Protein AF-0000000084601135 (afdb_homodimer)

Nearest PDB structures (foldseek):
  2px0-assembly3_C  TM=8.847E-01  e=3.512E-20  Bacillus subtilis
  2px3-assembly1_A-2  TM=8.615E-01  e=5.140E-19  Bacillus subtilis
  8r9r-assembly1_A-2  TM=8.151E-01  e=1.734E-17  Shewanella putrefaciens CN-32
  6y32-assembly4_G  TM=7.908E-01  e=5.313E-15  Homo sapiens
  2xxa-assembly1_A  TM=8.046E-01  e=1.048E-13  Escherichia coli K-12

Sequence (656 aa):
MIIKKIKAPTYEQAYELMRQSIGSKAVILHSRYVTEGGWLGFFKKEVCQLTVGIEEQKQRTPSYESTFVKEAQNVNTYIDRLEVTPTVKKGLALTAKMIEDRGVVGGVTVYNQMLQAVIKPQTTVIGEKRICCLLGPTGVGKTTTVAKLAAHARYEQGKSIAFITLDTFRIAAVEQLKKYSEILDCPCHVAYDASELTALCTKVNADMIFIDTPGDNYLHSQLADPLVQFLTKRSDVECHVVLSLTMKSSDLEELLKPFSPITIDSFILTKKDETRTMSLLTELLYKRKEPVSCVTTGQHVPNDLCYPTAKQLMGWLRLEEEHNGSSVMIIKKIKAPTYEQAYELMRQSIGSKAVILHSRYVTEGGWLGFFKKEVCQLTVGIEEQKQRTPSYESTFVKEAQNVNTYIDRLEVTPTVKKGLALTAKMIEDRGVVGGVTVYNQMLQAVIKPQTTVIGEKRICCLLGPTGVGKTTTVAKLAAHARYEQGKSIAFITLDTFRIAAVEQLKKYSEILDCPCHVAYDASELTALCTKVNADMIFIDTPGDNYLHSQLADPLVQFLTKRSDVECHVVLSLTMKSSDLEELLKPFSPITIDSFILTKKDETRTMSLLTELLYKRKEPVSCVTTGQHVPNDLCYPTAKQLMGWLRLEEEHNGSSV

Radius of gyration: 26.84 Å; Cα contacts (8 Å, |Δi|>4): 1179; chains: 2; bounding box: 74×76×81 Å

Organism: NCBI:txid1246626

Foldseek 3Di:
DDKDKFKALDPVVSVVVCCVPVNPQKDFDDKDWDFDDDDPPPPTRTIIITIIDHDDDDDPPPPPVVCPVVPLPALLVLLVQLQADPVVSVVLVVLLVVVVVVPDDGSQVSNLVSCVVQFQAFEDAPQPFQEEEEAFAPPLCQLLQLLLVQLCCCPVVVWFEEEEECPPPDPCSQVSNVVSCVVSVHYYYYDPDLVSVVVCVVVDDISHYYYHYDHDPLLPDADDPSVLCSQAVDPRYAYEYEDEQVDRNVCVVSRCVNVVSHDHQAYEYEQPQPDDHRNNLSSDRNPDHHHHAWYAHDRDHNPRIDGDDSVVSSVSSHDDDPPPPPPD/DDKDKFKALDPVVSVVVCCVPVNPQKDFDDKDWDFDDDDPPPPTRTIIMTIIDHDDDDDPPVPPVVCPVVPLPALLVLLVQLQADPVVSVVLVVLLVVVVVVPDDGSQVSNLVSCVVQFQAFEDAPQPFAEEEEAFAPPLCQLLQLLLVQLCCCPVVVWAEEEEECPPPDPCSQVSNVVSCVVSVHYYYYDPDLVSVVVCVVVDDISHYYYHYDHDPLLPDADDPSVLCSQAVDPRYAYEYEDEQVDRNVCVVSRCVNVVSHDHQAYEYEQPQPDDHRNNLSSDRNPDHHHHAWYAHDRDHNPRIDGDDSVVSSVSSHDDDPPPPPPD

Structure (mmCIF, N/CA/C/O backbone):
data_AF-0000000084601135-model_v1
#
loop_
_entity.id
_entity.type
_entity.pdbx_description
1 polymer 'Flagellar biosynthesis protein FlhF'
#
loop_
_atom_site.group_PDB
_atom_site.id
_atom_site.type_symbol
_atom_site.label_atom_id
_atom_site.label_alt_id
_atom_site.label_comp_id
_atom_site.label_asym_id
_atom_site.label_entity_id
_atom_site.label_seq_id
_atom_site.pdbx_PDB_ins_code
_atom_site.Cartn_x
_atom_site.Cartn_y
_atom_site.Cartn_z
_atom_site.occupancy
_atom_site.B_iso_or_equiv
_atom_site.auth_seq_id
_atom_site.auth_comp_id
_atom_site.auth_asym_id
_atom_site.auth_atom_id
_atom_site.pdbx_PDB_model_num
ATOM 1 N N . MET A 1 1 ? -2.576 28.578 -24 1 52.53 1 MET A N 1
ATOM 2 C CA . MET A 1 1 ? -2.289 27.141 -23.938 1 52.53 1 MET A CA 1
ATOM 3 C C . MET A 1 1 ? -3.047 26.391 -25.031 1 52.53 1 MET A C 1
ATOM 5 O O . MET A 1 1 ? -4.25 26.594 -25.203 1 52.53 1 MET A O 1
ATOM 9 N N . ILE A 1 2 ? -2.209 25.906 -25.969 1 64.94 2 ILE A N 1
ATOM 10 C CA . ILE A 1 2 ? -2.801 25.141 -27.047 1 64.94 2 ILE A CA 1
ATOM 11 C C . ILE A 1 2 ? -2.941 23.672 -26.625 1 64.94 2 ILE A C 1
ATOM 13 O O . ILE A 1 2 ? -1.977 23.062 -26.172 1 64.94 2 ILE A O 1
ATOM 17 N N . ILE A 1 3 ? -4.18 23.125 -26.672 1 71.06 3 ILE A N 1
ATOM 18 C CA . ILE A 1 3 ? -4.469 21.75 -26.266 1 71.06 3 ILE A CA 1
ATOM 19 C C . ILE A 1 3 ? -4.457 20.828 -27.484 1 71.06 3 ILE A C 1
ATOM 21 O O . ILE A 1 3 ? -5.094 21.141 -28.5 1 71.06 3 ILE A O 1
ATOM 25 N N . LYS A 1 4 ? -3.592 19.797 -27.5 1 76.94 4 LYS A N 1
ATOM 26 C CA . LYS A 1 4 ? -3.541 18.797 -28.562 1 76.94 4 LYS A CA 1
ATOM 27 C C . LYS A 1 4 ? -3.867 17.406 -28.031 1 76.94 4 LYS A C 1
ATOM 29 O O . LYS A 1 4 ? -3.529 17.078 -26.891 1 76.94 4 LYS A O 1
ATOM 34 N N . LYS A 1 5 ? -4.582 16.578 -28.844 1 77.12 5 LYS A N 1
ATOM 35 C CA . LYS A 1 5 ? -4.887 15.18 -28.531 1 77.12 5 LYS A CA 1
ATOM 36 C C . LYS A 1 5 ? -3.994 14.227 -29.312 1 77.12 5 LYS A C 1
ATOM 38 O O . LYS A 1 5 ? -3.838 14.383 -30.531 1 77.12 5 LYS A O 1
ATOM 43 N N . ILE A 1 6 ? -3.285 13.367 -28.516 1 80 6 ILE A N 1
ATOM 44 C CA . ILE A 1 6 ? -2.436 12.352 -29.125 1 80 6 ILE A CA 1
ATOM 45 C C . ILE A 1 6 ? -3.01 10.961 -28.844 1 80 6 ILE A C 1
ATOM 47 O O . ILE A 1 6 ? -3.326 10.633 -27.703 1 80 6 ILE A O 1
ATOM 51 N N . LYS A 1 7 ? -3.152 10.125 -29.906 1 79.19 7 LYS A N 1
ATOM 52 C CA . LYS A 1 7 ? -3.725 8.789 -29.797 1 79.19 7 LYS A CA 1
ATOM 53 C C . LYS A 1 7 ? -2.723 7.719 -30.234 1 79.19 7 LYS A C 1
ATOM 55 O O . LYS A 1 7 ? -2.02 7.895 -31.219 1 79.19 7 LYS A O 1
ATOM 60 N N . ALA A 1 8 ? -2.564 6.742 -29.375 1 78.75 8 ALA A N 1
ATOM 61 C CA . ALA A 1 8 ? -1.749 5.574 -29.703 1 78.75 8 ALA A CA 1
ATOM 62 C C . ALA A 1 8 ? -2.301 4.316 -29.031 1 78.75 8 ALA A C 1
ATOM 64 O O . ALA A 1 8 ? -3.08 4.402 -28.078 1 78.75 8 ALA A O 1
ATOM 65 N N . PRO A 1 9 ? -1.978 3.201 -29.516 1 73.38 9 PRO A N 1
ATOM 66 C CA . PRO A 1 9 ? -2.525 1.949 -28.984 1 73.38 9 PRO A CA 1
ATOM 67 C C . PRO A 1 9 ? -2.193 1.737 -27.516 1 73.38 9 PRO A C 1
ATOM 69 O O . PRO A 1 9 ? -2.979 1.13 -26.781 1 73.38 9 PRO A O 1
ATOM 72 N N . THR A 1 10 ? -1.07 2.242 -27.156 1 73.62 10 THR A N 1
ATOM 73 C CA . THR A 1 10 ? -0.663 2.117 -25.766 1 73.62 10 THR A CA 1
ATOM 74 C C . THR A 1 10 ? -0.228 3.469 -25.203 1 73.62 10 THR A C 1
ATOM 76 O O . THR A 1 10 ? 0.06 4.398 -25.969 1 73.62 10 THR A O 1
ATOM 79 N N . TYR A 1 11 ? -0.303 3.613 -23.922 1 70.94 11 TYR A N 1
ATOM 80 C CA . TYR A 1 11 ? 0.145 4.84 -23.281 1 70.94 11 TYR A CA 1
ATOM 81 C C . TYR A 1 11 ? 1.593 5.148 -23.641 1 70.94 11 TYR A C 1
ATOM 83 O O . TYR A 1 11 ? 1.933 6.297 -23.938 1 70.94 11 TYR A O 1
ATOM 91 N N . GLU A 1 12 ? 2.455 4.188 -23.594 1 70.75 12 GLU A N 1
ATOM 92 C CA . GLU A 1 12 ? 3.865 4.379 -23.922 1 70.75 12 GLU A CA 1
ATOM 93 C C . GLU A 1 12 ? 4.031 4.934 -25.328 1 70.75 12 GLU A C 1
ATOM 95 O O . GLU A 1 12 ? 4.84 5.84 -25.562 1 70.75 12 GLU A O 1
ATOM 100 N N . GLN A 1 13 ? 3.293 4.438 -26.109 1 75.38 13 GLN A N 1
ATOM 101 C CA . GLN A 1 13 ? 3.346 4.898 -27.484 1 75.38 13 GLN A CA 1
ATOM 102 C C . GLN A 1 13 ? 2.775 6.309 -27.625 1 75.38 13 GLN A C 1
ATOM 104 O O . GLN A 1 13 ? 3.32 7.137 -28.359 1 75.38 13 GLN A O 1
ATOM 109 N N . ALA A 1 14 ? 1.716 6.543 -26.922 1 76 14 ALA A N 1
ATOM 110 C CA . ALA A 1 14 ? 1.13 7.883 -26.938 1 76 14 ALA A CA 1
ATOM 111 C C . ALA A 1 14 ? 2.092 8.906 -26.328 1 76 14 ALA A C 1
ATOM 113 O O . ALA A 1 14 ? 2.242 10.008 -26.859 1 76 14 ALA A O 1
ATOM 114 N N . TYR A 1 15 ? 2.656 8.477 -25.359 1 74.44 15 TYR A N 1
ATOM 115 C CA . TYR A 1 15 ? 3.641 9.328 -24.703 1 74.44 15 TYR A CA 1
ATOM 116 C C . TYR A 1 15 ? 4.836 9.586 -25.625 1 74.44 15 TYR A C 1
ATOM 118 O O . TYR A 1 15 ? 5.312 10.719 -25.734 1 74.44 15 TYR A O 1
ATOM 126 N N . GLU A 1 16 ? 5.363 8.609 -26.25 1 74.31 16 GLU A N 1
ATOM 127 C CA . GLU A 1 16 ? 6.449 8.766 -27.203 1 74.31 16 GLU A CA 1
ATOM 128 C C . GLU A 1 16 ? 6.043 9.68 -28.359 1 74.31 16 GLU A C 1
ATOM 130 O O . GLU A 1 16 ? 6.836 10.508 -28.812 1 74.31 16 GLU A O 1
ATOM 135 N N . LEU A 1 17 ? 4.898 9.531 -28.734 1 77.81 17 LEU A N 1
ATOM 136 C CA . LEU A 1 17 ? 4.367 10.375 -29.812 1 77.81 17 LEU A CA 1
ATOM 137 C C . LEU A 1 17 ? 4.234 11.82 -29.344 1 77.81 17 LEU A C 1
ATOM 139 O O . LEU A 1 17 ? 4.516 12.75 -30.094 1 77.81 17 LEU A O 1
ATOM 143 N N . MET A 1 18 ? 3.805 11.938 -28.219 1 75.25 18 MET A N 1
ATOM 144 C CA . MET A 1 18 ? 3.752 13.273 -27.641 1 75.25 18 MET A CA 1
ATOM 145 C C . MET A 1 18 ? 5.141 13.898 -27.594 1 75.25 18 MET A C 1
ATOM 147 O O . MET A 1 18 ? 5.312 15.055 -28 1 75.25 18 MET A O 1
ATOM 151 N N . ARG A 1 19 ? 6.066 13.234 -27.141 1 73.75 19 ARG A N 1
ATOM 152 C CA . ARG A 1 19 ? 7.434 13.727 -27.031 1 73.75 19 ARG A CA 1
ATOM 153 C C . ARG A 1 19 ? 8.008 14.07 -28.406 1 73.75 19 ARG A C 1
ATOM 155 O O . ARG A 1 19 ? 8.711 15.07 -28.547 1 73.75 19 ARG A O 1
ATOM 162 N N . GLN A 1 20 ? 7.676 13.32 -29.281 1 73.94 20 GLN A N 1
ATOM 163 C CA . GLN A 1 20 ? 8.164 13.516 -30.641 1 73.94 20 GLN A CA 1
ATOM 164 C C . GLN A 1 20 ? 7.457 14.688 -31.312 1 73.94 20 GLN A C 1
ATOM 166 O O . GLN A 1 20 ? 8.086 15.461 -32.031 1 73.94 20 GLN A O 1
ATOM 171 N N . SER A 1 21 ? 6.227 14.875 -31.078 1 74.06 21 SER A N 1
ATOM 172 C CA . SER A 1 21 ? 5.418 15.836 -31.828 1 74.06 21 SER A CA 1
ATOM 173 C C . SER A 1 21 ? 5.398 17.188 -31.125 1 74.06 21 SER A C 1
ATOM 175 O O . SER A 1 21 ? 5.344 18.234 -31.766 1 74.06 21 SER A O 1
ATOM 177 N N . ILE A 1 22 ? 5.414 17.141 -29.797 1 71.19 22 ILE A N 1
ATOM 178 C CA . ILE A 1 22 ? 5.207 18.391 -29.078 1 71.19 22 ILE A CA 1
ATOM 179 C C . ILE A 1 22 ? 6.465 18.734 -28.281 1 71.19 22 ILE A C 1
ATOM 181 O O . ILE A 1 22 ? 6.797 19.906 -28.109 1 71.19 22 ILE A O 1
ATOM 185 N N . GLY A 1 23 ? 7.316 17.781 -28.047 1 63.03 23 GLY A N 1
ATOM 186 C CA . GLY A 1 23 ? 8.555 18 -27.328 1 63.03 23 GLY A CA 1
ATOM 187 C C . GLY A 1 23 ? 8.359 18.109 -25.828 1 63.03 23 GLY A C 1
ATOM 188 O O . GLY A 1 23 ? 7.293 17.781 -25.312 1 63.03 23 GLY A O 1
ATOM 189 N N . SER A 1 24 ? 9.43 18.625 -25.125 1 61.91 24 SER A N 1
ATOM 190 C CA . SER A 1 24 ? 9.516 18.656 -23.672 1 61.91 24 SER A CA 1
ATOM 191 C C . SER A 1 24 ? 8.594 19.734 -23.078 1 61.91 24 SER A C 1
ATOM 193 O O . SER A 1 24 ? 8.375 19.766 -21.875 1 61.91 24 SER A O 1
ATOM 195 N N . LYS A 1 25 ? 7.953 20.375 -23.844 1 61.62 25 LYS A N 1
ATOM 196 C CA . LYS A 1 25 ? 7.113 21.484 -23.391 1 61.62 25 LYS A CA 1
ATOM 197 C C . LYS A 1 25 ? 5.676 21.031 -23.156 1 61.62 25 LYS A C 1
ATOM 199 O O . LYS A 1 25 ? 4.836 21.812 -22.719 1 61.62 25 LYS A O 1
ATOM 204 N N . ALA A 1 26 ? 5.43 19.891 -23.516 1 65.31 26 ALA A N 1
ATOM 205 C CA . ALA A 1 26 ? 4.066 19.375 -23.391 1 65.31 26 ALA A CA 1
ATOM 206 C C . ALA A 1 26 ? 3.785 18.922 -21.953 1 65.31 26 ALA A C 1
ATOM 208 O O . ALA A 1 26 ? 4.625 18.266 -21.328 1 65.31 26 ALA A O 1
ATOM 209 N N . VAL A 1 27 ? 2.73 19.469 -21.469 1 65.94 27 VAL A N 1
ATOM 210 C CA . VAL A 1 27 ? 2.219 19 -20.172 1 65.94 27 VAL A CA 1
ATOM 211 C C . VAL A 1 27 ? 1.014 18.094 -20.406 1 65.94 27 VAL A C 1
ATOM 213 O O . VAL A 1 27 ? 0.075 18.453 -21.109 1 65.94 27 VAL A O 1
ATOM 216 N N . ILE A 1 28 ? 1.108 16.859 -19.969 1 63.62 28 ILE A N 1
ATOM 217 C CA . ILE A 1 28 ? -0.033 15.969 -20.094 1 63.62 28 ILE A CA 1
ATOM 218 C C . ILE A 1 28 ? -1.136 16.391 -19.125 1 63.62 28 ILE A C 1
ATOM 220 O O . ILE A 1 28 ? -0.926 16.422 -17.922 1 63.62 28 ILE A O 1
ATOM 224 N N . LEU A 1 29 ? -2.207 16.672 -19.75 1 60.91 29 LEU A N 1
ATOM 225 C CA . LEU A 1 29 ? -3.357 17.125 -18.984 1 60.91 29 LEU A CA 1
ATOM 226 C C . LEU A 1 29 ? -4.227 15.953 -18.562 1 60.91 29 LEU A C 1
ATOM 228 O O . LEU A 1 29 ? -4.691 15.898 -17.422 1 60.91 29 LEU A O 1
ATOM 232 N N . HIS A 1 30 ? -4.508 15.078 -19.703 1 63.28 30 HIS A N 1
ATOM 233 C CA . HIS A 1 30 ? -5.41 13.953 -19.469 1 63.28 30 HIS A CA 1
ATOM 234 C C . HIS A 1 30 ? -5.062 12.773 -20.359 1 63.28 30 HIS A C 1
ATOM 236 O O . HIS A 1 30 ? -4.641 12.961 -21.5 1 63.28 30 HIS A O 1
ATOM 242 N N . SER A 1 31 ? -5 11.484 -19.75 1 65.94 31 SER A N 1
ATOM 243 C CA . SER A 1 31 ? -4.922 10.289 -20.578 1 65.94 31 SER A CA 1
ATOM 244 C C . SER A 1 31 ? -6.148 9.398 -20.375 1 65.94 31 SER A C 1
ATOM 246 O O . SER A 1 31 ? -6.629 9.242 -19.25 1 65.94 31 SER A O 1
ATOM 248 N N . ARG A 1 32 ? -6.73 9 -21.578 1 63.53 32 ARG A N 1
ATOM 249 C CA . ARG A 1 32 ? -7.863 8.078 -21.531 1 63.53 32 ARG A CA 1
ATOM 250 C C . ARG A 1 32 ? -7.801 7.066 -22.656 1 63.53 32 ARG A C 1
ATOM 252 O O . ARG A 1 32 ? -7.23 7.344 -23.719 1 63.53 32 ARG A O 1
ATOM 259 N N . TYR A 1 33 ? -8.266 5.887 -22.391 1 63.69 33 TYR A N 1
ATOM 260 C CA . TYR A 1 33 ? -8.453 4.949 -23.484 1 63.69 33 TYR A CA 1
ATOM 261 C C . TYR A 1 33 ? -9.805 5.164 -24.156 1 63.69 33 TYR A C 1
ATOM 263 O O . TYR A 1 33 ? -10.836 5.246 -23.484 1 63.69 33 TYR A O 1
ATOM 271 N N . VAL A 1 34 ? -9.719 5.332 -25.422 1 68.31 34 VAL A N 1
ATOM 272 C CA . VAL A 1 34 ? -10.93 5.512 -26.234 1 68.31 34 VAL A CA 1
ATOM 273 C C . VAL A 1 34 ? -11.016 4.402 -27.281 1 68.31 34 VAL A C 1
ATOM 275 O O . VAL A 1 34 ? -9.992 3.924 -27.766 1 68.31 34 VAL A O 1
ATOM 278 N N . THR A 1 35 ? -12.148 3.869 -27.438 1 64 35 THR A N 1
ATOM 279 C CA . THR A 1 35 ? -12.398 2.877 -28.469 1 64 35 THR A CA 1
ATOM 280 C C . THR A 1 35 ? -12.578 3.549 -29.828 1 64 35 THR A C 1
ATOM 282 O O . THR A 1 35 ? -13.336 4.512 -29.969 1 64 35 THR A O 1
ATOM 285 N N . GLU A 1 36 ? -11.539 3.285 -30.703 1 64.75 36 GLU A N 1
ATOM 286 C CA . GLU A 1 36 ? -11.68 3.789 -32.062 1 64.75 36 GLU A CA 1
ATOM 287 C C . GLU A 1 36 ? -11.883 2.646 -33.062 1 64.75 36 GLU A C 1
ATOM 289 O O . GLU A 1 36 ? -11.305 1.568 -32.906 1 64.75 36 GLU A O 1
ATOM 294 N N . GLY A 1 37 ? -12.664 2.943 -34.125 1 56.94 37 GLY A N 1
ATOM 295 C CA . GLY A 1 37 ? -12.938 1.995 -35.188 1 56.94 37 GLY A CA 1
ATOM 296 C C . GLY A 1 37 ? -14.078 1.045 -34.875 1 56.94 37 GLY A C 1
ATOM 297 O O . GLY A 1 37 ? -14.711 1.162 -33.812 1 56.94 37 GLY A O 1
ATOM 298 N N . GLY A 1 38 ? -14.859 0.596 -35.719 1 51.09 38 GLY A N 1
ATOM 299 C CA . GLY A 1 38 ? -15.836 -0.461 -35.906 1 51.09 38 GLY A CA 1
ATOM 300 C C . GLY A 1 38 ? -17.062 -0.012 -36.688 1 51.09 38 GLY A C 1
ATOM 301 O O . GLY A 1 38 ? -17.531 1.111 -36.531 1 51.09 38 GLY A O 1
ATOM 302 N N . TRP A 1 39 ? -16.828 -0.36 -37.812 1 46.25 39 TRP A N 1
ATOM 303 C CA . TRP A 1 39 ? -18.109 -0.408 -38.5 1 46.25 39 TRP A CA 1
ATOM 304 C C . TRP A 1 39 ? -19.016 -1.455 -37.875 1 46.25 39 TRP A C 1
ATOM 306 O O . TRP A 1 39 ? -18.609 -2.6 -37.656 1 46.25 39 TRP A O 1
ATOM 316 N N . LEU A 1 40 ? -20.297 -1.282 -37.625 1 48.19 40 LEU A N 1
ATOM 317 C CA . LEU A 1 40 ? -21.406 -2.082 -37.125 1 48.19 40 LEU A CA 1
ATOM 318 C C . LEU A 1 40 ? -20.938 -3.002 -36 1 48.19 40 LEU A C 1
ATOM 320 O O . LEU A 1 40 ? -21.266 -4.188 -35.969 1 48.19 40 LEU A O 1
ATOM 324 N N . GLY A 1 41 ? -20.297 -2.467 -34.75 1 50.91 41 GLY A N 1
ATOM 325 C CA . GLY A 1 41 ? -20.016 -3.051 -33.438 1 50.91 41 GLY A CA 1
ATOM 326 C C . GLY A 1 41 ? -18.797 -3.945 -33.438 1 50.91 41 GLY A C 1
ATOM 327 O O . GLY A 1 41 ? -18.375 -4.426 -32.375 1 50.91 41 GLY A O 1
ATOM 328 N N . PHE A 1 42 ? -18.234 -4.617 -34.531 1 52.91 42 PHE A N 1
ATOM 329 C CA . PHE A 1 42 ? -17.125 -5.551 -34.688 1 52.91 42 PHE A CA 1
ATOM 330 C C . PHE A 1 42 ? -15.828 -4.805 -34.969 1 52.91 42 PHE A C 1
ATOM 332 O O . PHE A 1 42 ? -15.828 -3.775 -35.656 1 52.91 42 PHE A O 1
ATOM 339 N N . PHE A 1 43 ? -14.648 -4.965 -34.188 1 54.16 43 PHE A N 1
ATOM 340 C CA . PHE A 1 43 ? -13.242 -4.586 -34.281 1 54.16 43 PHE A CA 1
ATOM 341 C C . PHE A 1 43 ? -12.984 -3.277 -33.531 1 54.16 43 PHE A C 1
ATOM 343 O O . PHE A 1 43 ? -12.242 -2.42 -34 1 54.16 43 PHE A O 1
ATOM 350 N N . LYS A 1 44 ? -13.609 -3.068 -32.469 1 55.62 44 LYS A N 1
ATOM 351 C CA . LYS A 1 44 ? -13.281 -1.905 -31.656 1 55.62 44 LYS A CA 1
ATOM 352 C C . LYS A 1 44 ? -11.906 -2.055 -31 1 55.62 44 LYS A C 1
ATOM 354 O O . LYS A 1 44 ? -11.594 -3.1 -30.438 1 55.62 44 LYS A O 1
ATOM 359 N N . LYS A 1 45 ? -11 -1.199 -31.469 1 61.38 45 LYS A N 1
ATOM 360 C CA . LYS A 1 45 ? -9.688 -1.186 -30.844 1 61.38 45 LYS A CA 1
ATOM 361 C C . LYS A 1 45 ? -9.602 -0.107 -29.766 1 61.38 45 LYS A C 1
ATOM 363 O O . LYS A 1 45 ? -10.062 1.019 -29.969 1 61.38 45 LYS A O 1
ATOM 368 N N . GLU A 1 46 ? -9.234 -0.399 -28.672 1 68 46 GLU A N 1
ATOM 369 C CA . GLU A 1 46 ? -8.992 0.555 -27.594 1 68 46 GLU A CA 1
ATOM 370 C C . GLU A 1 46 ? -7.664 1.277 -27.781 1 68 46 GLU A C 1
ATOM 372 O O . GLU A 1 46 ? -6.641 0.643 -28.047 1 68 46 GLU A O 1
ATOM 377 N N . VAL A 1 47 ? -7.773 2.646 -27.906 1 73.25 47 VAL A N 1
ATOM 378 C CA . VAL A 1 47 ? -6.566 3.451 -28.062 1 73.25 47 VAL A CA 1
ATOM 379 C C . VAL A 1 47 ? -6.43 4.422 -26.891 1 73.25 47 VAL A C 1
ATOM 381 O O . VAL A 1 47 ? -7.434 4.891 -26.344 1 73.25 47 VAL A O 1
ATOM 384 N N . CYS A 1 48 ? -5.23 4.641 -26.531 1 75.81 48 CYS A N 1
ATOM 385 C CA . CYS A 1 48 ? -4.926 5.633 -25.5 1 75.81 48 CYS A CA 1
ATOM 386 C C . CYS A 1 48 ? -4.914 7.039 -26.094 1 75.81 48 CYS A C 1
ATOM 388 O O . CYS A 1 48 ? -4.246 7.289 -27.094 1 75.81 48 CYS A O 1
ATOM 390 N N . GLN A 1 49 ? -5.688 7.91 -25.5 1 77.38 49 GLN A N 1
ATOM 391 C CA . GLN A 1 49 ? -5.723 9.32 -25.875 1 77.38 49 GLN A CA 1
ATOM 392 C C . GLN A 1 49 ? -5.094 10.188 -24.797 1 77.38 49 GLN A C 1
ATOM 394 O O . GLN A 1 49 ? -5.555 10.195 -23.641 1 77.38 49 GLN A O 1
ATOM 399 N N . LEU A 1 50 ? -4.047 10.875 -25.203 1 77.06 50 LEU A N 1
ATOM 400 C CA . LEU A 1 50 ? -3.41 11.883 -24.344 1 77.06 50 LEU A CA 1
ATOM 401 C C . LEU A 1 50 ? -3.881 13.281 -24.719 1 77.06 50 LEU A C 1
ATOM 403 O O . LEU A 1 50 ? -3.838 13.672 -25.891 1 77.06 50 LEU A O 1
ATOM 407 N N . THR A 1 51 ? -4.379 14.047 -23.766 1 73.38 51 THR A N 1
ATOM 408 C CA . THR A 1 51 ? -4.633 15.477 -23.922 1 73.38 51 THR A CA 1
ATOM 409 C C . THR A 1 51 ? -3.484 16.297 -23.344 1 73.38 51 THR A C 1
ATOM 411 O O . THR A 1 51 ? -3.189 16.203 -22.141 1 73.38 51 THR A O 1
ATOM 414 N N . VAL A 1 52 ? -2.855 17.125 -24.203 1 73.25 52 VAL A N 1
ATOM 415 C CA . VAL A 1 52 ? -1.64 17.828 -23.812 1 73.25 52 VAL A CA 1
ATOM 416 C C . VAL A 1 52 ? -1.837 19.328 -24 1 73.25 52 VAL A C 1
ATOM 418 O O . VAL A 1 52 ? -2.498 19.766 -24.953 1 73.25 52 VAL A O 1
ATOM 421 N N . GLY A 1 53 ? -1.396 20.188 -23.047 1 67.81 53 GLY A N 1
ATOM 422 C CA . GLY A 1 53 ? -1.377 21.625 -23.156 1 67.81 53 GLY A CA 1
ATOM 423 C C . GLY A 1 53 ? -0.014 22.188 -23.531 1 67.81 53 GLY A C 1
ATOM 424 O O . GLY A 1 53 ? 1.012 21.703 -23.047 1 67.81 53 GLY A O 1
ATOM 425 N N . ILE A 1 54 ? -0.078 23.203 -24.578 1 58 54 ILE A N 1
ATOM 426 C CA . ILE A 1 54 ? 1.133 23.922 -24.969 1 58 54 ILE A CA 1
ATOM 427 C C . ILE A 1 54 ? 1.076 25.359 -24.484 1 58 54 ILE A C 1
ATOM 429 O O . ILE A 1 54 ? 0.133 26.094 -24.781 1 58 54 ILE A O 1
ATOM 433 N N . GLU A 1 55 ? 1.865 25.812 -23.578 1 48.47 55 GLU A N 1
ATOM 434 C CA . GLU A 1 55 ? 1.926 27.188 -23.094 1 48.47 55 GLU A CA 1
ATOM 435 C C . GLU A 1 55 ? 2.486 28.109 -24.172 1 48.47 55 GLU A C 1
ATOM 437 O O . GLU A 1 55 ? 3.539 27.844 -24.75 1 48.47 55 GLU A O 1
ATOM 442 N N . GLU A 1 56 ? 1.698 29 -24.734 1 43.81 56 GLU A N 1
ATOM 443 C CA . GLU A 1 56 ? 2.17 30.047 -25.641 1 43.81 56 GLU A CA 1
ATOM 444 C C . GLU A 1 56 ? 3.113 31.016 -24.938 1 43.81 56 GLU A C 1
ATOM 446 O O . GLU A 1 56 ? 2.885 31.375 -23.781 1 43.81 56 GLU A O 1
ATOM 451 N N . GLN A 1 57 ? 4.258 31.328 -25.469 1 37.78 57 GLN A N 1
ATOM 452 C CA . GLN A 1 57 ? 5.227 32.312 -24.953 1 37.78 57 GLN A CA 1
ATOM 453 C C . GLN A 1 57 ? 4.668 33.719 -25.016 1 37.78 57 GLN A C 1
ATOM 455 O O . GLN A 1 57 ? 4.449 34.25 -26.094 1 37.78 57 GLN A O 1
ATOM 460 N N . LYS A 1 58 ? 3.869 34.344 -24.344 1 36.78 58 LYS A N 1
ATOM 461 C CA . LYS A 1 58 ? 3.877 35.781 -24.359 1 36.78 58 LYS A CA 1
ATOM 462 C C . LYS A 1 58 ? 5.301 36.344 -24.328 1 36.78 58 LYS A C 1
ATOM 464 O O . LYS A 1 58 ? 6.211 35.688 -23.812 1 36.78 58 LYS A O 1
ATOM 469 N N . GLN A 1 59 ? 5.48 37.562 -24.984 1 32.03 59 GLN A N 1
ATOM 470 C CA . GLN A 1 59 ? 6.703 38.344 -25 1 32.03 59 GLN A CA 1
ATOM 471 C C . GLN A 1 59 ? 7.254 38.531 -23.594 1 32.03 59 GLN A C 1
ATOM 473 O O . GLN A 1 59 ? 6.594 39.156 -22.734 1 32.03 59 GLN A O 1
ATOM 478 N N . ARG A 1 60 ? 8.016 37.844 -23.156 1 30.95 60 ARG A N 1
ATOM 479 C CA . ARG A 1 60 ? 8.68 38.094 -21.891 1 30.95 60 ARG A CA 1
ATOM 480 C C . ARG A 1 60 ? 9.273 39.5 -21.859 1 30.95 60 ARG A C 1
ATOM 482 O O . ARG A 1 60 ? 9.984 39.906 -22.781 1 30.95 60 ARG A O 1
ATOM 489 N N . THR A 1 61 ? 8.594 40.562 -21.5 1 31.2 61 THR A N 1
ATOM 490 C CA . THR A 1 61 ? 9.453 41.656 -21.031 1 31.2 61 THR A CA 1
ATOM 491 C C . THR A 1 61 ? 10.75 41.094 -20.453 1 31.2 61 THR A C 1
ATOM 493 O O . THR A 1 61 ? 10.773 40 -19.891 1 31.2 61 THR A O 1
ATOM 496 N N . PRO A 1 62 ? 11.977 41.875 -20.672 1 29.62 62 PRO A N 1
ATOM 497 C CA . PRO A 1 62 ? 13.25 41.344 -20.203 1 29.62 62 PRO A CA 1
ATOM 498 C C . PRO A 1 62 ? 13.164 40.812 -18.766 1 29.62 62 PRO A C 1
ATOM 500 O O . PRO A 1 62 ? 12.961 41.562 -17.828 1 29.62 62 PRO A O 1
ATOM 503 N N . SER A 1 63 ? 12.297 40.125 -18.453 1 28.5 63 SER A N 1
ATOM 504 C CA . SER A 1 63 ? 12.305 39.656 -17.062 1 28.5 63 SER A CA 1
ATOM 505 C C . SER A 1 63 ? 13.734 39.406 -16.578 1 28.5 63 SER A C 1
ATOM 507 O O . SER A 1 63 ? 14.586 38.969 -17.328 1 28.5 63 SER A O 1
ATOM 509 N N . TYR A 1 64 ? 14.234 40.375 -15.68 1 26.88 64 TYR A N 1
ATOM 510 C CA . TYR A 1 64 ? 15.492 40.094 -15 1 26.88 64 TYR A CA 1
ATOM 511 C C . TYR A 1 64 ? 15.734 38.594 -14.898 1 26.88 64 TYR A C 1
ATOM 513 O O . TYR A 1 64 ? 14.938 37.875 -14.289 1 26.88 64 TYR A O 1
ATOM 521 N N . GLU A 1 65 ? 16.078 38 -15.984 1 28.44 65 GLU A N 1
ATOM 522 C CA . GLU A 1 65 ? 16.812 36.75 -16 1 28.44 65 GLU A CA 1
ATOM 523 C C . GLU A 1 65 ? 17.656 36.594 -14.734 1 28.44 65 GLU A C 1
ATOM 525 O O . GLU A 1 65 ? 18.734 37.188 -14.625 1 28.44 65 GLU A O 1
ATOM 530 N N . SER A 1 66 ? 17.094 37.031 -13.617 1 28.59 66 SER A N 1
ATOM 531 C CA . SER A 1 66 ? 17.969 36.562 -12.547 1 28.59 66 SER A CA 1
ATOM 532 C C . SER A 1 66 ? 18.75 35.312 -12.977 1 28.59 66 SER A C 1
ATOM 534 O O . SER A 1 66 ? 18.172 34.375 -13.539 1 28.59 66 SER A O 1
ATOM 536 N N . THR A 1 67 ? 19.875 35.531 -13.602 1 27.72 67 THR A N 1
ATOM 537 C CA . THR A 1 67 ? 20.922 34.531 -13.773 1 27.72 67 THR A CA 1
ATOM 538 C C . THR A 1 67 ? 20.766 33.406 -12.789 1 27.72 67 THR A C 1
ATOM 540 O O . THR A 1 67 ? 21.203 33.5 -11.641 1 27.72 67 THR A O 1
ATOM 543 N N . PHE A 1 68 ? 19.641 33.062 -12.531 1 27.95 68 PHE A N 1
ATOM 544 C CA . PHE A 1 68 ? 19.766 31.719 -12.016 1 27.95 68 PHE A CA 1
ATOM 545 C C . PHE A 1 68 ? 20.812 30.938 -12.812 1 27.95 68 PHE A C 1
ATOM 547 O O . PHE A 1 68 ? 20.625 30.672 -14.008 1 27.95 68 PHE A O 1
ATOM 554 N N . VAL A 1 69 ? 22.031 31.422 -12.844 1 29.81 69 VAL A N 1
ATOM 555 C CA . VAL A 1 69 ? 23.047 30.438 -13.211 1 29.81 69 VAL A CA 1
ATOM 556 C C . VAL A 1 69 ? 22.422 29.031 -13.203 1 29.81 69 VAL A C 1
ATOM 558 O O . VAL A 1 69 ? 21.875 28.594 -12.188 1 29.81 69 VAL A O 1
ATOM 561 N N . LYS A 1 70 ? 21.812 28.703 -14.219 1 34.69 70 LYS A N 1
ATOM 562 C CA . LYS A 1 70 ? 21.656 27.266 -14.383 1 34.69 70 LYS A CA 1
ATOM 563 C C . LYS A 1 70 ? 22.672 26.516 -13.531 1 34.69 70 LYS A C 1
ATOM 565 O O . LYS A 1 70 ? 23.812 26.312 -13.945 1 34.69 70 LYS A O 1
ATOM 570 N N . GLU A 1 71 ? 23.016 27.031 -12.484 1 34.44 71 GLU A N 1
ATOM 571 C CA . GLU A 1 71 ? 23.797 26.188 -11.578 1 34.44 71 GLU A CA 1
ATOM 572 C C . GLU A 1 71 ? 23.641 24.719 -11.93 1 34.44 71 GLU A C 1
ATOM 574 O O . GLU A 1 71 ? 22.516 24.219 -12.047 1 34.44 71 GLU A O 1
ATOM 579 N N . ALA A 1 72 ? 24.344 24.172 -12.836 1 43.28 72 ALA A N 1
ATOM 580 C CA . ALA A 1 72 ? 24.516 22.734 -13.07 1 43.28 72 ALA A CA 1
ATOM 581 C C . ALA A 1 72 ? 23.906 21.922 -11.945 1 43.28 72 ALA A C 1
ATOM 583 O O . ALA A 1 72 ? 24.328 22 -10.797 1 43.28 72 ALA A O 1
ATOM 584 N N . GLN A 1 73 ? 22.594 21.938 -11.992 1 60.22 73 GLN A N 1
ATOM 585 C CA . GLN A 1 73 ? 21.969 21.203 -10.906 1 60.22 73 GLN A CA 1
ATOM 586 C C . GLN A 1 73 ? 22.906 20.125 -10.352 1 60.22 73 GLN A C 1
ATOM 588 O O . GLN A 1 73 ? 23.453 19.312 -11.102 1 60.22 73 GLN A O 1
ATOM 593 N N . ASN A 1 74 ? 23.453 20.438 -9.234 1 81.25 74 ASN A N 1
ATOM 594 C CA . ASN A 1 74 ? 24.281 19.547 -8.398 1 81.25 74 ASN A CA 1
ATOM 595 C C . ASN A 1 74 ? 23.672 18.156 -8.305 1 81.25 74 ASN A C 1
ATOM 597 O O . ASN A 1 74 ? 22.453 18 -8.344 1 81.25 74 ASN A O 1
ATOM 601 N N . VAL A 1 75 ? 24.453 17.234 -8.75 1 91.5 75 VAL A N 1
ATOM 602 C CA . VAL A 1 75 ? 24.062 15.828 -8.711 1 91.5 75 VAL A CA 1
ATOM 603 C C . VAL A 1 75 ? 23.297 15.531 -7.426 1 91.5 75 VAL A C 1
ATOM 605 O O . VAL A 1 75 ? 22.391 14.688 -7.41 1 91.5 75 VAL A O 1
ATOM 608 N N . ASN A 1 76 ? 23.484 16.375 -6.484 1 89.81 76 ASN A N 1
ATOM 609 C CA . ASN A 1 76 ? 22.859 16.141 -5.188 1 89.81 76 ASN A CA 1
ATOM 610 C C . ASN A 1 76 ? 21.359 16.406 -5.23 1 89.81 76 ASN A C 1
ATOM 612 O O . ASN A 1 76 ? 20.594 15.766 -4.508 1 89.81 76 ASN A O 1
ATOM 616 N N . THR A 1 77 ? 21 17.297 -6.062 1 87.25 77 THR A N 1
ATOM 617 C CA . THR A 1 77 ? 19.578 17.578 -6.234 1 87.25 77 THR A CA 1
ATOM 618 C C . THR A 1 77 ? 18.859 16.359 -6.801 1 87.25 77 THR A C 1
ATOM 620 O O . THR A 1 77 ? 17.75 16.031 -6.363 1 87.25 77 THR A O 1
ATOM 623 N N . TYR A 1 78 ? 19.547 15.711 -7.707 1 90.5 78 TYR A N 1
ATOM 624 C CA . TYR A 1 78 ? 18.953 14.516 -8.312 1 90.5 78 TYR A CA 1
ATOM 625 C C . TYR A 1 78 ? 18.938 13.359 -7.328 1 90.5 78 TYR A C 1
ATOM 627 O O . TYR A 1 78 ? 17.969 12.594 -7.273 1 90.5 78 TYR A O 1
ATOM 635 N N . ILE A 1 79 ? 19.938 13.273 -6.551 1 92.62 79 ILE A N 1
ATOM 636 C CA . ILE A 1 79 ? 20.031 12.203 -5.559 1 92.62 79 ILE A CA 1
ATOM 637 C C . ILE A 1 79 ? 18.922 12.383 -4.512 1 92.62 79 ILE A C 1
ATOM 639 O O . ILE A 1 79 ? 18.297 11.414 -4.09 1 92.62 79 ILE A O 1
ATOM 643 N N . ASP A 1 80 ? 18.656 13.625 -4.137 1 86.25 80 ASP A N 1
ATOM 644 C CA . ASP A 1 80 ? 17.625 13.93 -3.148 1 86.25 80 ASP A CA 1
ATOM 645 C C . ASP A 1 80 ? 16.25 13.516 -3.648 1 86.25 80 ASP A C 1
ATOM 647 O O . ASP A 1 80 ? 15.398 13.102 -2.859 1 86.25 80 ASP A O 1
ATOM 651 N N . ARG A 1 81 ? 16.109 13.555 -4.891 1 84.38 81 ARG A N 1
ATOM 652 C CA . ARG A 1 81 ? 14.812 13.266 -5.492 1 84.38 81 ARG A CA 1
ATOM 653 C C . ARG A 1 81 ? 14.531 11.766 -5.484 1 84.38 81 ARG A C 1
ATOM 655 O O . ARG A 1 81 ? 13.383 11.344 -5.645 1 84.38 81 ARG A O 1
ATOM 662 N N . LEU A 1 82 ? 15.539 10.961 -5.266 1 88.81 82 LEU A N 1
ATOM 663 C CA . LEU A 1 82 ? 15.359 9.516 -5.211 1 88.81 82 LEU A CA 1
ATOM 664 C C . LEU A 1 82 ? 14.633 9.102 -3.93 1 88.81 82 LEU A C 1
ATOM 666 O O . LEU A 1 82 ? 14.055 8.023 -3.859 1 88.81 82 LEU A O 1
ATOM 670 N N . GLU A 1 83 ? 14.703 9.938 -2.895 1 86 83 GLU A N 1
ATOM 671 C CA . GLU A 1 83 ? 14.023 9.711 -1.621 1 86 83 GLU A CA 1
ATOM 672 C C . GLU A 1 83 ? 14.406 8.359 -1.025 1 86 83 GLU A C 1
ATOM 674 O O . GLU A 1 83 ? 13.539 7.602 -0.58 1 86 83 GLU A O 1
ATOM 679 N N . VAL A 1 84 ? 15.656 7.996 -1.194 1 91.31 84 VAL A N 1
ATOM 680 C CA . VAL A 1 84 ? 16.188 6.785 -0.583 1 91.31 84 VAL A CA 1
ATOM 681 C C . VAL A 1 84 ? 16.594 7.07 0.859 1 91.31 84 VAL A C 1
ATOM 683 O O . VAL A 1 84 ? 16.562 8.219 1.306 1 91.31 84 VAL A O 1
ATOM 686 N N . THR A 1 85 ? 16.875 6.082 1.582 1 89.56 85 THR A N 1
ATOM 687 C CA . THR A 1 85 ? 17.266 6.219 2.979 1 89.56 85 THR A CA 1
ATOM 688 C C . THR A 1 85 ? 18.578 7.004 3.094 1 89.56 85 THR A C 1
ATOM 690 O O . THR A 1 85 ? 19.344 7.078 2.135 1 89.56 85 THR A O 1
ATOM 693 N N . PRO A 1 86 ? 18.828 7.555 4.305 1 85.44 86 PRO A N 1
ATOM 694 C CA . PRO A 1 86 ? 20.047 8.336 4.496 1 85.44 86 PRO A CA 1
ATOM 695 C C . PRO A 1 86 ? 21.312 7.527 4.211 1 85.44 86 PRO A C 1
ATOM 697 O O . PRO A 1 86 ? 22.281 8.055 3.652 1 85.44 86 PRO A O 1
ATOM 700 N N . THR A 1 87 ? 21.297 6.289 4.562 1 89.5 87 THR A N 1
ATOM 701 C CA . THR A 1 87 ? 22.469 5.441 4.344 1 89.5 87 THR A CA 1
ATOM 702 C C . THR A 1 87 ? 22.734 5.281 2.852 1 89.5 87 THR A C 1
ATOM 704 O O . THR A 1 87 ? 23.875 5.453 2.404 1 89.5 87 THR A O 1
ATOM 707 N N . VAL A 1 88 ? 21.734 5.031 2.094 1 93.56 88 VAL A N 1
ATOM 708 C CA . VAL A 1 88 ? 21.875 4.863 0.653 1 93.56 88 VAL A CA 1
ATOM 709 C C . VAL A 1 88 ? 22.234 6.203 0.012 1 93.56 88 VAL A C 1
ATOM 711 O O . VAL A 1 88 ? 23.109 6.262 -0.869 1 93.56 88 VAL A O 1
ATOM 714 N N . LYS A 1 89 ? 21.562 7.195 0.45 1 92.12 89 LYS A N 1
ATOM 715 C CA . LYS A 1 89 ? 21.828 8.539 -0.059 1 92.12 89 LYS A CA 1
ATOM 716 C C . LYS A 1 89 ? 23.312 8.891 0.101 1 92.12 89 LYS A C 1
ATOM 718 O O . LYS A 1 89 ? 23.922 9.422 -0.823 1 92.12 89 LYS A O 1
ATOM 723 N N . LYS A 1 90 ? 23.828 8.641 1.262 1 90.62 90 LYS A N 1
ATOM 724 C CA . LYS A 1 90 ? 25.234 8.922 1.534 1 90.62 90 LYS A CA 1
ATOM 725 C C . LYS A 1 90 ? 26.141 8.148 0.583 1 90.62 90 LYS A C 1
ATOM 727 O O . LYS A 1 90 ? 27.109 8.703 0.056 1 90.62 90 LYS A O 1
ATOM 732 N N . GLY A 1 91 ? 25.828 6.918 0.399 1 93.12 91 GLY A N 1
ATOM 733 C CA . GLY A 1 91 ? 26.594 6.109 -0.527 1 93.12 91 GLY A CA 1
ATOM 734 C C . GLY A 1 91 ? 26.562 6.625 -1.952 1 93.12 91 GLY A C 1
ATOM 735 O O . GLY A 1 91 ? 27.594 6.688 -2.627 1 93.12 91 GLY A O 1
ATOM 736 N N . LEU A 1 92 ? 25.406 6.984 -2.375 1 95.12 92 LEU A N 1
ATOM 737 C CA . LEU A 1 92 ? 25.25 7.527 -3.721 1 95.12 92 LEU A CA 1
ATOM 738 C C . LEU A 1 92 ? 26.016 8.836 -3.869 1 95.12 92 LEU A C 1
ATOM 740 O O . LEU A 1 92 ? 26.688 9.055 -4.875 1 95.12 92 LEU A O 1
ATOM 744 N N . ALA A 1 93 ? 25.922 9.656 -2.891 1 92.88 93 ALA A N 1
ATOM 745 C CA . ALA A 1 93 ? 26.594 10.953 -2.922 1 92.88 93 ALA A CA 1
ATOM 746 C C . ALA A 1 93 ? 28.109 10.781 -2.967 1 92.88 93 ALA A C 1
ATOM 748 O O . ALA A 1 93 ? 28.812 11.516 -3.68 1 92.88 93 ALA A O 1
ATOM 749 N N . LEU A 1 94 ? 28.562 9.898 -2.168 1 94.38 94 LEU A N 1
ATOM 750 C CA . LEU A 1 94 ? 30 9.625 -2.162 1 94.38 94 LEU A CA 1
ATOM 751 C C . LEU A 1 94 ? 30.469 9.141 -3.531 1 94.38 94 LEU A C 1
ATOM 753 O O . LEU A 1 94 ? 31.516 9.57 -4.02 1 94.38 94 LEU A O 1
ATOM 757 N N . THR A 1 95 ? 29.75 8.281 -4.113 1 95.75 95 THR A N 1
ATOM 758 C CA . THR A 1 95 ? 30.078 7.773 -5.441 1 95.75 95 THR A CA 1
ATOM 759 C C . THR A 1 95 ? 30.047 8.898 -6.473 1 95.75 95 THR A C 1
ATOM 761 O O . THR A 1 95 ? 30.938 8.984 -7.328 1 95.75 95 THR A O 1
ATOM 764 N N . ALA A 1 96 ? 29.062 9.703 -6.395 1 94.81 96 ALA A N 1
ATOM 765 C CA . ALA A 1 96 ? 28.953 10.852 -7.297 1 94.81 96 ALA A CA 1
ATOM 766 C C . ALA A 1 96 ? 30.156 11.773 -7.16 1 94.81 96 ALA A C 1
ATOM 768 O O . ALA A 1 96 ? 30.703 12.234 -8.164 1 94.81 96 ALA A O 1
ATOM 769 N N . LYS A 1 97 ? 30.531 11.984 -5.949 1 93.12 97 LYS A N 1
ATOM 770 C CA . LYS A 1 97 ? 31.688 12.836 -5.691 1 93.12 97 LYS A CA 1
ATOM 771 C C . LYS A 1 97 ? 32.969 12.242 -6.309 1 93.12 97 LYS A C 1
ATOM 773 O O . LYS A 1 97 ? 33.781 12.969 -6.887 1 93.12 97 LYS A O 1
ATOM 778 N N . MET A 1 98 ? 33.062 11 -6.117 1 95.06 98 MET A N 1
ATOM 779 C CA . MET A 1 98 ? 34.219 10.32 -6.691 1 95.06 98 MET A CA 1
ATOM 780 C C . MET A 1 98 ? 34.25 10.477 -8.211 1 95.06 98 MET A C 1
ATOM 782 O O . MET A 1 98 ? 35.312 10.664 -8.797 1 95.06 98 MET A O 1
ATOM 786 N N . ILE A 1 99 ? 33.156 10.391 -8.789 1 94.69 99 ILE A N 1
ATOM 787 C CA . ILE A 1 99 ? 33.062 10.539 -10.234 1 94.69 99 ILE A CA 1
ATOM 788 C C . ILE A 1 99 ? 33.375 11.969 -10.641 1 94.69 99 ILE A C 1
ATOM 790 O O . ILE A 1 99 ? 34.125 12.195 -11.609 1 94.69 99 ILE A O 1
ATOM 794 N N . GLU A 1 100 ? 32.875 12.852 -9.922 1 92.44 100 GLU A N 1
ATOM 795 C CA . GLU A 1 100 ? 33.188 14.258 -10.18 1 92.44 100 GLU A CA 1
ATOM 796 C C . GLU A 1 100 ? 34.688 14.539 -10.023 1 92.44 100 GLU A C 1
ATOM 798 O O . GLU A 1 100 ? 35.25 15.281 -10.812 1 92.44 100 GLU A O 1
ATOM 803 N N . ASP A 1 101 ? 35.188 14 -9.047 1 91.5 101 ASP A N 1
ATOM 804 C CA . ASP A 1 101 ? 36.625 14.188 -8.773 1 91.5 101 ASP A CA 1
ATOM 805 C C . ASP A 1 101 ? 37.469 13.648 -9.914 1 91.5 101 ASP A C 1
ATOM 807 O O . ASP A 1 101 ? 38.625 14.047 -10.07 1 91.5 101 ASP A O 1
ATOM 811 N N . ARG A 1 102 ? 36.938 12.758 -10.617 1 93.44 102 ARG A N 1
ATOM 812 C CA . ARG A 1 102 ? 37.656 12.188 -11.75 1 93.44 102 ARG A CA 1
ATOM 813 C C . ARG A 1 102 ? 37.5 13.055 -13 1 93.44 102 ARG A C 1
ATOM 815 O O . ARG A 1 102 ? 37.969 12.695 -14.078 1 93.44 102 ARG A O 1
ATOM 822 N N . GLY A 1 103 ? 36.719 14.117 -12.906 1 91.25 103 GLY A N 1
ATOM 823 C CA . GLY A 1 103 ? 36.656 15.102 -13.977 1 91.25 103 GLY A CA 1
ATOM 824 C C . GLY A 1 103 ? 35.344 15.078 -14.742 1 91.25 103 GLY A C 1
ATOM 825 O O . GLY A 1 103 ? 35.188 15.828 -15.711 1 91.25 103 GLY A O 1
ATOM 826 N N . VAL A 1 104 ? 34.5 14.219 -14.352 1 91.56 104 VAL A N 1
ATOM 827 C CA . VAL A 1 104 ? 33.219 14.172 -15.031 1 91.56 104 VAL A CA 1
ATOM 828 C C . VAL A 1 104 ? 32.375 15.375 -14.617 1 91.56 104 VAL A C 1
ATOM 830 O O . VAL A 1 104 ? 32.281 15.688 -13.43 1 91.56 104 VAL A O 1
ATOM 833 N N . VAL A 1 105 ? 31.828 16.062 -15.672 1 88.69 105 VAL A N 1
ATOM 834 C CA . VAL A 1 105 ? 31.047 17.266 -15.406 1 88.69 105 VAL A CA 1
ATOM 835 C C . VAL A 1 105 ? 29.594 17.062 -15.859 1 88.69 105 VAL A C 1
ATOM 837 O O . VAL A 1 105 ? 29.328 16.219 -16.719 1 88.69 105 VAL A O 1
ATOM 840 N N . GLY A 1 106 ? 28.672 17.938 -15.297 1 90.12 106 GLY A N 1
ATOM 841 C CA . GLY A 1 106 ? 27.25 17.859 -15.633 1 90.12 106 GLY A CA 1
ATOM 842 C C . GLY A 1 106 ? 26.469 17 -14.664 1 90.12 106 GLY A C 1
ATOM 843 O O . GLY A 1 106 ? 26.703 15.797 -14.547 1 90.12 106 GLY A O 1
ATOM 844 N N . GLY A 1 107 ? 25.516 17.469 -14.008 1 91.12 107 GLY A N 1
ATOM 845 C CA . GLY A 1 107 ? 24.75 16.797 -12.977 1 91.12 107 GLY A CA 1
ATOM 846 C C . GLY A 1 107 ? 24.094 15.523 -13.445 1 91.12 107 GLY A C 1
ATOM 847 O O . GLY A 1 107 ? 24.125 14.5 -12.75 1 91.12 107 GLY A O 1
ATOM 848 N N . VAL A 1 108 ? 23.609 15.57 -14.672 1 92.88 108 VAL A N 1
ATOM 849 C CA . VAL A 1 108 ? 22.891 14.422 -15.227 1 92.88 108 VAL A CA 1
ATOM 850 C C . VAL A 1 108 ? 23.891 13.32 -15.57 1 92.88 108 VAL A C 1
ATOM 852 O O . VAL A 1 108 ? 23.641 12.141 -15.273 1 92.88 108 VAL A O 1
ATOM 855 N N . THR A 1 109 ? 24.984 13.672 -16.203 1 93.62 109 THR A N 1
ATOM 856 C CA . THR A 1 109 ? 26.016 12.695 -16.578 1 93.62 109 THR A CA 1
ATOM 857 C C . THR A 1 109 ? 26.578 12.016 -15.344 1 93.62 109 THR A C 1
ATOM 859 O O . THR A 1 109 ? 26.719 10.789 -15.312 1 93.62 109 THR A O 1
ATOM 862 N N . VAL A 1 110 ? 26.906 12.805 -14.352 1 95.19 110 VAL A N 1
ATOM 863 C CA . VAL A 1 110 ? 27.453 12.266 -13.109 1 95.19 110 VAL A CA 1
ATOM 864 C C . VAL A 1 110 ? 26.438 11.32 -12.469 1 95.19 110 VAL A C 1
ATOM 866 O O . VAL A 1 110 ? 26.797 10.234 -12.008 1 95.19 110 VAL A O 1
ATOM 869 N N . TYR A 1 111 ? 25.172 11.742 -12.469 1 96.5 111 TYR A N 1
ATOM 870 C CA . TYR A 1 111 ? 24.094 10.953 -11.891 1 96.5 111 TYR A CA 1
ATOM 871 C C . TYR A 1 111 ? 23.984 9.594 -12.562 1 96.5 111 TYR A C 1
ATOM 873 O O . TYR A 1 111 ? 23.938 8.562 -11.891 1 96.5 111 TYR A O 1
ATOM 881 N N . ASN A 1 112 ? 23.953 9.617 -13.859 1 96.12 112 ASN A N 1
ATOM 882 C CA . ASN A 1 112 ? 23.797 8.375 -14.609 1 96.12 112 ASN A CA 1
ATOM 883 C C . ASN A 1 112 ? 25 7.453 -14.43 1 96.12 112 ASN A C 1
ATOM 885 O O . ASN A 1 112 ? 24.844 6.238 -14.312 1 96.12 112 ASN A O 1
ATOM 889 N N . GLN A 1 113 ? 26.172 8.016 -14.406 1 95.19 113 GLN A N 1
ATOM 890 C CA . GLN A 1 113 ? 27.375 7.211 -14.188 1 95.19 113 GLN A CA 1
ATOM 891 C C . GLN A 1 113 ? 27.406 6.641 -12.773 1 95.19 113 GLN A C 1
ATOM 893 O O . GLN A 1 113 ? 27.844 5.516 -12.555 1 95.19 113 GLN A O 1
ATOM 898 N N . MET A 1 114 ? 26.938 7.445 -11.844 1 96.19 114 MET A N 1
ATOM 899 C CA . MET A 1 114 ? 26.828 6.988 -10.469 1 96.19 114 MET A CA 1
ATOM 900 C C . MET A 1 114 ? 25.922 5.77 -10.367 1 96.19 114 MET A C 1
ATOM 902 O O . MET A 1 114 ? 26.297 4.762 -9.758 1 96.19 114 MET A O 1
ATOM 906 N N . LEU A 1 115 ? 24.766 5.844 -10.977 1 96.56 115 LEU A N 1
ATOM 907 C CA . LEU A 1 115 ? 23.828 4.73 -10.961 1 96.56 115 LEU A CA 1
ATOM 908 C C . LEU A 1 115 ? 24.453 3.482 -11.578 1 96.56 115 LEU A C 1
ATOM 910 O O . LEU A 1 115 ? 24.328 2.387 -11.016 1 96.56 115 LEU A O 1
ATOM 914 N N . GLN A 1 116 ? 25.109 3.693 -12.68 1 95.19 116 GLN A N 1
ATOM 915 C CA . GLN A 1 116 ? 25.734 2.58 -13.383 1 95.19 116 GLN A CA 1
ATOM 916 C C . GLN A 1 116 ? 26.812 1.919 -12.516 1 95.19 116 GLN A C 1
ATOM 918 O O . GLN A 1 116 ? 27.016 0.708 -12.602 1 95.19 116 GLN A O 1
ATOM 923 N N . ALA A 1 117 ? 27.438 2.713 -11.758 1 95.06 117 ALA A N 1
ATOM 924 C CA . ALA A 1 117 ? 28.531 2.223 -10.938 1 95.06 117 ALA A CA 1
ATOM 925 C C . ALA A 1 117 ? 28.016 1.388 -9.766 1 95.06 117 ALA A C 1
ATOM 927 O O . ALA A 1 117 ? 28.656 0.418 -9.359 1 95.06 117 ALA A O 1
ATOM 928 N N . VAL A 1 118 ? 26.875 1.7 -9.25 1 95.5 118 VAL A N 1
ATOM 929 C CA . VAL A 1 118 ? 26.5 1.13 -7.961 1 95.5 118 VAL A CA 1
ATOM 930 C C . VAL A 1 118 ? 25.344 0.161 -8.133 1 95.5 118 VAL A C 1
ATOM 932 O O . VAL A 1 118 ? 25.078 -0.672 -7.258 1 95.5 118 VAL A O 1
ATOM 935 N N . ILE A 1 119 ? 24.578 0.265 -9.164 1 95.88 119 ILE A N 1
ATOM 936 C CA . ILE A 1 119 ? 23.391 -0.558 -9.352 1 95.88 119 ILE A CA 1
ATOM 937 C C . ILE A 1 119 ? 23.594 -1.502 -10.531 1 95.88 119 ILE A C 1
ATOM 939 O O . ILE A 1 119 ? 23.844 -1.056 -11.656 1 95.88 119 ILE A O 1
ATOM 943 N N . LYS A 1 120 ? 23.531 -2.754 -10.25 1 94.75 120 LYS A N 1
ATOM 944 C CA . LYS A 1 120 ? 23.609 -3.809 -11.258 1 94.75 120 LYS A CA 1
ATOM 945 C C . LYS A 1 120 ? 22.406 -4.742 -11.18 1 94.75 120 LYS A C 1
ATOM 947 O O . LYS A 1 120 ? 22.5 -5.848 -10.641 1 94.75 120 LYS A O 1
ATOM 952 N N . PRO A 1 121 ? 21.312 -4.289 -11.781 1 96.19 121 PRO A N 1
ATOM 953 C CA . PRO A 1 121 ? 20.078 -5.086 -11.656 1 96.19 121 PRO A CA 1
ATOM 954 C C . PRO A 1 121 ? 20.219 -6.469 -12.289 1 96.19 121 PRO A C 1
ATOM 956 O O . PRO A 1 121 ? 20.859 -6.617 -13.336 1 96.19 121 PRO A O 1
ATOM 959 N N . GLN A 1 122 ? 19.688 -7.453 -11.586 1 96.38 122 GLN A N 1
ATOM 960 C CA . GLN A 1 122 ? 19.531 -8.805 -12.117 1 96.38 122 GLN A CA 1
ATOM 961 C C . GLN A 1 122 ? 18.062 -9.133 -12.359 1 96.38 122 GLN A C 1
ATOM 963 O O . GLN A 1 122 ? 17.188 -8.688 -11.609 1 96.38 122 GLN A O 1
ATOM 968 N N . THR A 1 123 ? 17.812 -9.781 -13.453 1 96.56 123 THR A N 1
ATOM 969 C CA . THR A 1 123 ? 16.453 -10.227 -13.758 1 96.56 123 THR A CA 1
ATOM 970 C C . THR A 1 123 ? 16.422 -11.734 -13.977 1 96.56 123 THR A C 1
ATOM 972 O O . THR A 1 123 ? 17.469 -12.359 -14.18 1 96.56 123 THR A O 1
ATOM 975 N N . THR A 1 124 ? 15.281 -12.336 -13.742 1 95.19 124 THR A N 1
ATOM 976 C CA . THR A 1 124 ? 15.086 -13.766 -13.961 1 95.19 124 THR A CA 1
ATOM 977 C C . THR A 1 124 ? 13.672 -14.055 -14.453 1 95.19 124 THR A C 1
ATOM 979 O O . THR A 1 124 ? 12.844 -13.148 -14.523 1 95.19 124 THR A O 1
ATOM 982 N N . VAL A 1 125 ? 13.484 -15.211 -14.938 1 90.81 125 VAL A N 1
ATOM 983 C CA . VAL A 1 125 ? 12.18 -15.641 -15.422 1 90.81 125 VAL A CA 1
ATOM 984 C C . VAL A 1 125 ? 11.492 -16.5 -14.367 1 90.81 125 VAL A C 1
ATOM 986 O O . VAL A 1 125 ? 12.141 -17.281 -13.68 1 90.81 125 VAL A O 1
ATOM 989 N N . ILE A 1 126 ? 10.195 -16.25 -14.25 1 90.31 126 ILE A N 1
ATOM 990 C CA . ILE A 1 126 ? 9.383 -17.062 -13.344 1 90.31 126 ILE A CA 1
ATOM 991 C C . ILE A 1 126 ? 8.945 -18.344 -14.039 1 90.31 126 ILE A C 1
ATOM 993 O O . ILE A 1 126 ? 8.727 -18.359 -15.258 1 90.31 126 ILE A O 1
ATOM 997 N N . GLY A 1 127 ? 8.82 -19.453 -13.312 1 85.06 127 GLY A N 1
ATOM 998 C CA . GLY A 1 127 ? 8.211 -20.656 -13.867 1 85.06 127 GLY A CA 1
ATOM 999 C C . GLY A 1 127 ? 9.219 -21.734 -14.188 1 85.06 127 GLY A C 1
ATOM 1000 O O . GLY A 1 127 ? 8.914 -22.672 -14.93 1 85.06 127 GLY A O 1
ATOM 1001 N N . GLU A 1 128 ? 10.391 -21.562 -13.641 1 86.25 128 GLU A N 1
ATOM 1002 C CA . GLU A 1 128 ? 11.391 -22.609 -13.859 1 86.25 128 GLU A CA 1
ATOM 1003 C C . GLU A 1 128 ? 11.109 -23.844 -13.008 1 86.25 128 GLU A C 1
ATOM 1005 O O . GLU A 1 128 ? 11.516 -24.953 -13.359 1 86.25 128 GLU A O 1
ATOM 1010 N N . LYS A 1 129 ? 10.43 -23.562 -11.938 1 91.44 129 LYS A N 1
ATOM 1011 C CA . LYS A 1 129 ? 10.055 -24.656 -11.047 1 91.44 129 LYS A CA 1
ATOM 1012 C C . LYS A 1 129 ? 8.547 -24.891 -11.078 1 91.44 129 LYS A C 1
ATOM 1014 O O . LYS A 1 129 ? 7.785 -24.016 -11.5 1 91.44 129 LYS A O 1
ATOM 1019 N N . ARG A 1 130 ? 8.188 -26.016 -10.586 1 94.94 130 ARG A N 1
ATOM 1020 C CA . ARG A 1 130 ? 6.797 -26.438 -10.656 1 94.94 130 ARG A CA 1
ATOM 1021 C C . ARG A 1 130 ? 5.926 -25.641 -9.703 1 94.94 130 ARG A C 1
ATOM 1023 O O . ARG A 1 130 ? 4.766 -25.344 -10.008 1 94.94 130 ARG A O 1
ATOM 1030 N N . ILE A 1 131 ? 6.461 -25.312 -8.57 1 97.75 131 ILE A N 1
ATOM 1031 C CA . ILE A 1 131 ? 5.688 -24.641 -7.531 1 97.75 131 ILE A CA 1
ATOM 1032 C C . ILE A 1 131 ? 6.168 -23.203 -7.387 1 97.75 131 ILE A C 1
ATOM 1034 O O . ILE A 1 131 ? 7.348 -22.953 -7.121 1 97.75 131 ILE A O 1
ATOM 1038 N N . CYS A 1 132 ? 5.23 -22.266 -7.613 1 97.56 132 CYS A N 1
ATOM 1039 C CA . CYS A 1 132 ? 5.492 -20.844 -7.484 1 97.56 132 CYS A CA 1
ATOM 1040 C C . CYS A 1 132 ? 4.777 -20.266 -6.266 1 97.56 132 CYS A C 1
ATOM 1042 O O . CYS A 1 132 ? 3.547 -20.234 -6.215 1 97.56 132 CYS A O 1
ATOM 1044 N N . CYS A 1 133 ? 5.547 -19.75 -5.336 1 97.25 133 CYS A N 1
ATOM 1045 C CA . CYS A 1 133 ? 4.988 -19.203 -4.102 1 97.25 133 CYS A CA 1
ATOM 1046 C C . CYS A 1 133 ? 5.246 -17.703 -4.008 1 97.25 133 CYS A C 1
ATOM 1048 O O . CYS A 1 133 ? 6.383 -17.25 -4.152 1 97.25 133 CYS A O 1
ATOM 1050 N N . LEU A 1 134 ? 4.176 -16.969 -3.766 1 96.88 134 LEU A N 1
ATOM 1051 C CA . LEU A 1 134 ? 4.305 -15.523 -3.59 1 96.88 134 LEU A CA 1
ATOM 1052 C C . LEU A 1 134 ? 4.133 -15.141 -2.123 1 96.88 134 LEU A C 1
ATOM 1054 O O . LEU A 1 134 ? 3.154 -15.523 -1.485 1 96.88 134 LEU A O 1
ATOM 1058 N N . LEU A 1 135 ? 5.117 -14.383 -1.663 1 95.75 135 LEU A N 1
ATOM 1059 C CA . LEU A 1 135 ? 5.113 -13.836 -0.312 1 95.75 135 LEU A CA 1
ATOM 1060 C C . LEU A 1 135 ? 5.195 -12.312 -0.345 1 95.75 135 LEU A C 1
ATOM 1062 O O . LEU A 1 135 ? 5.652 -11.734 -1.333 1 95.75 135 LEU A O 1
ATOM 1066 N N . GLY A 1 136 ? 4.723 -11.672 0.766 1 94.19 136 GLY A N 1
ATOM 1067 C CA . GLY A 1 136 ? 4.801 -10.227 0.854 1 94.19 136 GLY A CA 1
ATOM 1068 C C . GLY A 1 136 ? 3.768 -9.625 1.789 1 94.19 136 GLY A C 1
ATOM 1069 O O . GLY A 1 136 ? 2.873 -10.328 2.266 1 94.19 136 GLY A O 1
ATOM 1070 N N . PRO A 1 137 ? 3.869 -8.344 1.98 1 91.94 137 PRO A N 1
ATOM 1071 C CA . PRO A 1 137 ? 2.969 -7.676 2.922 1 91.94 137 PRO A CA 1
ATOM 1072 C C . PRO A 1 137 ? 1.545 -7.543 2.387 1 91.94 137 PRO A C 1
ATOM 1074 O O . PRO A 1 137 ? 1.261 -7.98 1.269 1 91.94 137 PRO A O 1
ATOM 1077 N N . THR A 1 138 ? 0.738 -7.012 3.291 1 89.5 138 THR A N 1
ATOM 1078 C CA . THR A 1 138 ? -0.671 -6.852 2.953 1 89.5 138 THR A CA 1
ATOM 1079 C C . THR A 1 138 ? -0.85 -5.789 1.871 1 89.5 138 THR A C 1
ATOM 1081 O O . THR A 1 138 ? -0.127 -4.793 1.849 1 89.5 138 THR A O 1
ATOM 1084 N N . GLY A 1 139 ? -1.779 -6.039 0.955 1 89.81 139 GLY A N 1
ATOM 1085 C CA . GLY A 1 139 ? -2.25 -5.008 0.044 1 89.81 139 GLY A CA 1
ATOM 1086 C C . GLY A 1 139 ? -1.286 -4.734 -1.096 1 89.81 139 GLY A C 1
ATOM 1087 O O . GLY A 1 139 ? -1.463 -3.773 -1.848 1 89.81 139 GLY A O 1
ATOM 1088 N N . VAL A 1 140 ? -0.271 -5.578 -1.299 1 93.31 140 VAL A N 1
ATOM 1089 C CA . VAL A 1 140 ? 0.722 -5.277 -2.324 1 93.31 140 VAL A CA 1
ATOM 1090 C C . VAL A 1 140 ? 0.289 -5.883 -3.658 1 93.31 140 VAL A C 1
ATOM 1092 O O . VAL A 1 140 ? 0.913 -5.633 -4.691 1 93.31 140 VAL A O 1
ATOM 1095 N N . GLY A 1 141 ? -0.772 -6.75 -3.648 1 93.25 141 GLY A N 1
ATOM 1096 C CA . GLY A 1 141 ? -1.3 -7.273 -4.898 1 93.25 141 GLY A CA 1
ATOM 1097 C C . GLY A 1 141 ? -0.911 -8.719 -5.148 1 93.25 141 GLY A C 1
ATOM 1098 O O . GLY A 1 141 ? -0.82 -9.148 -6.301 1 93.25 141 GLY A O 1
ATOM 1099 N N . LYS A 1 142 ? -0.613 -9.516 -4.195 1 95.31 142 LYS A N 1
ATOM 1100 C CA . LYS A 1 142 ? -0.162 -10.898 -4.324 1 95.31 142 LYS A CA 1
ATOM 1101 C C . LYS A 1 142 ? -1.179 -11.742 -5.09 1 95.31 142 LYS A C 1
ATOM 1103 O O . LYS A 1 142 ? -0.833 -12.398 -6.074 1 95.31 142 LYS A O 1
ATOM 1108 N N . THR A 1 143 ? -2.418 -11.695 -4.641 1 95 143 THR A N 1
ATOM 1109 C CA . THR A 1 143 ? -3.457 -12.531 -5.227 1 95 143 THR A CA 1
ATOM 1110 C C . THR A 1 143 ? -3.656 -12.195 -6.703 1 95 143 THR A C 1
ATOM 1112 O O . THR A 1 143 ? -3.729 -13.094 -7.547 1 95 143 THR A O 1
ATOM 1115 N N . THR A 1 144 ? -3.729 -10.93 -7.012 1 93.81 144 THR A N 1
ATOM 1116 C CA . THR A 1 144 ? -3.885 -10.5 -8.398 1 93.81 144 THR A CA 1
ATOM 1117 C C . THR A 1 144 ? -2.674 -10.906 -9.234 1 93.81 144 THR A C 1
ATOM 1119 O O . THR A 1 144 ? -2.82 -11.32 -10.383 1 93.81 144 THR A O 1
ATOM 1122 N N . THR A 1 145 ? -1.515 -10.781 -8.625 1 96.19 145 THR A N 1
ATOM 1123 C CA . THR A 1 145 ? -0.284 -11.148 -9.312 1 96.19 145 THR A CA 1
ATOM 1124 C C . THR A 1 145 ? -0.235 -12.656 -9.57 1 96.19 145 THR A C 1
ATOM 1126 O O . THR A 1 145 ? 0.15 -13.094 -10.648 1 96.19 145 THR A O 1
ATOM 1129 N N . VAL A 1 146 ? -0.617 -13.445 -8.633 1 96.75 146 VAL A N 1
ATOM 1130 C CA . VAL A 1 146 ? -0.702 -14.891 -8.797 1 96.75 146 VAL A CA 1
ATOM 1131 C C . VAL A 1 146 ? -1.583 -15.227 -9.992 1 96.75 146 VAL A C 1
ATOM 1133 O O . VAL A 1 146 ? -1.219 -16.062 -10.828 1 96.75 146 VAL A O 1
ATOM 1136 N N . ALA A 1 147 ? -2.725 -14.57 -10.086 1 96.19 147 ALA A N 1
ATOM 1137 C CA . ALA A 1 147 ? -3.66 -14.805 -11.18 1 96.19 147 ALA A CA 1
ATOM 1138 C C . ALA A 1 147 ? -3.035 -14.438 -12.523 1 96.19 147 ALA A C 1
ATOM 1140 O O . ALA A 1 147 ? -3.209 -15.156 -13.516 1 96.19 147 ALA A O 1
ATOM 1141 N N . LYS A 1 148 ? -2.312 -13.344 -12.555 1 95.69 148 LYS A N 1
ATOM 1142 C CA . LYS A 1 148 ? -1.663 -12.914 -13.789 1 95.69 148 LYS A CA 1
ATOM 1143 C C . LYS A 1 148 ? -0.604 -13.914 -14.234 1 95.69 148 LYS A C 1
ATOM 1145 O O . LYS A 1 148 ? -0.532 -14.266 -15.414 1 95.69 148 LYS A O 1
ATOM 1150 N N . LEU A 1 149 ? 0.213 -14.305 -13.305 1 96.25 149 LEU A N 1
ATOM 1151 C CA . LEU A 1 149 ? 1.266 -15.266 -13.609 1 96.25 149 LEU A CA 1
ATOM 1152 C C . LEU A 1 149 ? 0.672 -16.578 -14.094 1 96.25 149 LEU A C 1
ATOM 1154 O O . LEU A 1 149 ? 1.183 -17.188 -15.047 1 96.25 149 LEU A O 1
ATOM 1158 N N . ALA A 1 150 ? -0.377 -17 -13.461 1 96.94 150 ALA A N 1
ATOM 1159 C CA . ALA A 1 150 ? -1.055 -18.234 -13.836 1 96.94 150 ALA A CA 1
ATOM 1160 C C . ALA A 1 150 ? -1.635 -18.141 -15.25 1 96.94 150 ALA A C 1
ATOM 1162 O O . ALA A 1 150 ? -1.528 -19.078 -16.031 1 96.94 150 ALA A O 1
ATOM 1163 N N . ALA A 1 151 ? -2.25 -17.031 -15.5 1 95.94 151 ALA A N 1
ATOM 1164 C CA . ALA A 1 151 ? -2.793 -16.797 -16.844 1 95.94 151 ALA A CA 1
ATOM 1165 C C . ALA A 1 151 ? -1.694 -16.875 -17.891 1 95.94 151 ALA A C 1
ATOM 1167 O O . ALA A 1 151 ? -1.883 -17.484 -18.953 1 95.94 151 ALA A O 1
ATOM 1168 N N . HIS A 1 152 ? -0.587 -16.25 -17.594 1 93.62 152 HIS A N 1
ATOM 1169 C CA . HIS A 1 152 ? 0.551 -16.297 -18.5 1 93.62 152 HIS A CA 1
ATOM 1170 C C . HIS A 1 152 ? 1.024 -17.719 -18.734 1 93.62 152 HIS A C 1
ATOM 1172 O O . HIS A 1 152 ? 1.259 -18.125 -19.875 1 93.62 152 HIS A O 1
ATOM 1178 N N . ALA A 1 153 ? 1.183 -18.484 -17.703 1 94.62 153 ALA A N 1
ATOM 1179 C CA . ALA A 1 153 ? 1.625 -19.875 -17.797 1 94.62 153 ALA A CA 1
ATOM 1180 C C . ALA A 1 153 ? 0.648 -20.703 -18.641 1 94.62 153 ALA A C 1
ATOM 1182 O O . ALA A 1 153 ? 1.062 -21.5 -19.484 1 94.62 153 ALA A O 1
ATOM 1183 N N . ARG A 1 154 ? -0.589 -20.469 -18.422 1 95.19 154 ARG A N 1
ATOM 1184 C CA . ARG A 1 154 ? -1.618 -21.25 -19.094 1 95.19 154 ARG A CA 1
ATOM 1185 C C . ARG A 1 154 ? -1.731 -20.859 -20.562 1 95.19 154 ARG A C 1
ATOM 1187 O O . ARG A 1 154 ? -1.687 -21.719 -21.438 1 95.19 154 ARG A O 1
ATOM 1194 N N . TYR A 1 155 ? -1.819 -19.641 -20.844 1 93.62 155 TYR A N 1
ATOM 1195 C CA . TYR A 1 155 ? -2.201 -19.203 -22.172 1 93.62 155 TYR A CA 1
ATOM 1196 C C . TYR A 1 155 ? -0.973 -18.969 -23.047 1 93.62 155 TYR A C 1
ATOM 1198 O O . TYR A 1 155 ? -1.017 -19.156 -24.266 1 93.62 155 TYR A O 1
ATOM 1206 N N . GLU A 1 156 ? 0.118 -18.562 -22.453 1 89.88 156 GLU A N 1
ATOM 1207 C CA . GLU A 1 156 ? 1.316 -18.281 -23.25 1 89.88 156 GLU A CA 1
ATOM 1208 C C . GLU A 1 156 ? 2.24 -19.5 -23.297 1 89.88 156 GLU A C 1
ATOM 1210 O O . GLU A 1 156 ? 2.926 -19.734 -24.297 1 89.88 156 GLU A O 1
ATOM 1215 N N . GLN A 1 157 ? 2.242 -20.234 -22.234 1 92.19 157 GLN A N 1
ATOM 1216 C CA . GLN A 1 157 ? 3.186 -21.344 -22.172 1 92.19 157 GLN A CA 1
ATOM 1217 C C . GLN A 1 157 ? 2.473 -22.688 -22.344 1 92.19 157 GLN A C 1
ATOM 1219 O O . GLN A 1 157 ? 3.119 -23.734 -22.469 1 92.19 157 GLN A O 1
ATOM 1224 N N . GLY A 1 158 ? 1.204 -22.719 -22.234 1 94.25 158 GLY A N 1
ATOM 1225 C CA . GLY A 1 158 ? 0.431 -23.922 -22.453 1 94.25 158 GLY A CA 1
ATOM 1226 C C . GLY A 1 158 ? 0.508 -24.906 -21.312 1 94.25 158 GLY A C 1
ATOM 1227 O O . GLY A 1 158 ? 0.318 -26.109 -21.5 1 94.25 158 GLY A O 1
ATOM 1228 N N . LYS A 1 159 ? 0.74 -24.469 -20.188 1 96.19 159 LYS A N 1
ATOM 1229 C CA . LYS A 1 159 ? 0.877 -25.328 -19.016 1 96.19 159 LYS A CA 1
ATOM 1230 C C . LYS A 1 159 ? -0.467 -25.531 -18.328 1 96.19 159 LYS A C 1
ATOM 1232 O O . LYS A 1 159 ? -1.287 -24.625 -18.266 1 96.19 159 LYS A O 1
ATOM 1237 N N . SER A 1 160 ? -0.59 -26.719 -17.859 1 97.69 160 SER A N 1
ATOM 1238 C CA . SER A 1 160 ? -1.681 -26.906 -16.906 1 97.69 160 SER A CA 1
ATOM 1239 C C . SER A 1 160 ? -1.343 -26.297 -15.555 1 97.69 160 SER A C 1
ATOM 1241 O O . SER A 1 160 ? -0.2 -26.375 -15.094 1 97.69 160 SER A O 1
ATOM 1243 N N . ILE A 1 161 ? -2.377 -25.625 -14.945 1 98.12 161 ILE A N 1
ATOM 1244 C CA . ILE A 1 161 ? -2.076 -24.906 -13.719 1 98.12 161 ILE A CA 1
ATOM 1245 C C . ILE A 1 161 ? -3.068 -25.297 -12.625 1 98.12 161 ILE A C 1
ATOM 1247 O O . ILE A 1 161 ? -4.141 -25.828 -12.914 1 98.12 161 ILE A O 1
ATOM 1251 N N . ALA A 1 162 ? -2.693 -25.016 -11.352 1 98.62 162 ALA A N 1
ATOM 1252 C CA . ALA A 1 162 ? -3.557 -25.125 -10.18 1 98.62 162 ALA A CA 1
ATOM 1253 C C . ALA A 1 162 ? -3.211 -24.062 -9.141 1 98.62 162 ALA A C 1
ATOM 1255 O O . ALA A 1 162 ? -2.066 -23.609 -9.07 1 98.62 162 ALA A O 1
ATOM 1256 N N . PHE A 1 163 ? -4.254 -23.734 -8.383 1 98.56 163 PHE A N 1
ATOM 1257 C CA . PHE A 1 163 ? -4.066 -22.781 -7.289 1 98.56 163 PHE A CA 1
ATOM 1258 C C . PHE A 1 163 ? -4.125 -23.484 -5.941 1 98.56 163 PHE A C 1
ATOM 1260 O O . PHE A 1 163 ? -4.906 -24.422 -5.758 1 98.56 163 PHE A O 1
ATOM 1267 N N . ILE A 1 164 ? -3.287 -23.047 -5.031 1 98.38 164 ILE A N 1
ATOM 1268 C CA . ILE A 1 164 ? -3.432 -23.344 -3.613 1 98.38 164 ILE A CA 1
ATOM 1269 C C . ILE A 1 164 ? -3.373 -22.062 -2.799 1 98.38 164 ILE A C 1
ATOM 1271 O O . ILE A 1 164 ? -2.443 -21.266 -2.951 1 98.38 164 ILE A O 1
ATOM 1275 N N . THR A 1 165 ? -4.359 -21.828 -2.025 1 97.62 165 THR A N 1
ATOM 1276 C CA . THR A 1 165 ? -4.32 -20.641 -1.181 1 97.62 165 THR A CA 1
ATOM 1277 C C . THR A 1 165 ? -4.105 -21.031 0.281 1 97.62 165 THR A C 1
ATOM 1279 O O . THR A 1 165 ? -4.656 -22.031 0.755 1 97.62 165 THR A O 1
ATOM 1282 N N . LEU A 1 166 ? -3.275 -20.234 0.922 1 95.12 166 LEU A N 1
ATOM 1283 C CA . LEU A 1 166 ? -3.082 -20.297 2.367 1 95.12 166 LEU A CA 1
ATOM 1284 C C . LEU A 1 166 ? -3.785 -19.141 3.062 1 95.12 166 LEU A C 1
ATOM 1286 O O . LEU A 1 166 ? -3.75 -19.031 4.289 1 95.12 166 LEU A O 1
ATOM 1290 N N . ASP A 1 167 ? -4.359 -18.266 2.283 1 91.81 167 ASP A N 1
ATOM 1291 C CA . ASP A 1 167 ? -5.031 -17.094 2.84 1 91.81 167 ASP A CA 1
ATOM 1292 C C . ASP A 1 167 ? -6.449 -17.438 3.293 1 91.81 167 ASP A C 1
ATOM 1294 O O . ASP A 1 167 ? -7.422 -17.141 2.594 1 91.81 167 ASP A O 1
ATOM 1298 N N . THR A 1 168 ? -6.547 -17.969 4.461 1 89 168 THR A N 1
ATOM 1299 C CA . THR A 1 168 ? -7.832 -18.438 4.969 1 89 168 THR A CA 1
ATOM 1300 C C . THR A 1 168 ? -8.367 -17.5 6.043 1 89 168 THR A C 1
ATOM 1302 O O . THR A 1 168 ? -9.453 -17.719 6.582 1 89 168 THR A O 1
ATOM 1305 N N . PHE A 1 169 ? -7.629 -16.406 6.309 1 82.06 169 PHE A N 1
ATOM 1306 C CA . PHE A 1 169 ? -8.023 -15.531 7.41 1 82.06 169 PHE A CA 1
ATOM 1307 C C . PHE A 1 169 ? -8.688 -14.266 6.883 1 82.06 169 PHE A C 1
ATOM 1309 O O . PHE A 1 169 ? -9.641 -13.766 7.477 1 82.06 169 PHE A O 1
ATOM 1316 N N . ARG A 1 170 ? -8.148 -13.766 5.871 1 85.12 170 ARG A N 1
ATOM 1317 C CA . ARG A 1 170 ? -8.758 -12.578 5.293 1 85.12 170 ARG A CA 1
ATOM 1318 C C . ARG A 1 170 ? -10.148 -12.875 4.746 1 85.12 170 ARG A C 1
ATOM 1320 O O . ARG A 1 170 ? -10.352 -13.898 4.082 1 85.12 170 ARG A O 1
ATOM 1327 N N . ILE A 1 171 ? -11.039 -11.969 5 1 85.94 171 ILE A N 1
ATOM 1328 C CA . ILE A 1 171 ? -12.43 -12.117 4.578 1 85.94 171 ILE A CA 1
ATOM 1329 C C . ILE A 1 171 ? -12.5 -12.203 3.057 1 85.94 171 ILE A C 1
ATOM 1331 O O . ILE A 1 171 ? -11.953 -11.352 2.354 1 85.94 171 ILE A O 1
ATOM 1335 N N . ALA A 1 172 ? -13.117 -13.297 2.57 1 87.81 172 ALA A N 1
ATOM 1336 C CA . ALA A 1 172 ? -13.43 -13.547 1.168 1 87.81 172 ALA A CA 1
ATOM 1337 C C . ALA A 1 172 ? -12.164 -13.781 0.351 1 87.81 172 ALA A C 1
ATOM 1339 O O . ALA A 1 172 ? -12.18 -13.664 -0.876 1 87.81 172 ALA A O 1
ATOM 1340 N N . ALA A 1 173 ? -11.016 -14.008 1.02 1 89.88 173 ALA A N 1
ATOM 1341 C CA . ALA A 1 173 ? -9.758 -14.227 0.309 1 89.88 173 ALA A CA 1
ATOM 1342 C C . ALA A 1 173 ? -9.828 -15.484 -0.553 1 89.88 173 ALA A C 1
ATOM 1344 O O . ALA A 1 173 ? -9.438 -15.469 -1.724 1 89.88 173 ALA A O 1
ATOM 1345 N N . VAL A 1 174 ? -10.398 -16.516 -0.037 1 93.69 174 VAL A N 1
ATOM 1346 C CA . VAL A 1 174 ? -10.523 -17.766 -0.762 1 93.69 174 VAL A CA 1
ATOM 1347 C C . VAL A 1 174 ? -11.43 -17.578 -1.979 1 93.69 174 VAL A C 1
ATOM 1349 O O . VAL A 1 174 ? -11.102 -18.031 -3.08 1 93.69 174 VAL A O 1
ATOM 1352 N N . GLU A 1 175 ? -12.5 -16.844 -1.751 1 94.12 175 GLU A N 1
ATOM 1353 C CA . GLU A 1 175 ? -13.453 -16.609 -2.828 1 94.12 175 GLU A CA 1
ATOM 1354 C C . GLU A 1 175 ? -12.812 -15.82 -3.965 1 94.12 175 GLU A C 1
ATOM 1356 O O . GLU A 1 175 ? -13.133 -16.031 -5.137 1 94.12 175 GLU A O 1
ATOM 1361 N N . GLN A 1 176 ? -12 -14.961 -3.574 1 93.69 176 GLN A N 1
ATOM 1362 C CA . GLN A 1 176 ? -11.312 -14.172 -4.59 1 93.69 176 GLN A CA 1
ATOM 1363 C C . GLN A 1 176 ? -10.492 -15.055 -5.523 1 93.69 176 GLN A C 1
ATOM 1365 O O . GLN A 1 176 ? -10.641 -14.984 -6.742 1 93.69 176 GLN A O 1
ATOM 1370 N N . LEU A 1 177 ? -9.711 -15.883 -4.949 1 96.06 177 LEU A N 1
ATOM 1371 C CA . LEU A 1 177 ? -8.867 -16.75 -5.773 1 96.06 177 LEU A CA 1
ATOM 1372 C C . LEU A 1 177 ? -9.711 -17.766 -6.531 1 96.06 177 LEU A C 1
ATOM 1374 O O . LEU A 1 177 ? -9.391 -18.125 -7.668 1 96.06 177 LEU A O 1
ATOM 1378 N N . LYS A 1 178 ? -10.766 -18.219 -5.941 1 96.62 178 LYS A N 1
ATOM 1379 C CA . LYS A 1 178 ? -11.664 -19.156 -6.598 1 96.62 178 LYS A CA 1
ATOM 1380 C C . LYS A 1 178 ? -12.281 -18.547 -7.855 1 96.62 178 LYS A C 1
ATOM 1382 O O . LYS A 1 178 ? -12.453 -19.234 -8.867 1 96.62 178 LYS A O 1
ATOM 1387 N N . LYS A 1 179 ? -12.633 -17.328 -7.766 1 95.38 179 LYS A N 1
ATOM 1388 C CA . LYS A 1 179 ? -13.164 -16.656 -8.945 1 95.38 179 LYS A CA 1
ATOM 1389 C C . LYS A 1 179 ? -12.141 -16.641 -10.078 1 95.38 179 LYS A C 1
ATOM 1391 O O . LYS A 1 179 ? -12.484 -16.859 -11.242 1 95.38 179 LYS A O 1
ATOM 1396 N N . TYR A 1 180 ? -10.891 -16.375 -9.758 1 95.31 180 TYR A N 1
ATOM 1397 C CA . TYR A 1 180 ? -9.844 -16.438 -10.766 1 95.31 180 TYR A CA 1
ATOM 1398 C C . TYR A 1 180 ? -9.703 -17.859 -11.312 1 95.31 180 TYR A C 1
ATOM 1400 O O . TYR A 1 180 ? -9.461 -18.047 -12.508 1 95.31 180 TYR A O 1
ATOM 1408 N N . SER A 1 181 ? -9.789 -18.812 -10.438 1 97.75 181 SER A N 1
ATOM 1409 C CA . SER A 1 181 ? -9.711 -20.203 -10.859 1 97.75 181 SER A CA 1
ATOM 1410 C C . SER A 1 181 ? -10.797 -20.531 -11.875 1 97.75 181 SER A C 1
ATOM 1412 O O . SER A 1 181 ? -10.547 -21.25 -12.844 1 97.75 181 SER A O 1
ATOM 1414 N N . GLU A 1 182 ? -11.984 -20.031 -11.633 1 97.12 182 GLU A N 1
ATOM 1415 C CA . GLU A 1 182 ? -13.094 -20.234 -12.57 1 97.12 182 GLU A CA 1
ATOM 1416 C C . GLU A 1 182 ? -12.805 -19.578 -13.914 1 97.12 182 GLU A C 1
ATOM 1418 O O . GLU A 1 182 ? -13.039 -20.172 -14.969 1 97.12 182 GLU A O 1
ATOM 1423 N N . ILE A 1 183 ? -12.289 -18.438 -13.875 1 93.88 183 ILE A N 1
ATOM 1424 C CA . ILE A 1 183 ? -11.992 -17.688 -15.086 1 93.88 183 ILE A CA 1
ATOM 1425 C C . ILE A 1 183 ? -10.906 -18.406 -15.891 1 93.88 183 ILE A C 1
ATOM 1427 O O . ILE A 1 183 ? -10.992 -18.5 -17.125 1 93.88 183 ILE A O 1
ATOM 1431 N N . LEU A 1 184 ? -9.977 -18.969 -15.195 1 96.06 184 LEU A N 1
ATOM 1432 C CA . LEU A 1 184 ? -8.836 -19.578 -15.859 1 96.06 184 LEU A CA 1
ATOM 1433 C C . LEU A 1 184 ? -9.07 -21.078 -16.062 1 96.06 184 LEU A C 1
ATOM 1435 O O . LEU A 1 184 ? -8.234 -21.766 -16.656 1 96.06 184 LEU A O 1
ATOM 1439 N N . ASP A 1 185 ? -10.164 -21.531 -15.562 1 96.62 185 ASP A N 1
ATOM 1440 C CA . ASP A 1 185 ? -10.555 -22.938 -15.703 1 96.62 185 ASP A CA 1
ATOM 1441 C C . ASP A 1 185 ? -9.484 -23.859 -15.148 1 96.62 185 ASP A C 1
ATOM 1443 O O . ASP A 1 185 ? -8.984 -24.734 -15.859 1 96.62 185 ASP A O 1
ATOM 1447 N N . CYS A 1 186 ? -9.172 -23.719 -13.938 1 97.75 186 CYS A N 1
ATOM 1448 C CA . CYS A 1 186 ? -8.203 -24.547 -13.25 1 97.75 186 CYS A CA 1
ATOM 1449 C C . CYS A 1 186 ? -8.648 -24.844 -11.82 1 97.75 186 CYS A C 1
ATOM 1451 O O . CYS A 1 186 ? -9.508 -24.156 -11.281 1 97.75 186 CYS A O 1
ATOM 1453 N N . PRO A 1 187 ? -8.133 -25.875 -11.203 1 98.25 187 PRO A N 1
ATOM 1454 C CA . PRO A 1 187 ? -8.516 -26.188 -9.828 1 98.25 187 PRO A CA 1
ATOM 1455 C C . PRO A 1 187 ? -7.961 -25.203 -8.812 1 98.25 187 PRO A C 1
ATOM 1457 O O . PRO A 1 187 ? -6.898 -24.609 -9.031 1 98.25 187 PRO A O 1
ATOM 1460 N N . CYS A 1 188 ? -8.695 -25.031 -7.766 1 98.31 188 CYS A N 1
ATOM 1461 C CA . CYS A 1 188 ? -8.289 -24.219 -6.625 1 98.31 188 CYS A CA 1
ATOM 1462 C C . CYS A 1 188 ? -8.461 -24.984 -5.32 1 98.31 188 CYS A C 1
ATOM 1464 O O . CYS A 1 188 ? -9.562 -25.453 -5.004 1 98.31 188 CYS A O 1
ATOM 1466 N N . HIS A 1 189 ? -7.406 -25.109 -4.617 1 98.31 189 HIS A N 1
ATOM 1467 C CA . HIS A 1 189 ? -7.398 -25.828 -3.354 1 98.31 189 HIS A CA 1
ATOM 1468 C C . HIS A 1 189 ? -7.094 -24.906 -2.184 1 98.31 189 HIS A C 1
ATOM 1470 O O . HIS A 1 189 ? -6.473 -23.859 -2.365 1 98.31 189 HIS A O 1
ATOM 1476 N N . VAL A 1 190 ? -7.551 -25.312 -1.027 1 97.69 190 VAL A N 1
ATOM 1477 C CA . VAL A 1 190 ? -7.328 -24.531 0.188 1 97.69 190 VAL A CA 1
ATOM 1478 C C . VAL A 1 190 ? -6.492 -25.344 1.175 1 97.69 190 VAL A C 1
ATOM 1480 O O . VAL A 1 190 ? -6.781 -26.516 1.427 1 97.69 190 VAL A O 1
ATOM 1483 N N . ALA A 1 191 ? -5.434 -24.766 1.607 1 96.88 191 ALA A N 1
ATOM 1484 C CA . ALA A 1 191 ? -4.621 -25.344 2.676 1 96.88 191 ALA A CA 1
ATOM 1485 C C . ALA A 1 191 ? -4.699 -24.5 3.941 1 96.88 191 ALA A C 1
ATOM 1487 O O . ALA A 1 191 ? -4.543 -23.281 3.889 1 96.88 191 ALA A O 1
ATOM 1488 N N . TYR A 1 192 ? -4.852 -25.109 5.059 1 92.44 192 TYR A N 1
ATOM 1489 C CA . TYR A 1 192 ? -5.008 -24.375 6.309 1 92.44 192 TYR A CA 1
ATOM 1490 C C . TYR A 1 192 ? -3.68 -24.281 7.055 1 92.44 192 TYR A C 1
ATOM 1492 O O . TYR A 1 192 ? -3.539 -23.484 7.988 1 92.44 192 TYR A O 1
ATOM 1500 N N . ASP A 1 193 ? -2.768 -25.141 6.699 1 91.19 193 ASP A N 1
ATOM 1501 C CA . ASP A 1 193 ? -1.434 -25.109 7.289 1 91.19 193 ASP A CA 1
ATOM 1502 C C . ASP A 1 193 ? -0.399 -25.703 6.34 1 91.19 193 ASP A C 1
ATOM 1504 O O . ASP A 1 193 ? -0.734 -26.125 5.23 1 91.19 193 ASP A O 1
ATOM 1508 N N . ALA A 1 194 ? 0.798 -25.688 6.797 1 91.25 194 ALA A N 1
ATOM 1509 C CA . ALA A 1 194 ? 1.908 -26.109 5.945 1 91.25 194 ALA A CA 1
ATOM 1510 C C . ALA A 1 194 ? 1.834 -27.609 5.645 1 91.25 194 ALA A C 1
ATOM 1512 O O . ALA A 1 194 ? 2.236 -28.047 4.57 1 91.25 194 ALA A O 1
ATOM 1513 N N . SER A 1 195 ? 1.375 -28.344 6.602 1 93.31 195 SER A N 1
ATOM 1514 C CA . SER A 1 195 ? 1.241 -29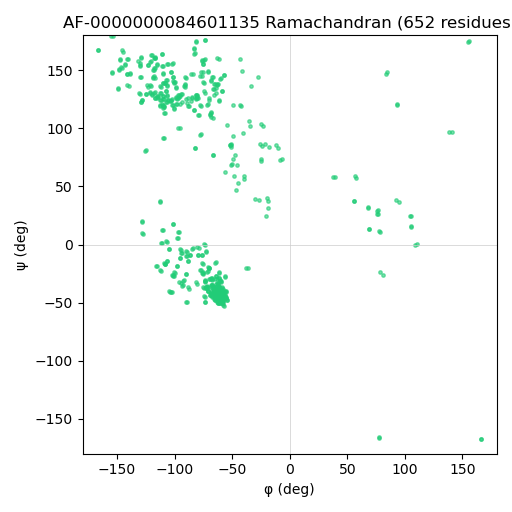.781 6.383 1 93.31 195 SER A CA 1
ATOM 1515 C C . SER A 1 195 ? 0.249 -30.078 5.262 1 93.31 195 SER A C 1
ATOM 1517 O O . SER A 1 195 ? 0.526 -30.891 4.383 1 93.31 195 SER A O 1
ATOM 1519 N N . GLU A 1 196 ? -0.813 -29.422 5.289 1 95.62 196 GLU A N 1
ATOM 1520 C CA . GLU A 1 196 ? -1.808 -29.578 4.23 1 95.62 196 GLU A CA 1
ATOM 1521 C C . GLU A 1 196 ? -1.268 -29.078 2.893 1 95.62 196 GLU A C 1
ATOM 1523 O O . GLU A 1 196 ? -1.541 -29.672 1.847 1 95.62 196 GLU A O 1
ATOM 1528 N N . LEU A 1 197 ? -0.535 -28 2.971 1 96.75 197 LEU A N 1
ATOM 1529 C CA . LEU A 1 197 ? 0.089 -27.469 1.767 1 96.75 197 LEU A CA 1
ATOM 1530 C C . LEU A 1 197 ? 1.004 -28.5 1.122 1 96.75 197 LEU A C 1
ATOM 1532 O O . LEU A 1 197 ? 0.928 -28.734 -0.086 1 96.75 197 LEU A O 1
ATOM 1536 N N . THR A 1 198 ? 1.817 -29.109 1.904 1 95.5 198 THR A N 1
ATOM 1537 C CA . THR A 1 198 ? 2.746 -30.125 1.42 1 95.5 198 THR A CA 1
ATOM 1538 C C . THR A 1 198 ? 1.991 -31.297 0.792 1 95.5 198 THR A C 1
ATOM 1540 O O . THR A 1 198 ? 2.352 -31.766 -0.29 1 95.5 198 THR A O 1
ATOM 1543 N N . ALA A 1 199 ? 0.958 -31.703 1.471 1 96.19 199 ALA A N 1
ATOM 1544 C CA . ALA A 1 199 ? 0.152 -32.812 0.983 1 96.19 199 ALA A CA 1
ATOM 1545 C C . ALA A 1 199 ? -0.51 -32.469 -0.349 1 96.19 199 ALA A C 1
ATOM 1547 O O . ALA A 1 199 ? -0.51 -33.281 -1.276 1 96.19 199 ALA A O 1
ATOM 1548 N N . LEU A 1 200 ? -1.02 -31.312 -0.439 1 96.88 200 LEU A N 1
ATOM 1549 C CA . LEU A 1 200 ? -1.695 -30.875 -1.656 1 96.88 200 LEU A CA 1
ATOM 1550 C C . LEU A 1 200 ? -0.713 -30.781 -2.818 1 96.88 200 LEU A C 1
ATOM 1552 O O . LEU A 1 200 ? -1.031 -31.188 -3.939 1 96.88 200 LEU A O 1
ATOM 1556 N N . CYS A 1 201 ? 0.483 -30.266 -2.568 1 95.94 201 CYS A N 1
ATOM 1557 C CA . CYS A 1 201 ? 1.483 -30.109 -3.617 1 95.94 201 CYS A CA 1
ATOM 1558 C C . CYS A 1 201 ? 1.906 -31.453 -4.172 1 95.94 201 CYS A C 1
ATOM 1560 O O . CYS A 1 201 ? 2.324 -31.562 -5.328 1 95.94 201 CYS A O 1
ATOM 1562 N N . THR A 1 202 ? 1.801 -32.469 -3.365 1 94.31 202 THR A N 1
ATOM 1563 C CA . THR A 1 202 ? 2.143 -33.844 -3.795 1 94.31 202 THR A CA 1
ATOM 1564 C C . THR A 1 202 ? 0.993 -34.438 -4.582 1 94.31 202 THR A C 1
ATOM 1566 O O . THR A 1 202 ? 1.221 -35.156 -5.562 1 94.31 202 THR A O 1
ATOM 1569 N N . LYS A 1 203 ? -0.183 -34.094 -4.234 1 96.12 203 LYS A N 1
ATOM 1570 C CA . LYS A 1 203 ? -1.373 -34.75 -4.777 1 96.12 203 LYS A CA 1
ATOM 1571 C C . LYS A 1 203 ? -1.822 -34.062 -6.07 1 96.12 203 LYS A C 1
ATOM 1573 O O . LYS A 1 203 ? -2.326 -34.75 -6.98 1 96.12 203 LYS A O 1
ATOM 1578 N N . VAL A 1 204 ? -1.709 -32.781 -6.152 1 96.62 204 VAL A N 1
ATOM 1579 C CA . VAL A 1 204 ? -2.221 -32 -7.273 1 96.62 204 VAL A CA 1
ATOM 1580 C C . VAL A 1 204 ? -1.394 -32.281 -8.523 1 96.62 204 VAL A C 1
ATOM 1582 O O . VAL A 1 204 ? -0.162 -32.25 -8.484 1 96.62 204 VAL A O 1
ATOM 1585 N N . ASN A 1 205 ? -2.072 -32.688 -9.562 1 95.06 205 ASN A N 1
ATOM 1586 C CA . ASN A 1 205 ? -1.433 -32.938 -10.852 1 95.06 205 ASN A CA 1
ATOM 1587 C C . ASN A 1 205 ? -1.54 -31.719 -11.773 1 95.06 205 ASN A C 1
ATOM 1589 O O . ASN A 1 205 ? -2.549 -31.547 -12.461 1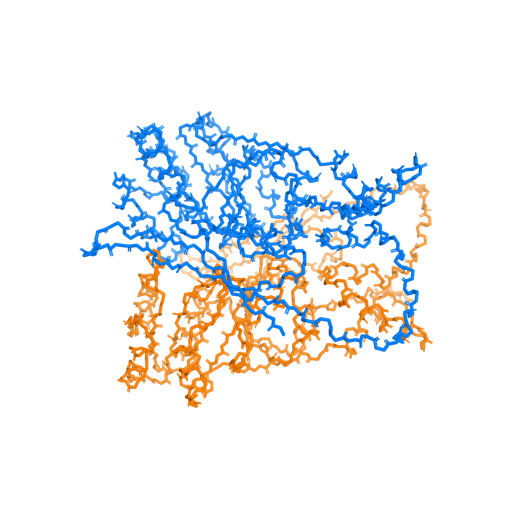 95.06 205 ASN A O 1
ATOM 1593 N N . ALA A 1 206 ? -0.571 -30.969 -11.883 1 97.31 206 ALA A N 1
ATOM 1594 C CA . ALA A 1 206 ? -0.468 -29.781 -12.734 1 97.31 206 ALA A CA 1
ATOM 1595 C C . ALA A 1 206 ? 0.987 -29.5 -13.094 1 97.31 206 ALA A C 1
ATOM 1597 O O . ALA A 1 206 ? 1.896 -29.797 -12.312 1 97.31 206 ALA A O 1
ATOM 1598 N N . ASP A 1 207 ? 1.168 -28.969 -14.258 1 97.25 207 ASP A N 1
ATOM 1599 C CA . ASP A 1 207 ? 2.512 -28.562 -14.664 1 97.25 207 ASP A CA 1
ATOM 1600 C C . ASP A 1 207 ? 3.066 -27.484 -13.742 1 97.25 207 ASP A C 1
ATOM 1602 O O . ASP A 1 207 ? 4.27 -27.453 -13.469 1 97.25 207 ASP A O 1
ATOM 1606 N N . MET A 1 208 ? 2.154 -26.609 -13.328 1 97.75 208 MET A N 1
ATOM 1607 C CA . MET A 1 208 ? 2.562 -25.531 -12.43 1 97.75 208 MET A CA 1
ATOM 1608 C C . MET A 1 208 ? 1.513 -25.297 -11.352 1 97.75 208 MET A C 1
ATOM 1610 O O . MET A 1 208 ? 0.312 -25.328 -11.633 1 97.75 208 MET A O 1
ATOM 1614 N N . ILE A 1 209 ? 2.006 -25.125 -10.102 1 98.5 209 ILE A N 1
ATOM 1615 C CA . ILE A 1 209 ? 1.156 -24.812 -8.953 1 98.5 209 ILE A CA 1
ATOM 1616 C C . ILE A 1 209 ? 1.488 -23.422 -8.43 1 98.5 209 ILE A C 1
ATOM 1618 O O . ILE A 1 209 ? 2.654 -23.094 -8.18 1 98.5 209 ILE A O 1
ATOM 1622 N N . PHE A 1 210 ? 0.497 -22.609 -8.312 1 98.5 210 PHE A N 1
ATOM 1623 C CA . PHE A 1 210 ? 0.653 -21.266 -7.77 1 98.5 210 PHE A CA 1
ATOM 1624 C C . PHE A 1 210 ? 0.093 -21.172 -6.355 1 98.5 210 PHE A C 1
ATOM 1626 O O . PHE A 1 210 ? -1.082 -21.469 -6.129 1 98.5 210 PHE A O 1
ATOM 1633 N N . ILE A 1 211 ? 0.922 -20.75 -5.457 1 98.06 211 ILE A N 1
ATOM 1634 C CA . ILE A 1 211 ? 0.536 -20.656 -4.055 1 98.06 211 ILE A CA 1
ATOM 1635 C C . ILE A 1 211 ? 0.338 -19.188 -3.666 1 98.06 211 ILE A C 1
ATOM 1637 O O . ILE A 1 211 ? 1.262 -18.375 -3.779 1 98.06 211 ILE A O 1
ATOM 1641 N N . ASP A 1 212 ? -0.812 -18.875 -3.191 1 97.12 212 ASP A N 1
ATOM 1642 C CA . ASP A 1 212 ? -1.151 -17.562 -2.664 1 97.12 212 ASP A CA 1
ATOM 1643 C C . ASP A 1 212 ? -1.104 -17.547 -1.138 1 97.12 212 ASP A C 1
ATOM 1645 O O . ASP A 1 212 ? -1.868 -18.266 -0.483 1 97.12 212 ASP A O 1
ATOM 1649 N N . THR A 1 213 ? -0.259 -16.781 -0.609 1 94.44 213 THR A N 1
ATOM 1650 C CA . THR A 1 213 ? -0.108 -16.703 0.84 1 94.44 213 THR A CA 1
ATOM 1651 C C . THR A 1 213 ? -0.784 -15.445 1.388 1 94.44 213 THR A C 1
ATOM 1653 O O . THR A 1 213 ? -0.985 -14.469 0.658 1 94.44 213 THR A O 1
ATOM 1656 N N . PRO A 1 214 ? -1.146 -15.508 2.643 1 90.25 214 PRO A N 1
ATOM 1657 C CA . PRO A 1 214 ? -1.701 -14.289 3.238 1 90.25 214 PRO A CA 1
ATOM 1658 C C . PRO A 1 214 ? -0.669 -13.164 3.365 1 90.25 214 PRO A C 1
ATOM 1660 O O . PRO A 1 214 ? 0.522 -13.438 3.533 1 90.25 214 PRO A O 1
ATOM 1663 N N . GLY A 1 215 ? -1.244 -11.945 3.143 1 84.38 215 GLY A N 1
ATOM 1664 C CA . GLY A 1 215 ? -0.38 -10.836 3.52 1 84.38 215 GLY A CA 1
ATOM 1665 C C . GLY A 1 215 ? -0.119 -10.766 5.012 1 84.38 215 GLY A C 1
ATOM 1666 O O . GLY A 1 215 ? -1.025 -10.984 5.816 1 84.38 215 GLY A O 1
ATOM 1667 N N . ASP A 1 216 ? 1.154 -10.57 5.398 1 79.25 216 ASP A N 1
ATOM 1668 C CA . ASP A 1 216 ? 1.511 -10.523 6.816 1 79.25 216 ASP A CA 1
ATOM 1669 C C . ASP A 1 216 ? 2.098 -9.164 7.191 1 79.25 216 ASP A C 1
ATOM 1671 O O . ASP A 1 216 ? 2.615 -8.445 6.332 1 79.25 216 ASP A O 1
ATOM 1675 N N . ASN A 1 217 ? 1.814 -8.898 8.461 1 75.88 217 ASN A N 1
ATOM 1676 C CA . ASN A 1 217 ? 2.543 -7.777 9.055 1 75.88 217 ASN A CA 1
ATOM 1677 C C . ASN A 1 217 ? 3.971 -8.172 9.422 1 75.88 217 ASN A C 1
ATOM 1679 O O . ASN A 1 217 ? 4.215 -8.703 10.5 1 75.88 217 ASN A O 1
ATOM 1683 N N . TYR A 1 218 ? 4.859 -7.898 8.547 1 71.19 218 TYR A N 1
ATOM 1684 C CA . TYR A 1 218 ? 6.211 -8.43 8.664 1 71.19 218 TYR A CA 1
ATOM 1685 C C . TYR A 1 218 ? 7.035 -7.613 9.648 1 71.19 218 TYR A C 1
ATOM 1687 O O . TYR A 1 218 ? 8.156 -7.988 9.992 1 71.19 218 TYR A O 1
ATOM 1695 N N . LEU A 1 219 ? 6.418 -6.598 10.148 1 73.88 219 LEU A N 1
ATOM 1696 C CA . LEU A 1 219 ? 7.125 -5.891 11.211 1 73.88 219 LEU A CA 1
ATOM 1697 C C . LEU A 1 219 ? 7.023 -6.648 12.531 1 73.88 219 LEU A C 1
ATOM 1699 O O . LEU A 1 219 ? 7.879 -6.496 13.406 1 73.88 219 LEU A O 1
ATOM 1703 N N . HIS A 1 220 ? 5.988 -7.504 12.594 1 70.75 220 HIS A N 1
ATOM 1704 C CA . HIS A 1 220 ? 5.75 -8.141 13.883 1 70.75 220 HIS A CA 1
ATOM 1705 C C . HIS A 1 220 ? 5.645 -9.656 13.742 1 70.75 220 HIS A C 1
ATOM 1707 O O . HIS A 1 220 ? 5.16 -10.336 14.648 1 70.75 220 HIS A O 1
ATOM 1713 N N . SER A 1 221 ? 5.965 -10.062 12.625 1 73.94 221 SER A N 1
ATOM 1714 C CA . SER A 1 221 ? 5.812 -11.5 12.422 1 73.94 221 SER A CA 1
ATOM 1715 C C . SER A 1 221 ? 6.992 -12.07 11.641 1 73.94 221 SER A C 1
ATOM 1717 O O . SER A 1 221 ? 7.695 -11.336 10.938 1 73.94 221 SER A O 1
ATOM 1719 N N . GLN A 1 222 ? 7.227 -13.312 12.047 1 82.06 222 GLN A N 1
ATOM 1720 C CA . GLN A 1 222 ? 8.148 -14.125 11.258 1 82.06 222 GLN A CA 1
ATOM 1721 C C . GLN A 1 222 ? 7.402 -15.188 10.461 1 82.06 222 GLN A C 1
ATOM 1723 O O . GLN A 1 222 ? 6.238 -15.484 10.75 1 82.06 222 GLN A O 1
ATOM 1728 N N . LEU A 1 223 ? 8.094 -15.555 9.406 1 87.19 223 LEU A N 1
ATOM 1729 C CA . LEU A 1 223 ? 7.527 -16.688 8.688 1 87.19 223 LEU A CA 1
ATOM 1730 C C . LEU A 1 223 ? 7.41 -17.906 9.602 1 87.19 223 LEU A C 1
ATOM 1732 O O . LEU A 1 223 ? 8.328 -18.203 10.367 1 87.19 223 LEU A O 1
ATOM 1736 N N . ALA A 1 224 ? 6.266 -18.5 9.555 1 85.88 224 ALA A N 1
ATOM 1737 C CA . ALA A 1 224 ? 6.074 -19.703 10.375 1 85.88 224 ALA A CA 1
ATOM 1738 C C . ALA A 1 224 ? 7.059 -20.797 9.992 1 85.88 224 ALA A C 1
ATOM 1740 O O . ALA A 1 224 ? 7.305 -21.031 8.805 1 85.88 224 ALA A O 1
ATOM 1741 N N . ASP A 1 225 ? 7.52 -21.516 11 1 88.75 225 ASP A N 1
ATOM 1742 C CA . ASP A 1 225 ? 8.562 -22.516 10.82 1 88.75 225 ASP A CA 1
ATOM 1743 C C . ASP A 1 225 ? 8.125 -23.578 9.812 1 88.75 225 ASP A C 1
ATOM 1745 O O . ASP A 1 225 ? 8.883 -23.953 8.914 1 88.75 225 ASP A O 1
ATOM 1749 N N . PRO A 1 226 ? 6.906 -24.047 9.93 1 89.94 226 PRO A N 1
ATOM 1750 C CA . PRO A 1 226 ? 6.496 -25.078 8.961 1 89.94 226 PRO A CA 1
ATOM 1751 C C . PRO A 1 226 ? 6.512 -24.562 7.523 1 89.94 226 PRO A C 1
ATOM 1753 O O . PRO A 1 226 ? 6.832 -25.328 6.602 1 89.94 226 PRO A O 1
ATOM 1756 N N . LEU A 1 227 ? 6.215 -23.328 7.359 1 91.75 227 LEU A N 1
ATOM 1757 C CA . LEU A 1 227 ? 6.262 -22.734 6.023 1 91.75 227 LEU A CA 1
ATOM 1758 C C . LEU A 1 227 ? 7.703 -22.578 5.551 1 91.75 227 LEU A C 1
ATOM 1760 O O . LEU A 1 227 ? 8.016 -22.844 4.387 1 91.75 227 LEU A O 1
ATOM 1764 N N . VAL A 1 228 ? 8.555 -22.188 6.457 1 94.25 228 VAL A N 1
ATOM 1765 C CA . VAL A 1 228 ? 9.977 -22.078 6.145 1 94.25 228 VAL A CA 1
ATOM 1766 C C . VAL A 1 228 ? 10.508 -23.422 5.688 1 94.25 228 VAL A C 1
ATOM 1768 O O . VAL A 1 228 ? 11.227 -23.516 4.684 1 94.25 228 VAL A O 1
ATOM 1771 N N . GLN A 1 229 ? 10.133 -24.453 6.391 1 94.12 229 GLN A N 1
ATOM 1772 C CA . GLN A 1 229 ? 10.57 -25.797 6.043 1 94.12 229 GLN A CA 1
ATOM 1773 C C . GLN A 1 229 ? 10.062 -26.203 4.66 1 94.12 229 GLN A C 1
ATOM 1775 O O . GLN A 1 229 ? 10.812 -26.781 3.863 1 94.12 229 GLN A O 1
ATOM 1780 N N . PHE A 1 230 ? 8.883 -25.891 4.387 1 94.19 230 PHE A N 1
ATOM 1781 C CA . PHE A 1 230 ? 8.305 -26.188 3.08 1 94.19 230 PHE A CA 1
ATOM 1782 C C . PHE A 1 230 ? 9.078 -25.469 1.977 1 94.19 230 PHE A C 1
ATOM 1784 O O . PHE A 1 230 ? 9.406 -26.078 0.954 1 94.19 230 PHE A O 1
ATOM 1791 N N . LEU A 1 231 ? 9.398 -24.25 2.205 1 93.94 231 LEU A N 1
ATOM 1792 C CA . LEU A 1 231 ? 10.023 -23.406 1.196 1 93.94 231 LEU A CA 1
ATOM 1793 C C . LEU A 1 231 ? 11.492 -23.766 1.016 1 93.94 231 LEU A C 1
ATOM 1795 O O . LEU A 1 231 ? 12.07 -23.531 -0.046 1 93.94 231 LEU A O 1
ATOM 1799 N N . THR A 1 232 ? 12.164 -24.344 2 1 94.19 232 THR A N 1
ATOM 1800 C CA . THR A 1 232 ? 13.602 -24.578 1.952 1 94.19 232 THR A CA 1
ATOM 1801 C C . THR A 1 232 ? 13.906 -26.031 1.608 1 94.19 232 THR A C 1
ATOM 1803 O O . THR A 1 232 ? 14.953 -26.328 1.036 1 94.19 232 THR A O 1
ATOM 1806 N N . LYS A 1 233 ? 13.07 -26.906 1.893 1 91.5 233 LYS A N 1
ATOM 1807 C CA . LYS A 1 233 ? 13.367 -28.328 1.753 1 91.5 233 LYS A CA 1
ATOM 1808 C C . LYS A 1 233 ? 12.992 -28.828 0.363 1 91.5 233 LYS A C 1
ATOM 1810 O O . LYS A 1 233 ? 13.547 -29.828 -0.114 1 91.5 233 LYS A O 1
ATOM 1815 N N . ARG A 1 234 ? 12.117 -28.219 -0.255 1 91.5 234 ARG A N 1
ATOM 1816 C CA . ARG A 1 234 ? 11.664 -28.672 -1.568 1 91.5 234 ARG A CA 1
ATOM 1817 C C . ARG A 1 234 ? 12.469 -28 -2.682 1 91.5 234 ARG A C 1
ATOM 1819 O O . ARG A 1 234 ? 12.688 -26.797 -2.654 1 91.5 234 ARG A O 1
ATOM 1826 N N . SER A 1 235 ? 12.836 -28.844 -3.643 1 92.25 235 SER A N 1
ATOM 1827 C CA . SER A 1 235 ? 13.648 -28.328 -4.742 1 92.25 235 SER A CA 1
ATOM 1828 C C . SER A 1 235 ? 12.773 -27.781 -5.863 1 92.25 235 SER A C 1
ATOM 1830 O O . SER A 1 235 ? 13.266 -27.078 -6.754 1 92.25 235 SER A O 1
ATOM 1832 N N . ASP A 1 236 ? 11.5 -28.078 -5.859 1 96.19 236 ASP A N 1
ATOM 1833 C CA . ASP A 1 236 ? 10.641 -27.688 -6.969 1 96.19 236 ASP A CA 1
ATOM 1834 C C . ASP A 1 236 ? 9.82 -26.453 -6.617 1 96.19 236 ASP A C 1
ATOM 1836 O O . ASP A 1 236 ? 8.789 -26.188 -7.234 1 96.19 236 ASP A O 1
ATOM 1840 N N . VAL A 1 237 ? 10.312 -25.734 -5.531 1 96.19 237 VAL A N 1
ATOM 1841 C CA . VAL A 1 237 ? 9.609 -24.531 -5.102 1 96.19 237 VAL A CA 1
ATOM 1842 C C . VAL A 1 237 ? 10.453 -23.297 -5.426 1 96.19 237 VAL A C 1
ATOM 1844 O O . VAL A 1 237 ? 11.664 -23.281 -5.16 1 96.19 237 VAL A O 1
ATOM 1847 N N . GLU A 1 238 ? 9.875 -22.359 -6.086 1 96.44 238 GLU A N 1
ATOM 1848 C CA . GLU A 1 238 ? 10.453 -21.031 -6.184 1 96.44 238 GLU A CA 1
ATOM 1849 C C . GLU A 1 238 ? 9.68 -20.031 -5.328 1 96.44 238 GLU A C 1
ATOM 1851 O O . GLU A 1 238 ? 8.445 -20.047 -5.297 1 96.44 238 GLU A O 1
ATOM 1856 N N . CYS A 1 239 ? 10.406 -19.203 -4.645 1 96.38 239 CYS A N 1
ATOM 1857 C CA . CYS A 1 239 ? 9.828 -18.219 -3.736 1 96.38 239 CYS A CA 1
ATOM 1858 C C . CYS A 1 239 ? 10.055 -16.797 -4.254 1 96.38 239 CYS A C 1
ATOM 1860 O O . CYS A 1 239 ? 11.195 -16.391 -4.488 1 96.38 239 CYS A O 1
ATOM 1862 N N . HIS A 1 240 ? 8.961 -16.078 -4.391 1 97.5 240 HIS A N 1
ATOM 1863 C CA . HIS A 1 240 ? 9.023 -14.703 -4.859 1 97.5 240 HIS A CA 1
ATOM 1864 C C . HIS A 1 240 ? 8.414 -13.75 -3.838 1 97.5 240 HIS A C 1
ATOM 1866 O O . HIS A 1 240 ? 7.309 -13.984 -3.344 1 97.5 240 HIS A O 1
ATOM 1872 N N . VAL A 1 241 ? 9.148 -12.719 -3.553 1 97.25 241 VAL A N 1
ATOM 1873 C CA . VAL A 1 241 ? 8.641 -11.703 -2.633 1 97.25 241 VAL A CA 1
ATOM 1874 C C . VAL A 1 241 ? 8.055 -10.531 -3.424 1 97.25 241 VAL A C 1
ATOM 1876 O O . VAL A 1 241 ? 8.727 -9.961 -4.289 1 97.25 241 VAL A O 1
ATOM 1879 N N . VAL A 1 242 ? 6.816 -10.242 -3.104 1 97.5 242 VAL A N 1
ATOM 1880 C CA . VAL A 1 242 ? 6.094 -9.18 -3.795 1 97.5 242 VAL A CA 1
ATOM 1881 C C . VAL A 1 242 ? 6.176 -7.887 -2.986 1 97.5 242 VAL A C 1
ATOM 1883 O O . VAL A 1 242 ? 5.875 -7.875 -1.79 1 97.5 242 VAL A O 1
ATOM 1886 N N . LEU A 1 243 ? 6.582 -6.824 -3.658 1 96.81 243 LEU A N 1
ATOM 1887 C CA . LEU A 1 243 ? 6.652 -5.492 -3.066 1 96.81 243 LEU A CA 1
ATOM 1888 C C . LEU A 1 243 ? 5.953 -4.469 -3.953 1 96.81 243 LEU A C 1
ATOM 1890 O O . LEU A 1 243 ? 6 -4.566 -5.18 1 96.81 243 LEU A O 1
ATOM 1894 N N . SER A 1 244 ? 5.312 -3.518 -3.281 1 95.5 244 SER A N 1
ATOM 1895 C CA . SER A 1 244 ? 4.711 -2.418 -4.027 1 95.5 244 SER A CA 1
ATOM 1896 C C . SER A 1 244 ? 5.684 -1.256 -4.184 1 95.5 244 SER A C 1
ATOM 1898 O O . SER A 1 244 ? 6.32 -0.836 -3.217 1 95.5 244 SER A O 1
ATOM 1900 N N . LEU A 1 245 ? 5.707 -0.702 -5.328 1 95.56 245 LEU A N 1
ATOM 1901 C CA . LEU A 1 245 ? 6.605 0.413 -5.598 1 95.56 245 LEU A CA 1
ATOM 1902 C C . LEU A 1 245 ? 6.125 1.683 -4.906 1 95.56 245 LEU A C 1
ATOM 1904 O O . LEU A 1 245 ? 6.859 2.67 -4.828 1 95.56 245 LEU A O 1
ATOM 1908 N N . THR A 1 246 ? 5.012 1.624 -4.332 1 92.44 246 THR A N 1
ATOM 1909 C CA . THR A 1 246 ? 4.477 2.777 -3.615 1 92.44 246 THR A CA 1
ATOM 1910 C C . THR A 1 246 ? 4.984 2.803 -2.176 1 92.44 246 THR A C 1
ATOM 1912 O O . THR A 1 246 ? 4.816 3.801 -1.471 1 92.44 246 THR A O 1
ATOM 1915 N N . MET A 1 247 ? 5.621 1.772 -1.762 1 92.25 247 MET A N 1
ATOM 1916 C CA . MET A 1 247 ? 6.074 1.651 -0.38 1 92.25 247 MET A CA 1
ATOM 1917 C C . MET A 1 247 ? 7.285 2.543 -0.125 1 92.25 247 MET A C 1
ATOM 1919 O O . MET A 1 247 ? 8.031 2.867 -1.052 1 92.25 247 MET A O 1
ATOM 1923 N N . LYS A 1 248 ? 7.461 2.809 1.129 1 90.56 248 LYS A N 1
ATOM 1924 C CA . LYS A 1 248 ? 8.617 3.609 1.533 1 90.56 248 LYS A CA 1
ATOM 1925 C C . LYS A 1 248 ? 9.898 2.783 1.507 1 90.56 248 LYS A C 1
ATOM 1927 O O . LYS A 1 248 ? 9.898 1.614 1.898 1 90.56 248 LYS A O 1
ATOM 1932 N N . SER A 1 249 ? 10.953 3.506 1.138 1 90.62 249 SER A N 1
ATOM 1933 C CA . SER A 1 249 ? 12.258 2.852 1.084 1 90.62 249 SER A CA 1
ATOM 1934 C C . SER A 1 249 ? 12.734 2.467 2.479 1 90.62 249 SER A C 1
ATOM 1936 O O . SER A 1 249 ? 13.398 1.443 2.65 1 90.62 249 SER A O 1
ATOM 1938 N N . SER A 1 250 ? 12.344 3.207 3.43 1 88.25 250 SER A N 1
ATOM 1939 C CA . SER A 1 250 ? 12.844 3.014 4.785 1 88.25 250 SER A CA 1
ATOM 1940 C C . SER A 1 250 ? 12.305 1.724 5.395 1 88.25 250 SER A C 1
ATOM 1942 O O . SER A 1 250 ? 12.891 1.18 6.332 1 88.25 250 SER A O 1
ATOM 1944 N N . ASP A 1 251 ? 11.273 1.255 4.871 1 88.62 251 ASP A N 1
ATOM 1945 C CA . ASP A 1 251 ? 10.648 0.055 5.426 1 88.62 251 ASP A CA 1
ATOM 1946 C C . ASP A 1 251 ? 11.227 -1.206 4.785 1 88.62 251 ASP A C 1
ATOM 1948 O O . ASP A 1 251 ? 10.977 -2.316 5.258 1 88.62 251 ASP A O 1
ATOM 1952 N N . LEU A 1 252 ? 12.016 -1.067 3.826 1 91.38 252 LEU A N 1
ATOM 1953 C CA . LEU A 1 252 ? 12.445 -2.186 2.99 1 91.38 252 LEU A CA 1
ATOM 1954 C C . LEU A 1 252 ? 13.188 -3.232 3.816 1 91.38 252 LEU A C 1
ATOM 1956 O O . LEU A 1 252 ? 12.859 -4.418 3.758 1 91.38 252 LEU A O 1
ATOM 1960 N N . GLU A 1 253 ? 14.156 -2.801 4.582 1 88.75 253 GLU A N 1
ATOM 1961 C CA . GLU A 1 253 ? 14.977 -3.742 5.34 1 88.75 253 GLU A CA 1
ATOM 1962 C C . GLU A 1 253 ? 14.133 -4.5 6.363 1 88.75 253 GLU A C 1
ATOM 1964 O O . GLU A 1 253 ? 14.273 -5.719 6.508 1 88.75 253 GLU A O 1
ATOM 1969 N N . GLU A 1 254 ? 13.32 -3.752 6.996 1 87.94 254 GLU A N 1
ATOM 1970 C CA . GLU A 1 254 ? 12.461 -4.379 7.996 1 87.94 254 GLU A CA 1
ATOM 1971 C C . GLU A 1 254 ? 11.477 -5.352 7.348 1 87.94 254 GLU A C 1
ATOM 1973 O O . GLU A 1 254 ? 11.156 -6.395 7.918 1 87.94 254 GLU A O 1
ATOM 1978 N N . LEU A 1 255 ? 11.016 -5.031 6.238 1 89 255 LEU A N 1
ATOM 1979 C CA . LEU A 1 255 ? 10.039 -5.84 5.516 1 89 255 LEU A CA 1
ATOM 1980 C C . LEU A 1 255 ? 10.664 -7.148 5.047 1 89 255 LEU A C 1
ATOM 1982 O O . LEU A 1 255 ? 9.977 -8.172 4.949 1 89 255 LEU A O 1
ATOM 1986 N N . LEU A 1 256 ? 11.984 -7.164 4.793 1 93.25 256 LEU A N 1
ATOM 1987 C CA . LEU A 1 256 ? 12.633 -8.328 4.203 1 93.25 256 LEU A CA 1
ATOM 1988 C C . LEU A 1 256 ? 13.234 -9.219 5.281 1 93.25 256 LEU A C 1
ATOM 1990 O O . LEU A 1 256 ? 13.586 -10.375 5.016 1 93.25 256 LEU A O 1
ATOM 1994 N N . LYS A 1 257 ? 13.32 -8.766 6.5 1 91.19 257 LYS A N 1
ATOM 1995 C CA . LYS A 1 257 ? 13.938 -9.492 7.605 1 91.19 257 LYS A CA 1
ATOM 1996 C C . LYS A 1 257 ? 13.273 -10.844 7.812 1 91.19 257 LYS A C 1
ATOM 1998 O O . LYS A 1 257 ? 13.953 -11.859 7.98 1 91.19 257 LYS A O 1
ATOM 2003 N N . PRO A 1 258 ? 11.977 -10.891 7.742 1 90.94 258 PRO A N 1
ATOM 2004 C CA . PRO A 1 258 ? 11.305 -12.172 7.973 1 90.94 258 PRO A CA 1
ATOM 2005 C C . PRO A 1 258 ? 11.656 -13.219 6.918 1 90.94 258 PRO A C 1
ATOM 2007 O O . PRO A 1 258 ? 11.445 -14.414 7.129 1 90.94 258 PRO A O 1
ATOM 2010 N N . PHE A 1 259 ? 12.195 -12.844 5.863 1 93 259 PHE A N 1
ATOM 2011 C CA . PHE A 1 259 ? 12.477 -13.766 4.77 1 93 259 PHE A CA 1
ATOM 2012 C C . PHE A 1 259 ? 13.93 -14.234 4.812 1 93 259 PHE A C 1
ATOM 2014 O O . PHE A 1 259 ? 14.375 -14.977 3.938 1 93 259 PHE A O 1
ATOM 2021 N N . SER A 1 260 ? 14.664 -13.875 5.805 1 91.56 260 SER A N 1
ATOM 2022 C CA . SER A 1 260 ? 16.094 -14.18 5.922 1 91.56 260 SER A CA 1
ATOM 2023 C C . SER A 1 260 ? 16.328 -15.688 5.969 1 91.56 260 SER A C 1
ATOM 2025 O O . SER A 1 260 ? 17.375 -16.172 5.52 1 91.56 260 SER A O 1
ATOM 2027 N N . PRO A 1 261 ? 15.336 -16.484 6.496 1 92.56 261 PRO A N 1
ATOM 2028 C CA . PRO A 1 261 ? 15.594 -17.938 6.574 1 92.56 261 PRO A CA 1
ATOM 2029 C C . PRO A 1 261 ? 15.383 -18.641 5.238 1 92.56 261 PRO A C 1
ATOM 2031 O O . PRO A 1 261 ? 15.703 -19.828 5.105 1 92.56 261 PRO A O 1
ATOM 2034 N N . ILE A 1 262 ? 14.844 -17.969 4.277 1 94.12 262 ILE A N 1
ATOM 2035 C CA . ILE A 1 262 ? 14.555 -18.625 3.006 1 94.12 262 ILE A CA 1
ATOM 2036 C C . ILE A 1 262 ? 15.383 -17.984 1.895 1 94.12 262 ILE A C 1
ATOM 2038 O O . ILE A 1 262 ? 15.938 -16.891 2.08 1 94.12 262 ILE A O 1
ATOM 2042 N N . THR A 1 263 ? 15.508 -18.719 0.82 1 94.5 263 THR A N 1
ATOM 2043 C CA . THR A 1 263 ? 16.109 -18.156 -0.384 1 94.5 263 THR A CA 1
ATOM 2044 C C . THR A 1 263 ? 15.055 -17.469 -1.249 1 94.5 263 THR A C 1
ATOM 2046 O O . THR A 1 263 ? 14.086 -18.109 -1.678 1 94.5 263 THR A O 1
ATOM 2049 N N . ILE A 1 264 ? 15.234 -16.219 -1.453 1 96.31 264 ILE A N 1
ATOM 2050 C CA . ILE A 1 264 ? 14.352 -15.492 -2.352 1 96.31 264 ILE A CA 1
ATOM 2051 C C . ILE A 1 264 ? 14.805 -15.68 -3.795 1 96.31 264 ILE A C 1
ATOM 2053 O O . ILE A 1 264 ? 15.898 -15.25 -4.168 1 96.31 264 ILE A O 1
ATOM 2057 N N . ASP A 1 265 ? 13.984 -16.297 -4.562 1 97.25 265 ASP A N 1
ATOM 2058 C CA . ASP A 1 265 ? 14.336 -16.531 -5.961 1 97.25 265 ASP A CA 1
ATOM 2059 C C . ASP A 1 265 ? 14.258 -15.242 -6.77 1 97.25 265 ASP A C 1
ATOM 2061 O O . ASP A 1 265 ? 15.062 -15.031 -7.684 1 97.25 265 ASP A O 1
ATOM 2065 N N . SER A 1 266 ? 13.281 -14.43 -6.453 1 97.88 266 SER A N 1
ATOM 2066 C CA . SER A 1 266 ? 13.203 -13.133 -7.117 1 97.88 266 SER A CA 1
ATOM 2067 C C . SER A 1 266 ? 12.219 -12.211 -6.41 1 97.88 266 SER A C 1
ATOM 2069 O O . SER A 1 266 ? 11.453 -12.656 -5.551 1 97.88 266 SER A O 1
ATOM 2071 N N . PHE A 1 267 ? 12.281 -10.93 -6.789 1 98.12 267 PHE A N 1
ATOM 2072 C CA . PHE A 1 267 ? 11.289 -9.938 -6.379 1 98.12 267 PHE A CA 1
ATOM 2073 C C . PHE A 1 267 ? 10.281 -9.68 -7.496 1 98.12 267 PHE A C 1
ATOM 2075 O O . PHE A 1 267 ? 10.648 -9.648 -8.672 1 98.12 267 PHE A O 1
ATOM 2082 N N . ILE A 1 268 ? 9.07 -9.562 -7.094 1 98.25 268 ILE A N 1
ATOM 2083 C CA . ILE A 1 268 ? 8.016 -9.047 -7.961 1 98.25 268 ILE A CA 1
ATOM 2084 C C . ILE A 1 268 ? 7.598 -7.656 -7.488 1 98.25 268 ILE A C 1
ATOM 2086 O O . ILE A 1 268 ? 7.246 -7.469 -6.32 1 98.25 268 ILE A O 1
ATOM 2090 N N . LEU A 1 269 ? 7.648 -6.703 -8.391 1 98.12 269 LEU A N 1
ATOM 2091 C CA . LEU A 1 269 ? 7.309 -5.328 -8.047 1 98.12 269 LEU A CA 1
ATOM 2092 C C . LEU A 1 269 ? 5.965 -4.93 -8.648 1 98.12 269 LEU A C 1
ATOM 2094 O O . LEU A 1 269 ? 5.711 -5.172 -9.828 1 98.12 269 LEU A O 1
ATOM 2098 N N . THR A 1 270 ? 5.156 -4.348 -7.773 1 97.19 270 THR A N 1
ATOM 2099 C CA . THR A 1 270 ? 3.801 -4.062 -8.234 1 97.19 270 THR A CA 1
ATOM 2100 C C . THR A 1 270 ? 3.51 -2.564 -8.164 1 97.19 270 THR A C 1
ATOM 2102 O O . THR A 1 270 ? 4.27 -1.809 -7.555 1 97.19 270 THR A O 1
ATOM 2105 N N . LYS A 1 271 ? 2.457 -2.105 -8.875 1 93.81 271 LYS A N 1
ATOM 2106 C CA . LYS A 1 271 ? 1.864 -0.774 -8.797 1 93.81 271 LYS A CA 1
ATOM 2107 C C . LYS A 1 271 ? 2.814 0.286 -9.344 1 93.81 271 LYS A C 1
ATOM 2109 O O . LYS A 1 271 ? 2.904 1.389 -8.797 1 93.81 271 LYS A O 1
ATOM 2114 N N . LYS A 1 272 ? 3.562 -0.146 -10.289 1 93.62 272 LYS A N 1
ATOM 2115 C CA . LYS A 1 272 ? 4.406 0.856 -10.93 1 93.62 272 LYS A CA 1
ATOM 2116 C C . LYS A 1 272 ? 3.57 2.01 -11.477 1 93.62 272 LYS A C 1
ATOM 2118 O O . LYS A 1 272 ? 4.031 3.15 -11.523 1 93.62 272 LYS A O 1
ATOM 2123 N N . ASP A 1 273 ? 2.359 1.76 -11.812 1 91.12 273 ASP A N 1
ATOM 2124 C CA . ASP A 1 273 ? 1.441 2.738 -12.391 1 91.12 273 ASP A CA 1
ATOM 2125 C C . ASP A 1 273 ? 0.914 3.691 -11.32 1 91.12 273 ASP A C 1
ATOM 2127 O O . ASP A 1 273 ? 0.312 4.719 -11.641 1 91.12 273 ASP A O 1
ATOM 2131 N N . GLU A 1 274 ? 1.182 3.406 -10.094 1 90.06 274 GLU A N 1
ATOM 2132 C CA . GLU A 1 274 ? 0.572 4.18 -9.016 1 90.06 274 GLU A CA 1
ATOM 2133 C C . GLU A 1 274 ? 1.61 5.039 -8.297 1 90.06 274 GLU A C 1
ATOM 2135 O O . GLU A 1 274 ? 1.349 5.559 -7.211 1 90.06 274 GLU A O 1
ATOM 2140 N N . THR A 1 275 ? 2.709 5.145 -8.844 1 89.81 275 THR A N 1
ATOM 2141 C CA . THR A 1 275 ? 3.744 5.984 -8.25 1 89.81 275 THR A CA 1
ATOM 2142 C C . THR A 1 275 ? 4.543 6.703 -9.336 1 89.81 275 THR A C 1
ATOM 2144 O O . THR A 1 275 ? 4.637 6.223 -10.461 1 89.81 275 THR A O 1
ATOM 2147 N N . ARG A 1 276 ? 5.09 7.812 -8.906 1 85 276 ARG A N 1
ATOM 2148 C CA . ARG A 1 276 ? 5.883 8.594 -9.852 1 85 276 ARG A CA 1
ATOM 2149 C C . ARG A 1 276 ? 7.371 8.5 -9.523 1 85 276 ARG A C 1
ATOM 2151 O O . ARG A 1 276 ? 8.211 8.828 -10.367 1 85 276 ARG A O 1
ATOM 2158 N N . THR A 1 277 ? 7.664 8.078 -8.375 1 87.31 277 THR A N 1
ATOM 2159 C CA . THR A 1 277 ? 9.062 7.984 -7.969 1 87.31 277 THR A CA 1
ATOM 2160 C C . THR A 1 277 ? 9.492 6.523 -7.852 1 87.31 277 THR A C 1
ATOM 2162 O O . THR A 1 277 ? 8.672 5.648 -7.578 1 87.31 277 THR A O 1
ATOM 2165 N N . MET A 1 278 ? 10.797 6.352 -8.047 1 93 278 MET A N 1
ATOM 2166 C CA . MET A 1 278 ? 11.336 4.992 -8.031 1 93 278 MET A CA 1
ATOM 2167 C C . MET A 1 278 ? 12.242 4.777 -6.824 1 93 278 MET A C 1
ATOM 2169 O O . MET A 1 278 ? 13.266 4.102 -6.922 1 93 278 MET A O 1
ATOM 2173 N N . SER A 1 279 ? 11.844 5.367 -5.742 1 93.38 279 SER A N 1
ATOM 2174 C CA . SER A 1 279 ? 12.648 5.312 -4.52 1 93.38 279 SER A CA 1
ATOM 2175 C C . SER A 1 279 ? 12.875 3.873 -4.074 1 93.38 279 SER A C 1
ATOM 2177 O O . SER A 1 279 ? 14.008 3.455 -3.859 1 93.38 279 SER A O 1
ATOM 2179 N N . LEU A 1 280 ? 11.812 3.131 -3.988 1 94.88 280 LEU A N 1
ATOM 2180 C CA . LEU A 1 280 ? 11.914 1.756 -3.51 1 94.88 280 LEU A CA 1
ATOM 2181 C C . LEU A 1 280 ? 12.75 0.909 -4.457 1 94.88 280 LEU A C 1
ATOM 2183 O O . LEU A 1 280 ? 13.547 0.077 -4.016 1 94.88 280 LEU A O 1
ATOM 2187 N N . LEU A 1 281 ? 12.531 1.112 -5.711 1 97.06 281 LEU A N 1
ATOM 2188 C CA . LEU A 1 281 ? 13.328 0.374 -6.688 1 97.06 281 LEU A CA 1
ATOM 2189 C C . LEU A 1 281 ? 14.812 0.654 -6.508 1 97.06 281 LEU A C 1
ATOM 2191 O O . LEU A 1 281 ? 15.625 -0.271 -6.5 1 97.06 281 LEU A O 1
ATOM 2195 N N . THR A 1 282 ? 15.164 1.904 -6.391 1 96.62 282 THR A N 1
ATOM 2196 C CA . THR A 1 282 ? 16.547 2.299 -6.191 1 96.62 282 THR A CA 1
ATOM 2197 C C . THR A 1 282 ? 17.125 1.651 -4.93 1 96.62 282 THR A C 1
ATOM 2199 O O . THR A 1 282 ? 18.219 1.078 -4.961 1 96.62 282 THR A O 1
ATOM 2202 N N . GLU A 1 283 ? 16.344 1.783 -3.877 1 96.19 283 GLU A N 1
ATOM 2203 C CA . GLU A 1 283 ? 16.75 1.214 -2.598 1 96.19 283 GLU A CA 1
ATOM 2204 C C . GLU A 1 283 ? 16.969 -0.293 -2.707 1 96.19 283 GLU A C 1
ATOM 2206 O O . GLU A 1 283 ? 17.969 -0.822 -2.213 1 96.19 283 GLU A O 1
ATOM 2211 N N . LEU A 1 284 ? 16.047 -0.96 -3.314 1 97.31 284 LEU A N 1
ATOM 2212 C CA . LEU A 1 284 ? 16.062 -2.412 -3.463 1 97.31 284 LEU A CA 1
ATOM 2213 C C . LEU A 1 284 ? 17.281 -2.859 -4.27 1 97.31 284 LEU A C 1
ATOM 2215 O O . LEU A 1 284 ? 18.031 -3.736 -3.838 1 97.31 284 LEU A O 1
ATOM 2219 N N . LEU A 1 285 ? 17.516 -2.256 -5.414 1 97.12 285 LEU A N 1
ATOM 2220 C CA . LEU A 1 285 ? 18.594 -2.656 -6.312 1 97.12 285 LEU A CA 1
ATOM 2221 C C . LEU A 1 285 ? 19.953 -2.32 -5.711 1 97.12 285 LEU A C 1
ATOM 2223 O O . LEU A 1 285 ? 20.953 -2.98 -6.012 1 97.12 285 LEU A O 1
ATOM 2227 N N . TYR A 1 286 ? 20.062 -1.303 -4.914 1 96.75 286 TYR A N 1
ATOM 2228 C CA . TYR A 1 286 ? 21.281 -0.918 -4.234 1 96.75 286 TYR A CA 1
ATOM 2229 C C . TYR A 1 286 ? 21.641 -1.912 -3.133 1 96.75 286 TYR A C 1
ATOM 2231 O O . TYR A 1 286 ? 22.797 -2.273 -2.963 1 96.75 286 TYR A O 1
ATOM 2239 N N . LYS A 1 287 ? 20.609 -2.441 -2.439 1 96 287 LYS A N 1
ATOM 2240 C CA . LYS A 1 287 ? 20.859 -3.182 -1.205 1 96 287 LYS A CA 1
ATOM 2241 C C . LYS A 1 287 ? 20.797 -4.688 -1.446 1 96 287 LYS A C 1
ATOM 2243 O O . LYS A 1 287 ? 21.328 -5.473 -0.667 1 96 287 LYS A O 1
ATOM 2248 N N . ARG A 1 288 ? 20.047 -5.07 -2.424 1 95.88 288 ARG A N 1
ATOM 2249 C CA . ARG A 1 288 ? 19.781 -6.496 -2.607 1 95.88 288 ARG A CA 1
ATOM 2250 C C . ARG A 1 288 ? 20.344 -6.992 -3.938 1 95.88 288 ARG A C 1
ATOM 2252 O O . ARG A 1 288 ? 20.438 -6.23 -4.902 1 95.88 288 ARG A O 1
ATOM 2259 N N . LYS A 1 289 ? 20.672 -8.258 -3.943 1 95 289 LYS A N 1
ATOM 2260 C CA . LYS A 1 289 ? 21.266 -8.852 -5.141 1 95 289 LYS A CA 1
ATOM 2261 C C . LYS A 1 289 ? 20.281 -9.789 -5.836 1 95 289 LYS A C 1
ATOM 2263 O O . LYS A 1 289 ? 20.5 -10.195 -6.977 1 95 289 LYS A O 1
ATOM 2268 N N . GLU A 1 290 ? 19.203 -10.203 -5.121 1 96.75 290 GLU A N 1
ATOM 2269 C CA . GLU A 1 290 ? 18.203 -11.078 -5.738 1 96.75 290 GLU A CA 1
ATOM 2270 C C . GLU A 1 290 ? 17.625 -10.445 -7 1 96.75 290 GLU A C 1
ATOM 2272 O O . GLU A 1 290 ? 17.453 -9.227 -7.066 1 96.75 290 GLU A O 1
ATOM 2277 N N . PRO A 1 291 ? 17.297 -11.219 -7.984 1 97.88 291 PRO A N 1
ATOM 2278 C CA . PRO A 1 291 ? 16.797 -10.68 -9.25 1 97.88 291 PRO A CA 1
ATOM 2279 C C . PRO A 1 291 ? 15.344 -10.219 -9.156 1 97.88 291 PRO A C 1
ATOM 2281 O O . PRO A 1 291 ? 14.617 -10.633 -8.258 1 97.88 291 PRO A O 1
ATOM 2284 N N . VAL A 1 292 ? 14.961 -9.328 -10.07 1 98 292 VAL A N 1
ATOM 2285 C CA . VAL A 1 292 ? 13.57 -8.945 -10.312 1 98 292 VAL A CA 1
ATOM 2286 C C . VAL A 1 292 ? 12.984 -9.805 -11.43 1 98 292 VAL A C 1
ATOM 2288 O O . VAL A 1 292 ? 13.602 -9.961 -12.492 1 98 292 VAL A O 1
ATOM 2291 N N . SER A 1 293 ? 11.867 -10.383 -11.203 1 96.62 293 SER A N 1
ATOM 2292 C CA . SER A 1 293 ? 11.297 -11.258 -12.219 1 96.62 293 SER A CA 1
ATOM 2293 C C . SER A 1 293 ? 10.18 -10.562 -12.984 1 96.62 293 SER A C 1
ATOM 2295 O O . SER A 1 293 ? 10.062 -10.719 -14.195 1 96.62 293 SER A O 1
ATOM 2297 N N . CYS A 1 294 ? 9.344 -9.812 -12.258 1 96 294 CYS A N 1
ATOM 2298 C CA . CYS A 1 294 ? 8.164 -9.227 -12.891 1 96 294 CYS A CA 1
ATOM 2299 C C . CYS A 1 294 ? 7.805 -7.891 -12.234 1 96 294 CYS A C 1
ATOM 2301 O O . CYS A 1 294 ? 8.125 -7.66 -11.07 1 96 294 CYS A O 1
ATOM 2303 N N . VAL A 1 295 ? 7.191 -7.031 -13.078 1 96.5 295 VAL A N 1
ATOM 2304 C CA . VAL A 1 295 ? 6.652 -5.754 -12.625 1 96.5 295 VAL A CA 1
ATOM 2305 C C . VAL A 1 295 ? 5.223 -5.59 -13.141 1 96.5 295 VAL A C 1
ATOM 2307 O O . VAL A 1 295 ? 4.945 -5.812 -14.32 1 96.5 295 VAL A O 1
ATOM 2310 N N . THR A 1 296 ? 4.375 -5.25 -12.195 1 95.25 296 THR A N 1
ATOM 2311 C CA . THR A 1 296 ? 2.994 -5.055 -12.617 1 95.25 296 THR A CA 1
ATOM 2312 C C . THR A 1 296 ? 2.664 -3.566 -12.719 1 95.25 296 THR A C 1
ATOM 2314 O O . THR A 1 296 ? 3.176 -2.762 -11.938 1 95.25 296 THR A O 1
ATOM 2317 N N . THR A 1 297 ? 1.729 -3.199 -13.695 1 90 297 THR A N 1
ATOM 2318 C CA . THR A 1 297 ? 1.434 -1.805 -14.008 1 90 297 THR A CA 1
ATOM 2319 C C . THR A 1 297 ? -0.07 -1.548 -13.961 1 90 297 THR A C 1
ATOM 2321 O O . THR A 1 297 ? -0.564 -0.612 -14.594 1 90 297 THR A O 1
ATOM 2324 N N . GLY A 1 298 ? -0.793 -2.336 -13.344 1 83.75 298 GLY A N 1
ATOM 2325 C CA . GLY A 1 298 ? -2.238 -2.199 -13.25 1 83.75 298 GLY A CA 1
ATOM 2326 C C . GLY A 1 298 ? -2.924 -3.445 -12.727 1 83.75 298 GLY A C 1
ATOM 2327 O O . GLY A 1 298 ? -2.264 -4.363 -12.234 1 83.75 298 GLY A O 1
ATOM 2328 N N . GLN A 1 299 ? -4.273 -3.477 -12.867 1 78.75 299 GLN A N 1
ATOM 2329 C CA . GLN A 1 299 ? -5.035 -4.531 -12.211 1 78.75 299 GLN A CA 1
ATOM 2330 C C . GLN A 1 299 ? -5.629 -5.5 -13.227 1 78.75 299 GLN A C 1
ATOM 2332 O O . GLN A 1 299 ? -6.207 -6.523 -12.844 1 78.75 299 GLN A O 1
ATOM 2337 N N . HIS A 1 300 ? -5.395 -5.312 -14.445 1 81.06 300 HIS A N 1
ATOM 2338 C CA . HIS A 1 300 ? -6.043 -6.145 -15.453 1 81.06 300 HIS A CA 1
ATOM 2339 C C . HIS A 1 300 ? -5.32 -7.477 -15.617 1 81.06 300 HIS A C 1
ATOM 2341 O O . HIS A 1 300 ? -4.109 -7.512 -15.844 1 81.06 300 HIS A O 1
ATOM 2347 N N . VAL A 1 301 ? -6.07 -8.531 -15.547 1 77.56 301 VAL A N 1
ATOM 2348 C CA . VAL A 1 301 ? -5.586 -9.891 -15.773 1 77.56 301 VAL A CA 1
ATOM 2349 C C . VAL A 1 301 ? -5.992 -10.359 -17.172 1 77.56 301 VAL A C 1
ATOM 2351 O O . VAL A 1 301 ? -7.172 -10.297 -17.531 1 77.56 301 VAL A O 1
ATOM 2354 N N . PRO A 1 302 ? -5.055 -10.789 -18 1 79.81 302 PRO A N 1
ATOM 2355 C CA . PRO A 1 302 ? -3.656 -11.078 -17.672 1 79.81 302 PRO A CA 1
ATOM 2356 C C . PRO A 1 302 ? -2.727 -9.906 -18 1 79.81 302 PRO A C 1
ATOM 2358 O O . PRO A 1 302 ? -1.51 -10.016 -17.844 1 79.81 302 PRO A O 1
ATOM 2361 N N . ASN A 1 303 ? -3.344 -8.852 -18.281 1 82.69 303 ASN A N 1
ATOM 2362 C CA . ASN A 1 303 ? -2.527 -7.75 -18.781 1 82.69 303 ASN A CA 1
ATOM 2363 C C . ASN A 1 303 ? -1.85 -6.992 -17.641 1 82.69 303 ASN A C 1
ATOM 2365 O O . ASN A 1 303 ? -1.889 -7.43 -16.484 1 82.69 303 ASN A O 1
ATOM 2369 N N . ASP A 1 304 ? -1.061 -6.09 -17.906 1 87.69 304 ASP A N 1
ATOM 2370 C CA . ASP A 1 304 ? -0.406 -5.184 -16.969 1 87.69 304 ASP A CA 1
ATOM 2371 C C . ASP A 1 304 ? 0.726 -5.887 -16.219 1 87.69 304 ASP A C 1
ATOM 2373 O O . ASP A 1 304 ? 0.852 -5.754 -15 1 87.69 304 ASP A O 1
ATOM 2377 N N . LEU A 1 305 ? 1.262 -6.781 -16.812 1 91.62 305 LEU A N 1
ATOM 2378 C CA . LEU A 1 305 ? 2.438 -7.484 -16.312 1 91.62 305 LEU A CA 1
ATOM 2379 C C . LEU A 1 305 ? 3.574 -7.434 -17.328 1 91.62 305 LEU A C 1
ATOM 2381 O O . LEU A 1 305 ? 3.354 -7.625 -18.516 1 91.62 305 LEU A O 1
ATOM 2385 N N . CYS A 1 306 ? 4.723 -7.031 -16.812 1 91.69 306 CYS A N 1
ATOM 2386 C CA . CYS A 1 306 ? 5.871 -7.027 -17.719 1 91.69 306 CYS A CA 1
ATOM 2387 C C . CYS A 1 306 ? 7.059 -7.746 -17.078 1 91.69 306 CYS A C 1
ATOM 2389 O O . CYS A 1 306 ? 7.129 -7.891 -15.859 1 91.69 306 CYS A O 1
ATOM 2391 N N . TYR A 1 307 ? 7.891 -8.266 -17.938 1 94.06 307 TYR A N 1
ATOM 2392 C CA . TYR A 1 307 ? 9.164 -8.883 -17.578 1 94.06 307 TYR A CA 1
ATOM 2393 C C . TYR A 1 307 ? 10.336 -8.023 -18.016 1 94.06 307 TYR A C 1
ATOM 2395 O O . TYR A 1 307 ? 10.891 -8.219 -19.094 1 94.06 307 TYR A O 1
ATOM 2403 N N . PRO A 1 308 ? 10.766 -7.152 -17.109 1 95.56 308 PRO A N 1
ATOM 2404 C CA . PRO A 1 308 ? 11.758 -6.168 -17.531 1 95.56 308 PRO A CA 1
ATOM 2405 C C . PRO A 1 308 ? 13.164 -6.762 -17.672 1 95.56 308 PRO A C 1
ATOM 2407 O O . PRO A 1 308 ? 13.516 -7.688 -16.938 1 95.56 308 PRO A O 1
ATOM 2410 N N . THR A 1 309 ? 13.891 -6.188 -18.594 1 96.31 309 THR A N 1
ATOM 2411 C CA . THR A 1 309 ? 15.328 -6.449 -18.672 1 96.31 309 THR A CA 1
ATOM 2412 C C . THR A 1 309 ? 16.094 -5.566 -17.688 1 96.31 309 THR A C 1
ATOM 2414 O O . THR A 1 309 ? 15.531 -4.609 -17.141 1 96.31 309 THR A O 1
ATOM 2417 N N . ALA A 1 310 ? 17.328 -6 -17.484 1 96.31 310 ALA A N 1
ATOM 2418 C CA . ALA A 1 310 ? 18.188 -5.16 -16.656 1 96.31 310 ALA A CA 1
ATOM 2419 C C . ALA A 1 310 ? 18.266 -3.742 -17.203 1 96.31 310 ALA A C 1
ATOM 2421 O O . ALA A 1 310 ? 18.234 -2.771 -16.438 1 96.31 310 ALA A O 1
ATOM 2422 N N . LYS A 1 311 ? 18.344 -3.609 -18.453 1 95.31 311 LYS A N 1
ATOM 2423 C CA . LYS A 1 311 ? 18.422 -2.311 -19.125 1 95.31 311 LYS A CA 1
ATOM 2424 C C . LYS A 1 311 ? 17.156 -1.487 -18.875 1 95.31 311 LYS A C 1
ATOM 2426 O O . LYS A 1 311 ? 17.234 -0.281 -18.625 1 95.31 311 LYS A O 1
ATOM 2431 N N . GLN A 1 312 ? 16.078 -2.129 -18.906 1 95.31 312 GLN A N 1
ATOM 2432 C CA . GLN A 1 312 ? 14.805 -1.442 -18.672 1 95.31 312 GLN A CA 1
ATOM 2433 C C . GLN A 1 312 ? 14.703 -0.956 -17.234 1 95.31 312 GLN A C 1
ATOM 2435 O O . GLN A 1 312 ? 14.273 0.172 -16.984 1 95.31 312 GLN A O 1
ATOM 2440 N N . LEU A 1 313 ? 15.078 -1.839 -16.312 1 96.75 313 LEU A N 1
ATOM 2441 C CA . LEU A 1 313 ? 15.086 -1.437 -14.914 1 96.75 313 LEU A CA 1
ATOM 2442 C C . LEU A 1 313 ? 15.961 -0.208 -14.703 1 96.75 313 LEU A C 1
ATOM 2444 O O . LEU A 1 313 ? 15.547 0.745 -14.031 1 96.75 313 LEU A O 1
ATOM 2448 N N . MET A 1 314 ? 17.125 -0.214 -15.312 1 95.75 314 MET A N 1
ATOM 2449 C CA . MET A 1 314 ? 18.031 0.922 -15.211 1 95.75 314 MET A CA 1
ATOM 2450 C C . MET A 1 314 ? 17.438 2.16 -15.867 1 95.75 314 MET A C 1
ATOM 2452 O O . MET A 1 314 ? 17.625 3.277 -15.383 1 95.75 314 MET A O 1
ATOM 2456 N N . GLY A 1 315 ? 16.781 1.93 -16.938 1 95.12 315 GLY A N 1
ATOM 2457 C CA . GLY A 1 315 ? 16.141 3.025 -17.672 1 95.12 315 GLY A CA 1
ATOM 2458 C C . GLY A 1 315 ? 15.117 3.77 -16.844 1 95.12 315 GLY A C 1
ATOM 2459 O O . GLY A 1 315 ? 14.914 4.973 -17.031 1 95.12 315 GLY A O 1
ATOM 2460 N N . TRP A 1 316 ? 14.477 3.08 -15.969 1 94.5 316 TRP A N 1
ATOM 2461 C CA . TRP A 1 316 ? 13.469 3.703 -15.125 1 94.5 316 TRP A CA 1
ATOM 2462 C C . TRP A 1 316 ? 14.117 4.641 -14.102 1 94.5 316 TRP A C 1
ATOM 2464 O O . TRP A 1 316 ? 13.445 5.5 -13.531 1 94.5 316 TRP A O 1
ATOM 2474 N N . LEU A 1 317 ? 15.391 4.492 -13.836 1 95.38 317 LEU A N 1
ATOM 2475 C CA . LEU A 1 317 ? 16.094 5.277 -12.828 1 95.38 317 LEU A CA 1
ATOM 2476 C C . LEU A 1 317 ? 16.891 6.406 -13.477 1 95.38 317 LEU A C 1
ATOM 2478 O O . LEU A 1 317 ? 17.188 7.41 -12.828 1 95.38 317 LEU A O 1
ATOM 2482 N N . ARG A 1 318 ? 17.219 6.25 -14.664 1 93.62 318 ARG A N 1
ATOM 2483 C CA . ARG A 1 318 ? 18.125 7.168 -15.344 1 93.62 318 ARG A CA 1
ATOM 2484 C C . ARG A 1 318 ? 17.422 8.469 -15.703 1 93.62 318 ARG A C 1
ATOM 2486 O O . ARG A 1 318 ? 16.188 8.516 -15.766 1 93.62 318 ARG A O 1
ATOM 2493 N N . LEU A 1 319 ? 18.234 9.477 -15.82 1 91.94 319 LEU A N 1
ATOM 2494 C CA . LEU A 1 319 ? 17.75 10.773 -16.281 1 91.94 319 LEU A CA 1
ATOM 2495 C C . LEU A 1 319 ? 18.109 10.992 -17.75 1 91.94 319 LEU A C 1
ATOM 2497 O O . LEU A 1 319 ? 19.156 10.539 -18.219 1 91.94 319 LEU A O 1
ATOM 2501 N N . GLU A 1 320 ? 17.203 11.648 -18.469 1 83.69 320 GLU A N 1
ATOM 2502 C CA . GLU A 1 320 ? 17.469 11.938 -19.875 1 83.69 320 GLU A CA 1
ATOM 2503 C C . GLU A 1 320 ? 18.375 13.156 -20.031 1 83.69 320 GLU A C 1
ATOM 2505 O O . GLU A 1 320 ? 18.25 14.125 -19.281 1 83.69 320 GLU A O 1
ATOM 2510 N N . GLU A 1 321 ? 19.453 13 -20.812 1 68.31 321 GLU A N 1
ATOM 2511 C CA . GLU A 1 321 ? 20.375 14.102 -21.078 1 68.31 321 GLU A CA 1
ATOM 2512 C C . GLU A 1 321 ? 19.703 15.18 -21.938 1 68.31 321 GLU A C 1
ATOM 2514 O O . GLU A 1 321 ? 18.875 14.875 -22.797 1 68.31 321 GLU A O 1
ATOM 2519 N N . GLU A 1 322 ? 19.406 16.297 -21.438 1 54.31 322 GLU A N 1
ATOM 2520 C CA . GLU A 1 322 ? 18.953 17.391 -22.297 1 54.31 322 GLU A CA 1
ATOM 2521 C C . GLU A 1 322 ? 19.922 17.625 -23.453 1 54.31 322 GLU A C 1
ATOM 2523 O O . GLU A 1 322 ? 21.125 17.781 -23.234 1 54.31 322 GLU A O 1
ATOM 2528 N N . HIS A 1 323 ? 19.844 16.953 -24.547 1 44.97 323 HIS A N 1
ATOM 2529 C CA . HIS A 1 323 ? 20.656 17.328 -25.703 1 44.97 323 HIS A CA 1
ATOM 2530 C C . HIS A 1 323 ? 20.5 18.812 -26.031 1 44.97 323 HIS A C 1
ATOM 2532 O O . HIS A 1 323 ? 19.375 19.297 -26.234 1 44.97 323 HIS A O 1
ATOM 2538 N N . ASN A 1 324 ? 21.234 19.703 -25.453 1 39.72 324 ASN A N 1
ATOM 2539 C CA . ASN A 1 324 ? 21.438 20.969 -26.141 1 39.72 324 ASN A CA 1
ATOM 2540 C C . ASN A 1 324 ? 21.906 20.766 -27.578 1 39.72 324 ASN A C 1
ATOM 2542 O O . ASN A 1 324 ? 23.016 20.281 -27.828 1 39.72 324 ASN A O 1
ATOM 2546 N N . GLY A 1 325 ? 21.141 20.25 -28.531 1 35.19 325 GLY A N 1
ATOM 2547 C CA . GLY A 1 325 ? 21.453 20.484 -29.938 1 35.19 325 GLY A CA 1
ATOM 2548 C C . GLY A 1 325 ? 21.75 21.938 -30.25 1 35.19 325 GLY A C 1
ATOM 2549 O O . GLY A 1 325 ? 20.859 22.781 -30.188 1 35.19 325 GLY A O 1
ATOM 2550 N N . SER A 1 326 ? 22.891 22.469 -29.953 1 31.98 326 SER A N 1
ATOM 2551 C CA . SER A 1 326 ? 23.469 23.547 -30.75 1 31.98 326 SER A CA 1
ATOM 2552 C C . SER A 1 326 ? 23.438 23.219 -32.25 1 31.98 326 SER A C 1
ATOM 2554 O O . SER A 1 326 ? 24.156 22.328 -32.688 1 31.98 326 SER A O 1
ATOM 2556 N N . SER A 1 327 ? 22.328 22.969 -32.906 1 26.72 327 SER A N 1
ATOM 2557 C CA . SER A 1 327 ? 22.438 23.359 -34.281 1 26.72 327 SER A CA 1
ATOM 2558 C C . SER A 1 327 ? 22.859 24.828 -34.406 1 26.72 327 SER A C 1
ATOM 2560 O O . SER A 1 327 ? 22.125 25.719 -33.969 1 26.72 327 SER A O 1
ATOM 2562 N N . VAL A 1 328 ? 24.141 24.938 -34.719 1 21.31 328 VAL A N 1
ATOM 2563 C CA . VAL A 1 328 ? 24.609 25.906 -35.719 1 21.31 328 VAL A CA 1
ATOM 2564 C C . VAL A 1 328 ? 23.969 25.625 -37.062 1 21.31 328 VAL A C 1
ATOM 2566 O O . VAL A 1 328 ? 23.875 24.469 -37.469 1 21.31 328 VAL A O 1
ATOM 2569 N N . MET B 1 1 ? 24.328 -12.07 26.859 1 52.88 1 MET B N 1
ATOM 2570 C CA . MET B 1 1 ? 22.984 -11.539 26.641 1 52.88 1 MET B CA 1
ATOM 2571 C C . MET B 1 1 ? 21.953 -12.289 27.484 1 52.88 1 MET B C 1
ATOM 2573 O O . MET B 1 1 ? 21.938 -13.516 27.5 1 52.88 1 MET B O 1
ATOM 2577 N N . ILE B 1 2 ? 21.438 -11.484 28.422 1 65.25 2 ILE B N 1
ATOM 2578 C CA . ILE B 1 2 ? 20.406 -12.078 29.281 1 65.25 2 ILE B CA 1
ATOM 2579 C C . ILE B 1 2 ? 19.031 -11.891 28.656 1 65.25 2 ILE B C 1
ATOM 2581 O O . ILE B 1 2 ? 18.656 -10.781 28.281 1 65.25 2 ILE B O 1
ATOM 2585 N N . ILE B 1 3 ? 18.328 -13 28.406 1 71.62 3 ILE B N 1
ATOM 2586 C CA . ILE B 1 3 ? 17 -12.984 27.781 1 71.62 3 ILE B CA 1
ATOM 2587 C C . ILE B 1 3 ? 15.922 -12.984 28.859 1 71.62 3 ILE B C 1
ATOM 2589 O O . ILE B 1 3 ? 15.953 -13.789 29.781 1 71.62 3 ILE B O 1
ATOM 2593 N N . LYS B 1 4 ? 15.008 -11.961 28.875 1 77.19 4 LYS B N 1
ATOM 2594 C CA . LYS B 1 4 ? 13.875 -11.875 29.797 1 77.19 4 LYS B CA 1
ATOM 2595 C C . LYS B 1 4 ? 12.555 -11.875 29.031 1 77.19 4 LYS B C 1
ATOM 2597 O O . LYS B 1 4 ? 12.477 -11.336 27.922 1 77.19 4 LYS B O 1
ATOM 2602 N N . LYS B 1 5 ? 11.531 -12.539 29.609 1 78.25 5 LYS B N 1
ATOM 2603 C CA . LYS B 1 5 ? 10.18 -12.539 29.062 1 78.25 5 LYS B CA 1
ATOM 2604 C C . LYS B 1 5 ? 9.25 -11.625 29.859 1 78.25 5 LYS B C 1
ATOM 2606 O O . LYS B 1 5 ? 9.227 -11.672 31.078 1 78.25 5 LYS B O 1
ATOM 2611 N N . ILE B 1 6 ? 8.625 -10.633 29.094 1 79.56 6 ILE B N 1
ATOM 2612 C CA . ILE B 1 6 ? 7.66 -9.719 29.688 1 79.56 6 ILE B CA 1
ATOM 2613 C C . ILE B 1 6 ? 6.266 -9.984 29.141 1 79.56 6 ILE B C 1
ATOM 2615 O O . ILE B 1 6 ? 6.086 -10.07 27.922 1 79.56 6 ILE B O 1
ATOM 2619 N N . LYS B 1 7 ? 5.266 -10.109 30.031 1 79.56 7 LYS B N 1
ATOM 2620 C CA . LYS B 1 7 ? 3.891 -10.414 29.656 1 79.56 7 LYS B CA 1
ATOM 2621 C C . LYS B 1 7 ? 2.938 -9.312 30.094 1 79.56 7 LYS B C 1
ATOM 2623 O O . LYS B 1 7 ? 3.059 -8.789 31.219 1 79.56 7 LYS B O 1
ATOM 2628 N N . ALA B 1 8 ? 2.146 -8.883 29.141 1 78.81 8 ALA B N 1
ATOM 2629 C CA . ALA B 1 8 ? 1.082 -7.926 29.438 1 78.81 8 ALA B CA 1
ATOM 2630 C C . ALA B 1 8 ? -0.123 -8.148 28.531 1 78.81 8 ALA B C 1
ATOM 2632 O O . ALA B 1 8 ? -0.008 -8.789 27.484 1 78.81 8 ALA B O 1
ATOM 2633 N N . PRO B 1 9 ? -1.257 -7.699 28.891 1 73.75 9 PRO B N 1
ATOM 2634 C CA . PRO B 1 9 ? -2.475 -7.938 28.109 1 73.75 9 PRO B CA 1
ATOM 2635 C C . PRO B 1 9 ? -2.387 -7.375 26.703 1 73.75 9 PRO B C 1
ATOM 2637 O O . PRO B 1 9 ? -2.973 -7.938 25.766 1 73.75 9 PRO B O 1
ATOM 2640 N N . THR B 1 10 ? -1.638 -6.32 26.578 1 73.88 10 THR B N 1
ATOM 2641 C CA . THR B 1 10 ? -1.468 -5.719 25.266 1 73.88 10 THR B CA 1
ATOM 2642 C C . THR B 1 10 ? 0.008 -5.457 24.969 1 73.88 10 THR B C 1
ATOM 2644 O O . THR B 1 10 ? 0.834 -5.453 25.891 1 73.88 10 THR B O 1
ATOM 2647 N N . TYR B 1 11 ? 0.329 -5.352 23.719 1 71.31 11 TYR B N 1
ATOM 2648 C CA . TYR B 1 11 ? 1.697 -5.043 23.328 1 71.31 11 TYR B CA 1
ATOM 2649 C C . TYR B 1 11 ? 2.168 -3.738 23.969 1 71.31 11 TYR B C 1
ATOM 2651 O O . TYR B 1 11 ? 3.293 -3.654 24.469 1 71.31 11 TYR B O 1
ATOM 2659 N N . GLU B 1 12 ? 1.382 -2.746 23.953 1 70.44 12 GLU B N 1
ATOM 2660 C CA . GLU B 1 12 ? 1.741 -1.458 24.531 1 70.44 12 GLU B CA 1
ATOM 2661 C C . GLU B 1 12 ? 2.084 -1.601 26.016 1 70.44 12 GLU B C 1
ATOM 2663 O O . GLU B 1 12 ? 3.055 -1.01 26.5 1 70.44 12 GLU B O 1
ATOM 2668 N N . GLN B 1 13 ? 1.337 -2.305 26.625 1 75.38 13 GLN B N 1
ATOM 2669 C CA . GLN B 1 13 ? 1.573 -2.533 28.047 1 75.38 13 GLN B CA 1
ATOM 2670 C C . GLN B 1 13 ? 2.838 -3.355 28.266 1 75.38 13 GLN B C 1
ATOM 2672 O O . GLN B 1 13 ? 3.615 -3.074 29.172 1 75.38 13 GLN B O 1
ATOM 2677 N N . ALA B 1 14 ? 3.016 -4.316 27.453 1 76.44 14 ALA B N 1
ATOM 2678 C CA . ALA B 1 14 ? 4.227 -5.129 27.531 1 76.44 14 ALA B CA 1
ATOM 2679 C C . ALA B 1 14 ? 5.469 -4.293 27.234 1 76.44 14 ALA B C 1
ATOM 2681 O O . ALA B 1 14 ? 6.484 -4.422 27.922 1 76.44 14 ALA B O 1
ATOM 2682 N N . TYR B 1 15 ? 5.258 -3.553 26.328 1 74.5 15 TYR B N 1
ATOM 2683 C CA . TYR B 1 15 ? 6.348 -2.654 25.969 1 74.5 15 TYR B CA 1
ATOM 2684 C C . TYR B 1 15 ? 6.633 -1.663 27.094 1 74.5 15 TYR B C 1
ATOM 2686 O O . TYR B 1 15 ? 7.793 -1.418 27.422 1 74.5 15 TYR B O 1
ATOM 2694 N N . GLU B 1 16 ? 5.695 -1.055 27.641 1 74.31 16 GLU B N 1
ATOM 2695 C CA . GLU B 1 16 ? 5.863 -0.154 28.781 1 74.31 16 GLU B CA 1
ATOM 2696 C C . GLU B 1 16 ? 6.512 -0.87 29.953 1 74.31 16 GLU B C 1
ATOM 2698 O O . GLU B 1 16 ? 7.375 -0.307 30.625 1 74.31 16 GLU B O 1
ATOM 2703 N N . LEU B 1 17 ? 6.133 -2.004 30.141 1 77.94 17 LEU B N 1
ATOM 2704 C CA . LEU B 1 17 ? 6.699 -2.814 31.203 1 77.94 17 LEU B CA 1
ATOM 2705 C C . LEU B 1 17 ? 8.164 -3.143 30.938 1 77.94 17 LEU B C 1
ATOM 2707 O O . LEU B 1 17 ? 8.992 -3.139 31.844 1 77.94 17 LEU B O 1
ATOM 2711 N N . MET B 1 18 ? 8.367 -3.424 29.781 1 75.56 18 MET B N 1
ATOM 2712 C CA . MET B 1 18 ? 9.758 -3.633 29.375 1 75.56 18 MET B CA 1
ATOM 2713 C C . MET B 1 18 ? 10.594 -2.389 29.641 1 75.56 18 MET B C 1
ATOM 2715 O O . MET B 1 18 ? 11.688 -2.484 30.219 1 75.56 18 MET B O 1
ATOM 2719 N N . ARG B 1 19 ? 10.148 -1.328 29.25 1 73.69 19 ARG B N 1
ATOM 2720 C CA . ARG B 1 19 ? 10.859 -0.067 29.438 1 73.69 19 ARG B CA 1
ATOM 2721 C C . ARG B 1 19 ? 11.062 0.242 30.922 1 73.69 19 ARG B C 1
ATOM 2723 O O . ARG B 1 19 ? 12.125 0.72 31.312 1 73.69 19 ARG B O 1
ATOM 2730 N N . GLN B 1 20 ? 10.156 -0.076 31.625 1 73.88 20 GLN B N 1
ATOM 2731 C CA . GLN B 1 20 ? 10.203 0.175 33.062 1 73.88 20 GLN B CA 1
ATOM 2732 C C . GLN B 1 20 ? 11.133 -0.812 33.781 1 73.88 20 GLN B C 1
ATOM 2734 O O . GLN B 1 20 ? 11.867 -0.439 34.688 1 73.88 20 GLN B O 1
ATOM 2739 N N . SER B 1 21 ? 11.164 -1.999 33.375 1 74.12 21 SER B N 1
ATOM 2740 C CA . SER B 1 21 ? 11.867 -3.061 34.094 1 74.12 21 SER B CA 1
ATOM 2741 C C . SER B 1 21 ? 13.297 -3.223 33.562 1 74.12 21 SER B C 1
ATOM 2743 O O . SER B 1 21 ? 14.203 -3.549 34.344 1 74.12 21 SER B O 1
ATOM 2745 N N . ILE B 1 22 ? 13.469 -3.035 32.281 1 71.81 22 ILE B N 1
ATOM 2746 C CA . ILE B 1 22 ? 14.773 -3.359 31.719 1 71.81 22 ILE B CA 1
ATOM 2747 C C . ILE B 1 22 ? 15.43 -2.088 31.188 1 71.81 22 ILE B C 1
ATOM 2749 O O . ILE B 1 22 ? 16.656 -1.953 31.234 1 71.81 22 ILE B O 1
ATOM 2753 N N . GLY B 1 23 ? 14.672 -1.056 30.969 1 63.12 23 GLY B N 1
ATOM 2754 C CA . GLY B 1 23 ? 15.195 0.215 30.484 1 63.12 23 GLY B CA 1
ATOM 2755 C C . GLY B 1 23 ? 15.5 0.213 29 1 63.12 23 GLY B C 1
ATOM 2756 O O . GLY B 1 23 ? 15.094 -0.699 28.281 1 63.12 23 GLY B O 1
ATOM 2757 N N . SER B 1 24 ? 16.266 1.289 28.547 1 63.06 24 SER B N 1
ATOM 2758 C CA . SER B 1 24 ? 16.531 1.573 27.141 1 63.06 24 SER B CA 1
ATOM 2759 C C . SER B 1 24 ? 17.531 0.575 26.562 1 63.06 24 SER B C 1
ATOM 2761 O O . SER B 1 24 ? 17.719 0.531 25.344 1 63.06 24 SER B O 1
ATOM 2763 N N . LYS B 1 25 ? 17.938 -0.256 27.297 1 61.38 25 LYS B N 1
ATOM 2764 C CA . LYS B 1 25 ? 18.969 -1.208 26.875 1 61.38 25 LYS B CA 1
ATOM 2765 C C . LYS B 1 25 ? 18.328 -2.494 26.359 1 61.38 25 LYS B C 1
ATOM 2767 O O . LYS B 1 25 ? 19.031 -3.391 25.891 1 61.38 25 LYS B O 1
ATOM 2772 N N . ALA B 1 26 ? 17.125 -2.609 26.484 1 65.94 26 ALA B N 1
ATOM 2773 C CA . ALA B 1 26 ? 16.438 -3.828 26.062 1 65.94 26 ALA B CA 1
ATOM 2774 C C . ALA B 1 26 ? 16.172 -3.832 24.562 1 65.94 26 ALA B C 1
ATOM 2776 O O . ALA B 1 26 ? 15.789 -2.812 23.984 1 65.94 26 ALA B O 1
ATOM 2777 N N . VAL B 1 27 ? 16.641 -4.883 23.984 1 66.31 27 VAL B N 1
ATOM 2778 C CA . VAL B 1 27 ? 16.312 -5.121 22.594 1 66.31 27 VAL B CA 1
ATOM 2779 C C . VAL B 1 27 ? 15.203 -6.164 22.484 1 66.31 27 VAL B C 1
ATOM 2781 O O . VAL B 1 27 ? 15.305 -7.242 23.078 1 66.31 27 VAL B O 1
ATOM 2784 N N . ILE B 1 28 ? 14.086 -5.781 21.891 1 64.19 28 ILE B N 1
ATOM 2785 C CA . ILE B 1 28 ? 13.016 -6.75 21.719 1 64.19 28 ILE B CA 1
ATOM 2786 C C . ILE B 1 28 ? 13.406 -7.762 20.641 1 64.19 28 ILE B C 1
ATOM 2788 O O . ILE B 1 28 ? 13.656 -7.387 19.484 1 64.19 28 ILE B O 1
ATOM 2792 N N . LEU B 1 29 ? 13.43 -8.945 21.094 1 61.12 29 LEU B N 1
ATOM 2793 C CA . LEU B 1 29 ? 13.82 -10.031 20.219 1 61.12 29 LEU B CA 1
ATOM 2794 C C . LEU B 1 29 ? 12.609 -10.609 19.484 1 61.12 29 LEU B C 1
ATOM 2796 O O . LEU B 1 29 ? 12.672 -10.891 18.297 1 61.12 29 LEU B O 1
ATOM 2800 N N . HIS B 1 30 ? 11.523 -10.891 20.438 1 63.56 30 HIS B N 1
ATOM 2801 C CA . HIS B 1 30 ? 10.328 -11.531 19.906 1 63.56 30 HIS B CA 1
ATOM 2802 C C . HIS B 1 30 ? 9.086 -11.109 20.688 1 63.56 30 HIS B C 1
ATOM 2804 O O . HIS B 1 30 ? 9.148 -10.891 21.891 1 63.56 30 HIS B O 1
ATOM 2810 N N . SER B 1 31 ? 7.93 -10.75 19.922 1 66 31 SER B N 1
ATOM 2811 C CA . SER B 1 31 ? 6.641 -10.578 20.578 1 66 31 SER B CA 1
ATOM 2812 C C . SER B 1 31 ? 5.617 -11.586 20.062 1 66 31 SER B C 1
ATOM 2814 O O . SER B 1 31 ? 5.559 -11.859 18.859 1 66 31 SER B O 1
ATOM 2816 N N . ARG B 1 32 ? 4.949 -12.258 21.094 1 63.75 32 ARG B N 1
ATOM 2817 C CA . ARG B 1 32 ? 3.883 -13.188 20.734 1 63.75 32 ARG B CA 1
ATOM 2818 C C . ARG B 1 32 ? 2.727 -13.102 21.719 1 63.75 32 ARG B C 1
ATOM 2820 O O . ARG B 1 32 ? 2.922 -12.742 22.891 1 63.75 32 ARG B O 1
ATOM 2827 N N . TYR B 1 33 ? 1.568 -13.312 21.219 1 63.91 33 TYR B N 1
ATOM 2828 C CA . TYR B 1 33 ? 0.449 -13.484 22.125 1 63.91 33 TYR B CA 1
ATOM 2829 C C . TYR B 1 33 ? 0.339 -14.938 22.594 1 63.91 33 TYR B C 1
ATOM 2831 O O . TYR B 1 33 ? 0.37 -15.859 21.781 1 63.91 33 TYR B O 1
ATOM 2839 N N . VAL B 1 34 ? 0.294 -15.062 23.875 1 68.81 34 VAL B N 1
ATOM 2840 C CA . VAL B 1 34 ? 0.15 -16.375 24.484 1 68.81 34 VAL B CA 1
ATOM 2841 C C . VAL B 1 34 ? -1.111 -16.422 25.344 1 68.81 34 VAL B C 1
ATOM 2843 O O . VAL B 1 34 ? -1.497 -15.406 25.938 1 68.81 34 VAL B O 1
ATOM 2846 N N . THR B 1 35 ? -1.828 -17.453 25.266 1 64.19 35 THR B N 1
ATOM 2847 C CA . THR B 1 35 ? -3.004 -17.656 26.109 1 64.19 35 THR B CA 1
ATOM 2848 C C . THR B 1 35 ? -2.6 -18.141 27.5 1 64.19 35 THR B C 1
ATOM 2850 O O . THR B 1 35 ? -1.806 -19.078 27.625 1 64.19 35 THR B O 1
ATOM 2853 N N . GLU B 1 36 ? -2.84 -17.203 28.469 1 65.06 36 GLU B N 1
ATOM 2854 C CA . GLU B 1 36 ? -2.6 -17.609 29.859 1 65.06 36 GLU B CA 1
ATOM 2855 C C . GLU B 1 36 ? -3.91 -17.734 30.625 1 65.06 36 GLU B C 1
ATOM 2857 O O . GLU B 1 36 ? -4.848 -16.969 30.406 1 65.06 36 GLU B O 1
ATOM 2862 N N . GLY B 1 37 ? -3.908 -18.703 31.578 1 57.56 37 GLY B N 1
ATOM 2863 C CA . GLY B 1 37 ? -5.059 -18.953 32.438 1 57.56 37 GLY B CA 1
ATOM 2864 C C . GLY B 1 37 ? -6.09 -19.859 31.797 1 57.56 37 GLY B C 1
ATOM 2865 O O . GLY B 1 37 ? -5.891 -20.359 30.688 1 57.56 37 GLY B O 1
ATOM 2866 N N . GLY B 1 38 ? -6.812 -20.656 32.469 1 51.53 38 GLY B N 1
ATOM 2867 C CA . GLY B 1 38 ? -8 -21.484 32.344 1 51.53 38 GLY B CA 1
ATOM 2868 C C . GLY B 1 38 ? -7.859 -22.859 33 1 51.53 38 GLY B C 1
ATOM 2869 O O . GLY B 1 38 ? -6.801 -23.469 32.906 1 51.53 38 GLY B O 1
ATOM 2870 N N . TRP B 1 39 ? -8.344 -22.719 34.031 1 46.88 39 TRP B N 1
ATOM 2871 C CA . TRP B 1 39 ? -8.68 -24.062 34.5 1 46.88 39 TRP B CA 1
ATOM 2872 C C . TRP B 1 39 ? -9.719 -24.703 33.594 1 46.88 39 TRP B C 1
ATOM 2874 O O . TRP B 1 39 ? -10.742 -24.094 33.281 1 46.88 39 TRP B O 1
ATOM 2884 N N . LEU B 1 40 ? -9.641 -25.953 33.156 1 48.94 40 LEU B N 1
ATOM 2885 C CA . LEU B 1 40 ? -10.477 -26.828 32.344 1 48.94 40 LEU B CA 1
ATOM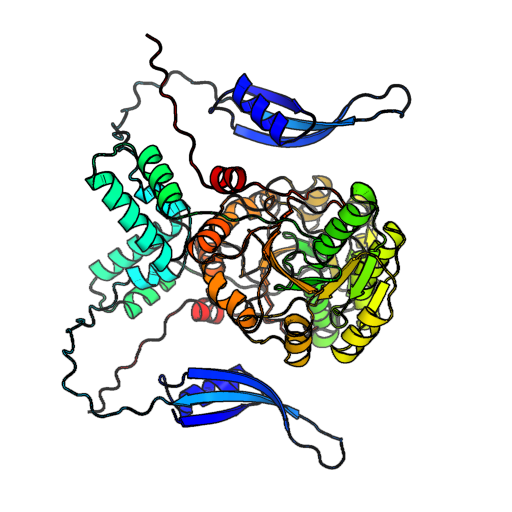 2886 C C . LEU B 1 40 ? -11.141 -26.062 31.203 1 48.94 40 LEU B C 1
ATOM 2888 O O . LEU B 1 40 ? -12.352 -26.172 30.984 1 48.94 40 LEU B O 1
ATOM 2892 N N . GLY B 1 41 ? -10.32 -25.312 30.188 1 50.69 41 GLY B N 1
ATOM 2893 C CA . GLY B 1 41 ? -10.656 -24.781 28.875 1 50.69 41 GLY B CA 1
ATOM 2894 C C . GLY B 1 41 ? -11.367 -23.438 28.953 1 50.69 41 GLY B C 1
ATOM 2895 O O . GLY B 1 41 ? -11.625 -22.812 27.922 1 50.69 41 GLY B O 1
ATOM 2896 N N . PHE B 1 42 ? -12.125 -22.953 30 1 53.5 42 PHE B N 1
ATOM 2897 C CA . PHE B 1 42 ? -12.906 -21.734 30.203 1 53.5 42 PHE B CA 1
ATOM 2898 C C . PHE B 1 42 ? -12.047 -20.625 30.781 1 53.5 42 PHE B C 1
ATOM 2900 O O . PHE B 1 42 ? -11.141 -20.891 31.578 1 53.5 42 PHE B O 1
ATOM 2907 N N . PHE B 1 43 ? -11.922 -19.312 30.188 1 54 43 PHE B N 1
ATOM 2908 C CA . PHE B 1 43 ? -11.359 -18.016 30.547 1 54 43 PHE B CA 1
ATOM 2909 C C . PHE B 1 43 ? -9.93 -17.891 30.047 1 54 43 PHE B C 1
ATOM 2911 O O . PHE B 1 43 ? -9.055 -17.391 30.766 1 54 43 PHE B O 1
ATOM 2918 N N . LYS B 1 44 ? -9.602 -18.359 28.953 1 55.81 44 LYS B N 1
ATOM 2919 C CA . LYS B 1 44 ? -8.281 -18.125 28.375 1 55.81 44 LYS B CA 1
ATOM 2920 C C . LYS B 1 44 ? -8.109 -16.672 27.969 1 55.81 44 LYS B C 1
ATOM 2922 O O . LYS B 1 44 ? -8.992 -16.094 27.328 1 55.81 44 LYS B O 1
ATOM 2927 N N . LYS B 1 45 ? -7.219 -16.031 28.688 1 62.25 45 LYS B N 1
ATOM 2928 C CA . LYS B 1 45 ? -6.891 -14.664 28.297 1 62.25 45 LYS B CA 1
ATOM 2929 C C . LYS B 1 45 ? -5.645 -14.625 27.422 1 62.25 45 LYS B C 1
ATOM 2931 O O . LYS B 1 45 ? -4.652 -15.297 27.703 1 62.25 45 LYS B O 1
ATOM 2936 N N . GLU B 1 46 ? -5.715 -14.055 26.375 1 67.81 46 GLU B N 1
ATOM 2937 C CA . GLU B 1 46 ? -4.566 -13.836 25.5 1 67.81 46 GLU B CA 1
ATOM 2938 C C . GLU B 1 46 ? -3.688 -12.695 26 1 67.81 46 GLU B C 1
ATOM 2940 O O . GLU B 1 46 ? -4.191 -11.617 26.328 1 67.81 46 GLU B O 1
ATOM 2945 N N . VAL B 1 47 ? -2.43 -13.031 26.281 1 73.31 47 VAL B N 1
ATOM 2946 C CA . VAL B 1 47 ? -1.486 -12.023 26.75 1 73.31 47 VAL B CA 1
ATOM 2947 C C . VAL B 1 47 ? -0.329 -11.906 25.75 1 73.31 47 VAL B C 1
ATOM 2949 O O . VAL B 1 47 ? 0.06 -12.891 25.125 1 73.31 47 VAL B O 1
ATOM 2952 N N . CYS B 1 48 ? 0.136 -10.719 25.594 1 75.81 48 CYS B N 1
ATOM 2953 C CA . CYS B 1 48 ? 1.317 -10.461 24.781 1 75.81 48 CYS B CA 1
ATOM 2954 C C . CYS B 1 48 ? 2.592 -10.781 25.562 1 75.81 48 CYS B C 1
ATOM 2956 O O . CYS B 1 48 ? 2.779 -10.312 26.688 1 75.81 48 CYS B O 1
ATOM 2958 N N . GLN B 1 49 ? 3.418 -11.594 24.984 1 77.75 49 GLN B N 1
ATOM 2959 C CA . GLN B 1 49 ? 4.727 -11.93 25.531 1 77.75 49 GLN B CA 1
ATOM 2960 C C . GLN B 1 49 ? 5.848 -11.32 24.688 1 77.75 49 GLN B C 1
ATOM 2962 O O . GLN B 1 49 ? 5.961 -11.609 23.5 1 77.75 49 GLN B O 1
ATOM 2967 N N . LEU B 1 50 ? 6.598 -10.492 25.344 1 77.38 50 LEU B N 1
ATOM 2968 C CA . LEU B 1 50 ? 7.809 -9.93 24.766 1 77.38 50 LEU B CA 1
ATOM 2969 C C . LEU B 1 50 ? 9.047 -10.688 25.234 1 77.38 50 LEU B C 1
ATOM 2971 O O . LEU B 1 50 ? 9.242 -10.875 26.438 1 77.38 50 LEU B O 1
ATOM 2975 N N . THR B 1 51 ? 9.898 -11.164 24.312 1 74.06 51 THR B N 1
ATOM 2976 C CA . THR B 1 51 ? 11.227 -11.68 24.625 1 74.06 51 THR B CA 1
ATOM 2977 C C . THR B 1 51 ? 12.297 -10.625 24.359 1 74.06 51 THR B C 1
ATOM 2979 O O . THR B 1 51 ? 12.445 -10.148 23.234 1 74.06 51 THR B O 1
ATOM 2982 N N . VAL B 1 52 ? 13.047 -10.281 25.406 1 73.5 52 VAL B N 1
ATOM 2983 C CA . VAL B 1 52 ? 13.992 -9.164 25.328 1 73.5 52 VAL B CA 1
ATOM 2984 C C . VAL B 1 52 ? 15.391 -9.648 25.672 1 73.5 52 VAL B C 1
ATOM 2986 O O . VAL B 1 52 ? 15.562 -10.508 26.547 1 73.5 52 VAL B O 1
ATOM 2989 N N . GLY B 1 53 ? 16.453 -9.266 24.938 1 68.69 53 GLY B N 1
ATOM 2990 C CA . GLY B 1 53 ? 17.859 -9.523 25.234 1 68.69 53 GLY B CA 1
ATOM 2991 C C . GLY B 1 53 ? 18.547 -8.344 25.891 1 68.69 53 GLY B C 1
ATOM 2992 O O . GLY B 1 53 ? 18.312 -7.191 25.531 1 68.69 53 GLY B O 1
ATOM 2993 N N . ILE B 1 54 ? 19.391 -8.75 27.047 1 57.53 54 ILE B N 1
ATOM 2994 C CA . ILE B 1 54 ? 20.219 -7.754 27.719 1 57.53 54 ILE B CA 1
ATOM 2995 C C . ILE B 1 54 ? 21.688 -8.008 27.422 1 57.53 54 ILE B C 1
ATOM 2997 O O . ILE B 1 54 ? 22.203 -9.102 27.672 1 57.53 54 ILE B O 1
ATOM 3001 N N . GLU B 1 55 ? 22.422 -7.207 26.719 1 49.12 55 GLU B N 1
ATOM 3002 C CA . GLU B 1 55 ? 23.859 -7.328 26.453 1 49.12 55 GLU B CA 1
ATOM 3003 C C . GLU B 1 55 ? 24.672 -7.09 27.734 1 49.12 55 GLU B C 1
ATOM 3005 O O . GLU B 1 55 ? 24.453 -6.098 28.422 1 49.12 55 GLU B O 1
ATOM 3010 N N . GLU B 1 56 ? 25.375 -8.094 28.25 1 44.97 56 GLU B N 1
ATOM 3011 C CA . GLU B 1 56 ? 26.297 -7.945 29.359 1 44.97 56 GLU B CA 1
ATOM 3012 C C . GLU B 1 56 ? 27.484 -7.062 28.969 1 44.97 56 GLU B C 1
ATOM 3014 O O . GLU B 1 56 ? 28.031 -7.188 27.875 1 44.97 56 GLU B O 1
ATOM 3019 N N . GLN B 1 57 ? 27.828 -6.062 29.703 1 37.59 57 GLN B N 1
ATOM 3020 C CA . GLN B 1 57 ? 29 -5.195 29.531 1 37.59 57 GLN B CA 1
ATOM 3021 C C . GLN B 1 57 ? 30.297 -5.965 29.766 1 37.59 57 GLN B C 1
ATOM 3023 O O . GLN B 1 57 ? 30.562 -6.414 30.875 1 37.59 57 GLN B O 1
ATOM 3028 N N . LYS B 1 58 ? 30.938 -6.77 29.078 1 35.53 58 LYS B N 1
ATOM 3029 C CA . LYS B 1 58 ? 32.344 -7.004 29.359 1 35.53 58 LYS B CA 1
ATOM 3030 C C . LYS B 1 58 ? 33.094 -5.695 29.641 1 35.53 58 LYS B C 1
ATOM 3032 O O . LYS B 1 58 ? 32.656 -4.629 29.188 1 35.53 58 LYS B O 1
ATOM 3037 N N . GLN B 1 59 ? 34.344 -5.832 30.375 1 32.84 59 GLN B N 1
ATOM 3038 C CA . GLN B 1 59 ? 35.312 -4.785 30.734 1 32.84 59 GLN B CA 1
ATOM 3039 C C . GLN B 1 59 ? 35.656 -3.922 29.516 1 32.84 59 GLN B C 1
ATOM 3041 O O . GLN B 1 59 ? 35.969 -4.441 28.453 1 32.84 59 GLN B O 1
ATOM 3046 N N . ARG B 1 60 ? 35.406 -2.736 29.594 1 30.61 60 ARG B N 1
ATOM 3047 C CA . ARG B 1 60 ? 35.781 -1.723 28.609 1 30.61 60 ARG B CA 1
ATOM 3048 C C . ARG B 1 60 ? 37.281 -1.712 28.359 1 30.61 60 ARG B C 1
ATOM 3050 O O . ARG B 1 60 ? 38.062 -1.466 29.281 1 30.61 60 ARG B O 1
ATOM 3057 N N . THR B 1 61 ? 37.969 -2.625 27.906 1 30.97 61 THR B N 1
ATOM 3058 C CA . THR B 1 61 ? 39.25 -2.039 27.516 1 30.97 61 THR B CA 1
ATOM 3059 C C . THR B 1 61 ? 39.062 -0.605 27.016 1 30.97 61 THR B C 1
ATOM 3061 O O . THR B 1 61 ? 38.062 -0.284 26.406 1 30.97 61 THR B O 1
ATOM 3064 N N . PRO B 1 62 ? 40.062 0.423 27.516 1 29.27 62 PRO B N 1
ATOM 3065 C CA . PRO B 1 62 ? 39.781 1.818 27.172 1 29.27 62 PRO B CA 1
ATOM 3066 C C . PRO B 1 62 ? 39.375 1.996 25.703 1 29.27 62 PRO B C 1
ATOM 3068 O O . PRO B 1 62 ? 40.156 1.726 24.812 1 29.27 62 PRO B O 1
ATOM 3071 N N . SER B 1 63 ? 38.531 1.371 25.297 1 28.89 63 SER B N 1
ATOM 3072 C CA . SER B 1 63 ? 38.156 1.572 23.906 1 28.89 63 SER B CA 1
ATOM 3073 C C . SER B 1 63 ? 38.312 3.035 23.5 1 28.89 63 SER B C 1
ATOM 3075 O O . SER B 1 63 ? 38 3.938 24.281 1 28.89 63 SER B O 1
ATOM 3077 N N . TYR B 1 64 ? 39.438 3.361 22.766 1 27.06 64 TYR B N 1
ATOM 3078 C CA . TYR B 1 64 ? 39.469 4.699 22.188 1 27.06 64 TYR B CA 1
ATOM 3079 C C . TYR B 1 64 ? 38.062 5.242 21.984 1 27.06 64 TYR B C 1
ATOM 3081 O O . TYR B 1 64 ? 37.281 4.68 21.203 1 27.06 64 TYR B O 1
ATOM 3089 N N . GLU B 1 65 ? 37.469 5.551 23.047 1 27.66 65 GLU B N 1
ATOM 3090 C CA . GLU B 1 65 ? 36.344 6.477 23.031 1 27.66 65 GLU B CA 1
ATOM 3091 C C . GLU B 1 65 ? 36.469 7.5 21.906 1 27.66 65 GLU B C 1
ATOM 3093 O O . GLU B 1 65 ? 37.219 8.469 22.031 1 27.66 65 GLU B O 1
ATOM 3098 N N . SER B 1 66 ? 36.938 7.02 20.75 1 28.97 66 SER B N 1
ATOM 3099 C CA . SER B 1 66 ? 36.719 8.086 19.781 1 28.97 66 SER B CA 1
ATOM 3100 C C . SER B 1 66 ? 35.594 9.016 20.219 1 28.97 66 SER B C 1
ATOM 3102 O O . SER B 1 66 ? 34.5 8.562 20.594 1 28.97 66 SER B O 1
ATOM 3104 N N . THR B 1 67 ? 35.906 9.969 21.016 1 27.67 67 THR B N 1
ATOM 3105 C CA . THR B 1 67 ? 35.094 11.148 21.266 1 27.67 67 THR B CA 1
ATOM 3106 C C . THR B 1 67 ? 34.094 11.352 20.141 1 27.67 67 THR B C 1
ATOM 3108 O O . THR B 1 67 ? 34.406 11.883 19.078 1 27.67 67 THR B O 1
ATOM 3111 N N . PHE B 1 68 ? 33.594 10.328 19.734 1 28.72 68 PHE B N 1
ATOM 3112 C CA . PHE B 1 68 ? 32.344 10.797 19.156 1 28.72 68 PHE B CA 1
ATOM 3113 C C . PHE B 1 68 ? 31.719 11.891 20.031 1 28.72 68 PHE B C 1
ATOM 3115 O O . PHE 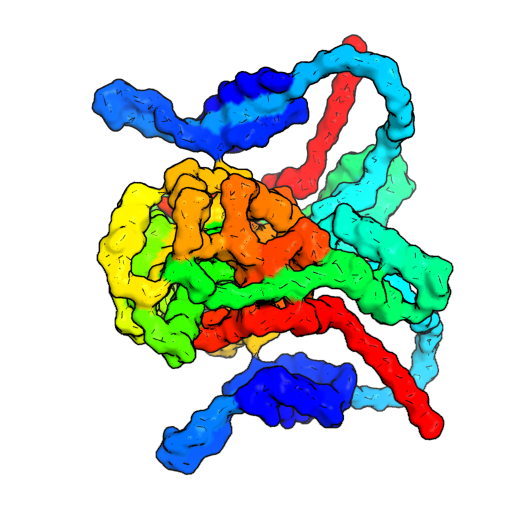B 1 68 ? 31.312 11.633 21.156 1 28.72 68 PHE B O 1
ATOM 3122 N N . VAL B 1 69 ? 32.438 12.93 20.281 1 30.16 69 VAL B N 1
ATOM 3123 C CA . VAL B 1 69 ? 31.641 14.086 20.672 1 30.16 69 VAL B CA 1
ATOM 3124 C C . VAL B 1 69 ? 30.172 13.797 20.391 1 30.16 69 VAL B C 1
ATOM 3126 O O . VAL B 1 69 ? 29.797 13.461 19.266 1 30.16 69 VAL B O 1
ATOM 3129 N N . LYS B 1 70 ? 29.594 13.203 21.281 1 34.5 70 LYS B N 1
ATOM 3130 C CA . LYS B 1 70 ? 28.141 13.383 21.266 1 34.5 70 LYS B CA 1
ATOM 3131 C C . LYS B 1 70 ? 27.75 14.641 20.484 1 34.5 70 LYS B C 1
ATOM 3133 O O . LYS B 1 70 ? 27.719 15.734 21.047 1 34.5 70 LYS B O 1
ATOM 3138 N N . GLU B 1 71 ? 28.562 14.984 19.656 1 35.22 71 GLU B N 1
ATOM 3139 C CA . GLU B 1 71 ? 28.031 16.047 18.828 1 35.22 71 GLU B CA 1
ATOM 3140 C C . GLU B 1 71 ? 26.5 16.062 18.859 1 35.22 71 GLU B C 1
ATOM 3142 O O . GLU B 1 71 ? 25.859 15.031 18.688 1 35.22 71 GLU B O 1
ATOM 3147 N N . ALA B 1 72 ? 25.875 16.672 19.75 1 42.81 72 ALA B N 1
ATOM 3148 C CA . ALA B 1 72 ? 24.469 17.062 19.812 1 42.81 72 ALA B CA 1
ATOM 3149 C C . ALA B 1 72 ? 23.766 16.766 18.484 1 42.81 72 ALA B C 1
ATOM 3151 O O . ALA B 1 72 ? 24.125 17.328 17.453 1 42.81 72 ALA B O 1
ATOM 3152 N N . GLN B 1 73 ? 23.547 15.547 18.281 1 59.22 73 GLN B N 1
ATOM 3153 C CA . GLN B 1 73 ? 22.891 15.211 17.016 1 59.22 73 GLN B CA 1
ATOM 3154 C C . GLN B 1 73 ? 22.109 16.391 16.469 1 59.22 73 GLN B C 1
ATOM 3156 O O . GLN B 1 73 ? 21.281 16.984 17.172 1 59.22 73 GLN B O 1
ATOM 3161 N N . ASN B 1 74 ? 22.719 17 15.508 1 81.31 74 ASN B N 1
ATOM 3162 C CA . ASN B 1 74 ? 22.141 18.078 14.703 1 81.31 74 ASN B CA 1
ATOM 3163 C C . ASN B 1 74 ? 20.703 17.781 14.32 1 81.31 74 ASN B C 1
ATOM 3165 O O . ASN B 1 74 ? 20.312 16.625 14.141 1 81.31 74 ASN B O 1
ATOM 3169 N N . VAL B 1 75 ? 19.859 18.656 14.781 1 91.5 75 VAL B N 1
ATOM 3170 C CA . VAL B 1 75 ? 18.422 18.562 14.484 1 91.5 75 VAL B CA 1
ATOM 3171 C C . VAL B 1 75 ? 18.234 18.047 13.062 1 91.5 75 VAL B C 1
ATOM 3173 O O . VAL B 1 75 ? 17.266 17.344 12.781 1 91.5 75 VAL B O 1
ATOM 3176 N N . ASN B 1 76 ? 19.25 18.188 12.297 1 89.94 76 ASN B N 1
ATOM 3177 C CA . ASN B 1 76 ? 19.141 17.812 10.891 1 89.94 76 ASN B CA 1
ATOM 3178 C C . ASN B 1 76 ? 19.125 16.297 10.719 1 89.94 76 ASN B C 1
ATOM 3180 O O . ASN B 1 76 ? 18.5 15.773 9.797 1 89.94 76 ASN B O 1
ATOM 3184 N N . THR B 1 77 ? 19.797 15.656 11.586 1 87.38 77 THR B N 1
ATOM 3185 C CA . THR B 1 77 ? 19.797 14.195 11.555 1 87.38 77 THR B CA 1
ATOM 3186 C C . THR B 1 77 ? 18.391 13.648 11.812 1 87.38 77 THR B C 1
ATOM 3188 O O . THR B 1 77 ? 17.969 12.703 11.156 1 87.38 77 THR B O 1
ATOM 3191 N N . TYR B 1 78 ? 17.734 14.328 12.719 1 90.56 78 TYR B N 1
ATOM 3192 C CA . TYR B 1 78 ? 16.375 13.898 13.039 1 90.56 78 TYR B CA 1
ATOM 3193 C C . TYR B 1 78 ? 15.406 14.25 11.914 1 90.56 78 TYR B C 1
ATOM 3195 O O . TYR B 1 78 ? 14.516 13.461 11.586 1 90.56 78 TYR B O 1
ATOM 3203 N N . ILE B 1 79 ? 15.633 15.352 11.32 1 92.75 79 ILE B N 1
ATOM 3204 C CA . ILE B 1 79 ? 14.781 15.781 10.219 1 92.75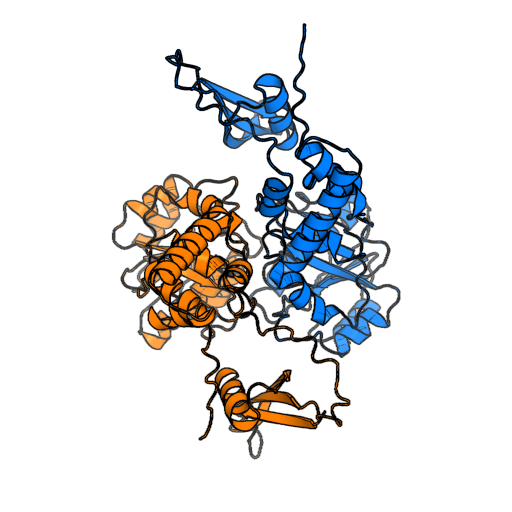 79 ILE B CA 1
ATOM 3205 C C . ILE B 1 79 ? 14.945 14.828 9.031 1 92.75 79 ILE B C 1
ATOM 3207 O O . ILE B 1 79 ? 13.961 14.469 8.383 1 92.75 79 ILE B O 1
ATOM 3211 N N . ASP B 1 80 ? 16.156 14.367 8.812 1 86.38 80 ASP B N 1
ATOM 3212 C CA . ASP B 1 80 ? 16.438 13.445 7.715 1 86.38 80 ASP B CA 1
ATOM 3213 C C . ASP B 1 80 ? 15.719 12.117 7.914 1 86.38 80 ASP B C 1
ATOM 3215 O O . ASP B 1 80 ? 15.297 11.484 6.941 1 86.38 80 ASP B O 1
ATOM 3219 N N . ARG B 1 81 ? 15.523 11.797 9.094 1 84.69 81 ARG B N 1
ATOM 3220 C CA . ARG B 1 81 ? 14.906 10.516 9.422 1 84.69 81 ARG B CA 1
ATOM 3221 C C . ARG B 1 81 ? 13.406 10.539 9.148 1 84.69 81 ARG B C 1
ATOM 3223 O O . ARG B 1 81 ? 12.773 9.492 9.055 1 84.69 81 ARG B O 1
ATOM 3230 N N . LEU B 1 82 ? 12.836 11.719 9.008 1 88.94 82 LEU B N 1
ATOM 3231 C CA . LEU B 1 82 ? 11.414 11.836 8.711 1 88.94 82 LEU B CA 1
ATOM 3232 C C . LEU B 1 82 ? 11.117 11.398 7.285 1 88.94 82 LEU B C 1
ATOM 3234 O O . LEU B 1 82 ? 9.977 11.062 6.957 1 88.94 82 LEU B O 1
ATOM 3238 N N . GLU B 1 83 ? 12.109 11.438 6.398 1 86.5 83 GLU B N 1
ATOM 3239 C CA . GLU B 1 83 ? 11.992 10.992 5.012 1 86.5 83 GLU B CA 1
ATOM 3240 C C . GLU B 1 83 ? 10.852 11.719 4.301 1 86.5 83 GLU B C 1
ATOM 3242 O O . GLU B 1 83 ? 10.039 11.086 3.615 1 86.5 83 GLU B O 1
ATOM 3247 N N . VAL B 1 84 ? 10.688 12.984 4.621 1 91.31 84 VAL B N 1
ATOM 3248 C CA . VAL B 1 84 ? 9.711 13.82 3.939 1 91.31 84 VAL B CA 1
ATOM 3249 C C . VAL B 1 84 ? 10.305 14.367 2.643 1 91.31 84 VAL B C 1
ATOM 3251 O O . VAL B 1 84 ? 11.492 14.172 2.367 1 91.31 84 VAL B O 1
ATOM 3254 N N . THR B 1 85 ? 9.523 14.906 1.848 1 89.69 85 THR B N 1
ATOM 3255 C CA . THR B 1 85 ? 9.961 15.469 0.573 1 89.69 85 THR B CA 1
ATOM 3256 C C . THR B 1 85 ? 10.961 16.594 0.792 1 89.69 85 THR B C 1
ATOM 3258 O O . THR B 1 85 ? 11 17.203 1.868 1 89.69 85 THR B O 1
ATOM 3261 N N . PRO B 1 86 ? 11.742 16.906 -0.269 1 85.62 86 PRO B N 1
ATOM 3262 C CA . PRO B 1 86 ? 12.734 17.969 -0.136 1 85.62 86 PRO B CA 1
ATOM 3263 C C . PRO B 1 86 ? 12.117 19.312 0.243 1 85.62 86 PRO B C 1
ATOM 3265 O O . PRO B 1 86 ? 12.695 20.062 1.029 1 85.62 86 PRO B O 1
ATOM 3268 N N . THR B 1 87 ? 10.977 19.594 -0.281 1 89.62 87 THR B N 1
ATOM 3269 C CA . THR B 1 87 ? 10.312 20.859 0.012 1 89.62 87 THR B CA 1
ATOM 3270 C C . THR B 1 87 ? 9.953 20.953 1.491 1 89.62 87 THR B C 1
ATOM 3272 O O . THR B 1 87 ? 10.234 21.953 2.145 1 89.62 87 THR B O 1
ATOM 3275 N N . VAL B 1 88 ? 9.406 19.906 2.033 1 93.62 88 VAL B N 1
ATOM 3276 C CA . VAL B 1 88 ? 9.023 19.891 3.441 1 93.62 88 VAL B CA 1
ATOM 3277 C C . VAL B 1 88 ? 10.273 19.891 4.316 1 93.62 88 VAL B C 1
ATOM 3279 O O . VAL B 1 88 ? 10.336 20.578 5.328 1 93.62 88 VAL B O 1
ATOM 3282 N N . LYS B 1 89 ? 11.203 19.094 3.904 1 92.06 89 LYS B N 1
ATOM 3283 C CA . LYS B 1 89 ? 12.461 19.031 4.637 1 92.06 89 LYS B CA 1
ATOM 3284 C C . LYS B 1 89 ? 13.078 20.406 4.785 1 92.06 89 LYS B C 1
ATOM 3286 O O . LYS B 1 89 ? 13.547 20.781 5.863 1 92.06 89 LYS B O 1
ATOM 3291 N N . LYS B 1 90 ? 13.125 21.125 3.703 1 90.56 90 LYS B N 1
ATOM 3292 C CA . LYS B 1 90 ? 13.688 22.484 3.715 1 90.56 90 LYS B CA 1
ATOM 3293 C C . LYS B 1 90 ? 12.93 23.375 4.688 1 90.56 90 LYS B C 1
ATOM 3295 O O . LYS B 1 90 ? 13.539 24.141 5.441 1 90.56 90 LYS B O 1
ATOM 3300 N N . GLY B 1 91 ? 11.641 23.297 4.652 1 93.25 91 GLY B N 1
ATOM 3301 C CA . GLY B 1 91 ? 10.82 24.078 5.574 1 93.25 91 GLY B CA 1
ATOM 3302 C C . GLY B 1 91 ? 11.078 23.734 7.027 1 93.25 91 GLY B C 1
ATOM 3303 O O . GLY B 1 91 ? 11.195 24.625 7.871 1 93.25 91 GLY B O 1
ATOM 3304 N N . LEU B 1 92 ? 11.172 22.469 7.289 1 95.12 92 LEU B N 1
ATOM 3305 C CA . LEU B 1 92 ? 11.445 22.031 8.648 1 95.12 92 LEU B CA 1
ATOM 3306 C C . LEU B 1 92 ? 12.82 22.5 9.109 1 95.12 92 LEU B C 1
ATOM 3308 O O . LEU B 1 92 ? 12.969 22.969 10.234 1 95.12 92 LEU B O 1
ATOM 3312 N N . ALA B 1 93 ? 13.766 22.391 8.25 1 92.69 93 ALA B N 1
ATOM 3313 C CA . ALA B 1 93 ? 15.133 22.797 8.578 1 92.69 93 ALA B CA 1
ATOM 3314 C C . ALA B 1 93 ? 15.211 24.281 8.859 1 92.69 93 ALA B C 1
ATOM 3316 O O . ALA B 1 93 ? 15.914 24.719 9.773 1 92.69 93 ALA B O 1
ATOM 3317 N N . LEU B 1 94 ? 14.562 25.016 8.039 1 94.5 94 LEU B N 1
ATOM 3318 C CA . LEU B 1 94 ? 14.547 26.453 8.234 1 94.5 94 LEU B CA 1
ATOM 3319 C C . LEU B 1 94 ? 13.93 26.812 9.586 1 94.5 94 LEU B C 1
ATOM 3321 O O . LEU B 1 94 ? 14.438 27.672 10.297 1 94.5 94 LEU B O 1
ATOM 3325 N N . THR B 1 95 ? 12.852 26.203 9.922 1 95.62 95 THR B N 1
ATOM 3326 C CA . THR B 1 95 ? 12.195 26.438 11.203 1 95.62 95 THR B CA 1
ATOM 3327 C C . THR B 1 95 ? 13.109 26.047 12.359 1 95.62 95 THR B C 1
ATOM 3329 O O . THR B 1 95 ? 13.203 26.766 13.359 1 95.62 95 THR B O 1
ATOM 3332 N N . ALA B 1 96 ? 13.742 24.938 12.211 1 94.44 96 ALA B N 1
ATOM 3333 C CA . ALA B 1 96 ? 14.688 24.484 13.234 1 94.44 96 ALA B CA 1
ATOM 3334 C C . ALA B 1 96 ? 15.805 25.5 13.438 1 94.44 96 ALA B C 1
ATOM 3336 O O . ALA B 1 96 ? 16.188 25.797 14.57 1 94.44 96 ALA B O 1
ATOM 3337 N N . LYS B 1 97 ? 16.281 25.984 12.344 1 93.06 97 LYS B N 1
ATOM 3338 C CA . LYS B 1 97 ? 17.359 26.984 12.406 1 93.06 97 LYS B CA 1
ATOM 3339 C C . LYS B 1 97 ? 16.891 28.234 13.141 1 93.06 97 LYS B C 1
ATOM 3341 O O . LYS B 1 97 ? 17.625 28.797 13.953 1 93.06 97 LYS B O 1
ATOM 3346 N N . MET B 1 98 ? 15.727 28.641 12.805 1 94.88 98 MET B N 1
ATOM 3347 C CA . MET B 1 98 ? 15.164 29.812 13.461 1 94.88 98 MET B CA 1
ATOM 3348 C C . MET B 1 98 ? 15.07 29.594 14.969 1 94.88 98 MET B C 1
ATOM 3350 O O . MET B 1 98 ? 15.336 30.516 15.75 1 94.88 98 MET B O 1
ATOM 3354 N N . ILE B 1 99 ? 14.703 28.453 15.352 1 94.38 99 ILE B N 1
ATOM 3355 C CA . ILE B 1 99 ? 14.578 28.109 16.766 1 94.38 99 ILE B CA 1
ATOM 3356 C C . ILE B 1 99 ? 15.961 28.109 17.406 1 94.38 99 ILE B C 1
ATOM 3358 O O . ILE B 1 99 ? 16.141 28.641 18.516 1 94.38 99 ILE B O 1
ATOM 3362 N N . GLU B 1 100 ? 16.844 27.547 16.734 1 92 100 GLU B N 1
ATOM 3363 C CA . GLU B 1 100 ? 18.219 27.531 17.234 1 92 100 GLU B CA 1
ATOM 3364 C C . GLU B 1 100 ? 18.766 28.938 17.375 1 92 100 GLU B C 1
ATOM 3366 O O . GLU B 1 100 ? 19.453 29.25 18.344 1 92 100 GLU B O 1
ATOM 3371 N N . ASP B 1 101 ? 18.5 29.688 16.438 1 91.19 101 ASP B N 1
ATOM 3372 C CA . ASP B 1 101 ? 18.969 31.078 16.422 1 91.19 101 ASP B CA 1
ATOM 3373 C C . ASP B 1 101 ? 18.391 31.859 17.609 1 91.19 101 ASP B C 1
ATOM 3375 O O . ASP B 1 101 ? 18.953 32.875 18.016 1 91.19 101 ASP B O 1
ATOM 3379 N N . ARG B 1 102 ? 17.312 31.406 18.109 1 92.88 102 ARG B N 1
ATOM 3380 C CA . ARG B 1 102 ? 16.703 32.062 19.266 1 92.88 102 ARG B CA 1
ATOM 3381 C C . ARG B 1 102 ? 17.312 31.562 20.562 1 92.88 102 ARG B C 1
ATOM 3383 O O . ARG B 1 102 ? 16.859 31.938 21.656 1 92.88 102 ARG B O 1
ATOM 3390 N N . GLY B 1 103 ? 18.203 30.609 20.484 1 91.19 103 GLY B N 1
ATOM 3391 C CA . GLY B 1 103 ? 18.969 30.219 21.656 1 91.19 103 GLY B CA 1
ATOM 3392 C C . GLY B 1 103 ? 18.609 28.844 22.188 1 91.19 103 GLY B C 1
ATOM 3393 O O . GLY B 1 103 ? 19.141 28.406 23.203 1 91.19 103 GLY B O 1
ATOM 3394 N N . VAL B 1 104 ? 17.688 28.219 21.531 1 91.25 104 VAL B N 1
ATOM 3395 C CA . VAL B 1 104 ? 17.312 26.891 21.984 1 91.25 104 VAL B CA 1
ATOM 3396 C C . VAL B 1 104 ? 18.406 25.891 21.594 1 91.25 104 VAL B C 1
ATOM 3398 O O . VAL B 1 104 ? 18.906 25.891 20.469 1 91.25 104 VAL B O 1
ATOM 3401 N N . VAL B 1 105 ? 18.797 25.062 22.609 1 88.31 105 VAL B N 1
ATOM 3402 C CA . VAL B 1 105 ? 19.875 24.109 22.391 1 88.31 105 VAL B CA 1
ATOM 3403 C C . VAL B 1 105 ? 19.359 22.688 22.562 1 88.31 105 VAL B C 1
ATOM 3405 O O . VAL B 1 105 ? 18.344 22.469 23.234 1 88.31 105 VAL B O 1
ATOM 3408 N N . GLY B 1 106 ? 20.156 21.688 21.984 1 90 106 GLY B N 1
ATOM 3409 C CA . GLY B 1 106 ? 19.781 20.281 22.062 1 90 106 GLY B CA 1
ATOM 3410 C C . GLY B 1 106 ? 18.969 19.812 20.859 1 90 106 GLY B C 1
ATOM 3411 O O . GLY B 1 106 ? 17.859 20.297 20.625 1 90 106 GLY B O 1
ATOM 3412 N N . GLY B 1 107 ? 19.375 18.891 20.125 1 90.94 107 GLY B N 1
ATOM 3413 C CA . GLY B 1 107 ? 18.781 18.406 18.891 1 90.94 107 GLY B CA 1
ATOM 3414 C C . GLY B 1 107 ? 17.344 17.969 19.062 1 90.94 107 GLY B C 1
ATOM 3415 O O . GLY B 1 107 ? 16.484 18.312 18.25 1 90.94 107 GLY B O 1
ATOM 3416 N N . VAL B 1 108 ? 17.094 17.312 20.188 1 92.88 108 VAL B N 1
ATOM 3417 C CA . VAL B 1 108 ? 15.766 16.766 20.438 1 92.88 108 VAL B CA 1
ATOM 3418 C C . VAL B 1 108 ? 14.805 17.906 20.797 1 92.88 108 VAL B C 1
ATOM 3420 O O . VAL B 1 108 ? 13.672 17.938 20.297 1 92.88 108 VAL B O 1
ATOM 3423 N N . THR B 1 109 ? 15.227 18.828 21.641 1 93.56 109 THR B N 1
ATOM 3424 C CA . THR B 1 109 ? 14.391 19.953 22.047 1 93.56 109 THR B CA 1
ATOM 3425 C C . THR B 1 109 ? 14.039 20.812 20.828 1 93.56 109 THR B C 1
ATOM 3427 O O . THR B 1 109 ? 12.883 21.203 20.656 1 93.56 109 THR B O 1
ATOM 3430 N N . VAL B 1 110 ? 15.023 21.109 20.047 1 95 110 VAL B N 1
ATOM 3431 C CA . VAL B 1 110 ? 14.812 21.906 18.844 1 95 110 VAL B CA 1
ATOM 3432 C C . VAL B 1 110 ? 13.836 21.203 17.906 1 95 110 VAL B C 1
ATOM 3434 O O . VAL B 1 110 ? 12.914 21.828 17.375 1 95 110 VAL B O 1
ATOM 3437 N N . TYR B 1 111 ? 14.023 19.891 17.766 1 96.38 111 TYR B N 1
ATOM 3438 C CA . TYR B 1 111 ? 13.172 19.078 16.906 1 96.38 111 TYR B CA 1
ATOM 3439 C C . TYR B 1 111 ? 11.719 19.141 17.344 1 96.38 111 TYR B C 1
ATOM 3441 O O . TYR B 1 111 ? 10.82 19.391 16.547 1 96.38 111 TYR B O 1
ATOM 3449 N N . ASN B 1 112 ? 11.531 18.938 18.625 1 96.06 112 ASN B N 1
ATOM 3450 C CA . ASN B 1 112 ? 10.18 18.922 19.156 1 96.06 112 ASN B CA 1
ATOM 3451 C C . ASN B 1 112 ? 9.516 20.297 19.047 1 96.06 112 ASN B C 1
ATOM 3453 O O . ASN B 1 112 ? 8.328 20.406 18.734 1 96.06 112 ASN B O 1
ATOM 3457 N N . GLN B 1 113 ? 10.25 21.328 19.297 1 95.06 113 GLN B N 1
ATOM 3458 C CA . GLN B 1 113 ? 9.711 22.672 19.172 1 95.06 113 GLN B CA 1
ATOM 3459 C C . GLN B 1 113 ? 9.406 23.016 17.719 1 95.06 113 GLN B C 1
ATOM 3461 O O . GLN B 1 113 ? 8.422 23.703 17.422 1 95.06 113 GLN B O 1
ATOM 3466 N N . MET B 1 114 ? 10.273 22.547 16.859 1 96.12 114 MET B N 1
ATOM 3467 C CA . MET B 1 114 ? 10.047 22.719 15.43 1 96.12 114 MET B CA 1
ATOM 3468 C C . MET B 1 114 ? 8.727 22.094 15 1 96.12 114 MET B C 1
ATOM 3470 O O . MET B 1 114 ? 7.914 22.734 14.328 1 96.12 114 MET B O 1
ATOM 3474 N N . LEU B 1 115 ? 8.5 20.859 15.406 1 96.69 115 LEU B N 1
ATOM 3475 C CA . LEU B 1 115 ? 7.262 20.156 15.078 1 96.69 115 LEU B CA 1
ATOM 3476 C C . LEU B 1 115 ? 6.051 20.922 15.602 1 96.69 115 LEU B C 1
ATOM 3478 O O . LEU B 1 115 ? 5.062 21.109 14.883 1 96.69 115 LEU B O 1
ATOM 3482 N N . GLN B 1 116 ? 6.18 21.391 16.812 1 95 116 GLN B N 1
ATOM 3483 C CA . GLN B 1 116 ? 5.082 22.109 17.453 1 95 116 GLN B CA 1
ATOM 3484 C C . GLN B 1 116 ? 4.773 23.406 16.688 1 95 116 GLN B C 1
ATOM 3486 O O . GLN B 1 116 ? 3.619 23.828 16.641 1 95 116 GLN B O 1
ATOM 3491 N N . ALA B 1 117 ? 5.781 23.953 16.172 1 95 117 ALA B N 1
ATOM 3492 C CA . ALA B 1 117 ? 5.637 25.25 15.484 1 95 117 ALA B CA 1
ATOM 3493 C C . ALA B 1 117 ? 4.941 25.078 14.133 1 95 117 ALA B C 1
ATOM 3495 O O . ALA B 1 117 ? 4.176 25.938 13.711 1 95 117 ALA B O 1
ATOM 3496 N N . VAL B 1 118 ? 5.129 23.969 13.484 1 95.31 118 VAL B N 1
ATOM 3497 C CA . VAL B 1 118 ? 4.734 23.906 12.086 1 95.31 118 VAL B CA 1
ATOM 3498 C C . VAL B 1 118 ? 3.564 22.938 11.914 1 95.31 118 VAL B C 1
ATOM 3500 O O . VAL B 1 118 ? 2.861 22.984 10.898 1 95.31 118 VAL B O 1
ATOM 3503 N N . ILE B 1 119 ? 3.371 22.031 12.812 1 95.88 119 ILE B N 1
ATOM 3504 C CA . ILE B 1 119 ? 2.336 21.016 12.68 1 95.88 119 ILE B CA 1
ATOM 3505 C C . ILE B 1 119 ? 1.254 21.234 13.734 1 95.88 119 ILE B C 1
ATOM 3507 O O . ILE B 1 119 ? 1.54 21.234 14.93 1 95.88 119 ILE B O 1
ATOM 3511 N N . LYS B 1 120 ? 0.057 21.453 13.266 1 94.69 120 LYS B N 1
ATOM 3512 C CA . LYS B 1 120 ? -1.121 21.609 14.117 1 94.69 120 LYS B CA 1
ATOM 3513 C C . LYS B 1 120 ? -2.223 20.625 13.711 1 94.69 120 LYS B C 1
ATOM 3515 O O . LYS B 1 120 ? -3.184 21.016 13.039 1 94.69 120 LYS B O 1
ATOM 3520 N N . PRO B 1 121 ? -2.072 19.391 14.164 1 96.19 121 PRO B N 1
ATOM 3521 C CA . PRO B 1 121 ? -3.035 18.375 13.727 1 96.19 121 PRO B CA 1
ATOM 3522 C C . PRO B 1 121 ? -4.461 18.688 14.18 1 96.19 121 PRO B C 1
ATOM 3524 O O . PRO B 1 121 ? -4.668 19.188 15.281 1 96.19 121 PRO B O 1
ATOM 3527 N N . GLN B 1 122 ? -5.383 18.469 13.273 1 96.31 122 GLN B N 1
ATOM 3528 C CA . GLN B 1 122 ? -6.809 18.516 13.578 1 96.31 122 GLN B CA 1
ATOM 3529 C C . GLN B 1 122 ? -7.422 17.109 13.523 1 96.31 122 GLN B C 1
ATOM 3531 O O . GLN B 1 122 ? -7.012 16.281 12.711 1 96.31 122 GLN B O 1
ATOM 3536 N N . THR B 1 123 ? -8.273 16.828 14.445 1 96.62 123 THR B N 1
ATOM 3537 C CA . THR B 1 123 ? -8.992 15.562 14.461 1 96.62 123 THR B CA 1
ATOM 3538 C C . THR B 1 123 ? -10.5 15.789 14.453 1 96.62 123 THR B C 1
ATOM 3540 O O . THR B 1 123 ? -10.961 16.891 14.742 1 96.62 123 THR B O 1
ATOM 3543 N N . THR B 1 124 ? -11.234 14.82 13.961 1 95.25 124 THR B N 1
ATOM 3544 C CA . THR B 1 124 ? -12.688 14.883 13.945 1 95.25 124 THR B CA 1
ATOM 3545 C C . THR B 1 124 ? -13.297 13.5 14.148 1 95.25 124 THR B C 1
ATOM 3547 O O . THR B 1 124 ? -12.57 12.5 14.211 1 95.25 124 THR B O 1
ATOM 3550 N N . VAL B 1 125 ? -14.539 13.484 14.398 1 90.75 125 VAL B N 1
ATOM 3551 C CA . VAL B 1 125 ? -15.258 12.227 14.594 1 90.75 125 VAL B CA 1
ATOM 3552 C C . VAL B 1 125 ? -16.031 11.875 13.328 1 90.75 125 VAL B C 1
ATOM 3554 O O . VAL B 1 125 ? -16.562 12.758 12.648 1 90.75 125 VAL B O 1
ATOM 3557 N N . ILE B 1 126 ? -16.016 10.578 13.031 1 90.19 126 ILE B N 1
ATOM 3558 C CA . ILE B 1 126 ? -16.781 10.078 11.898 1 90.19 126 ILE B CA 1
ATOM 3559 C C . ILE B 1 126 ? -18.219 9.797 12.328 1 90.19 126 ILE B C 1
ATOM 3561 O O . ILE B 1 126 ? -18.469 9.422 13.477 1 90.19 126 ILE B O 1
ATOM 3565 N N . GLY B 1 127 ? -19.172 9.984 11.445 1 84.88 127 GLY B N 1
ATOM 3566 C CA . GLY B 1 127 ? -20.531 9.547 11.711 1 84.88 127 GLY B CA 1
ATOM 3567 C C . GLY B 1 127 ? -21.469 10.695 12.047 1 84.88 127 GLY B C 1
ATOM 3568 O O . GLY B 1 127 ? -22.562 10.469 12.594 1 84.88 127 GLY B O 1
ATOM 3569 N N . GLU B 1 128 ? -21.016 11.875 11.742 1 86.12 128 GLU B N 1
ATOM 3570 C CA . GLU B 1 128 ? -21.891 13.016 11.992 1 86.12 128 GLU B CA 1
ATOM 3571 C C . GLU B 1 128 ? -22.984 13.109 10.938 1 86.12 128 GLU B C 1
ATOM 3573 O O . GLU B 1 128 ? -24.047 13.68 11.188 1 86.12 128 GLU B O 1
ATOM 3578 N N . LYS B 1 129 ? -22.656 12.547 9.828 1 91.19 129 LYS B N 1
ATOM 3579 C CA . LYS B 1 129 ? -23.625 12.516 8.742 1 91.19 129 LYS B CA 1
ATOM 3580 C C . LYS B 1 129 ? -24.125 11.094 8.477 1 91.19 129 LYS B C 1
ATOM 3582 O O . LYS B 1 129 ? -23.484 10.125 8.883 1 91.19 129 LYS B O 1
ATOM 3587 N N . ARG B 1 130 ? -25.188 11.047 7.773 1 94.81 130 ARG B N 1
ATOM 3588 C CA . ARG B 1 130 ? -25.859 9.773 7.539 1 94.81 130 ARG B CA 1
ATOM 3589 C C . ARG B 1 130 ? -25.062 8.898 6.574 1 94.81 130 ARG B C 1
ATOM 3591 O O . ARG B 1 130 ? -25.047 7.676 6.711 1 94.81 130 ARG B O 1
ATOM 3598 N N . ILE B 1 131 ? -24.453 9.508 5.609 1 97.69 131 ILE B N 1
ATOM 3599 C CA . ILE B 1 131 ? -23.766 8.766 4.562 1 97.69 131 ILE B CA 1
ATOM 3600 C C . ILE B 1 131 ? -22.25 8.969 4.707 1 97.69 131 ILE B C 1
ATOM 3602 O O . ILE B 1 131 ? -21.766 10.109 4.688 1 97.69 131 ILE B O 1
ATOM 3606 N N . CYS B 1 132 ? -21.547 7.855 4.895 1 97.56 132 CYS B N 1
ATOM 3607 C CA . CYS B 1 132 ? -20.094 7.848 5.012 1 97.56 132 CYS B CA 1
ATOM 3608 C C . CYS B 1 132 ? -19.453 7.211 3.787 1 97.56 132 CYS B C 1
ATOM 3610 O O . CYS B 1 132 ? -19.625 6.016 3.537 1 97.56 132 CYS B O 1
ATOM 3612 N N . CYS B 1 133 ? -18.672 7.988 3.068 1 97.25 133 CYS B N 1
ATOM 3613 C CA . CYS B 1 133 ? -18.031 7.516 1.851 1 97.25 133 CYS B CA 1
ATOM 3614 C C . CYS B 1 133 ? -16.516 7.484 2.012 1 97.25 133 CYS B C 1
ATOM 3616 O O . CYS B 1 133 ? -15.914 8.477 2.412 1 97.25 133 CYS B O 1
ATOM 3618 N N . LEU B 1 134 ? -15.938 6.324 1.697 1 96.94 134 LEU B N 1
ATOM 3619 C CA . LEU B 1 134 ? -14.484 6.195 1.75 1 96.94 134 LEU B CA 1
ATOM 3620 C C . LEU B 1 134 ? -13.891 6.16 0.346 1 96.94 134 LEU B C 1
ATOM 3622 O O . LEU B 1 134 ? -14.328 5.371 -0.497 1 96.94 134 LEU B O 1
ATOM 3626 N N . LEU B 1 135 ? -12.914 7.043 0.161 1 95.81 135 LEU B N 1
ATOM 3627 C CA . LEU B 1 135 ? -12.156 7.117 -1.08 1 95.81 135 LEU B CA 1
ATOM 3628 C C . LEU B 1 135 ? -10.672 6.891 -0.818 1 95.81 135 LEU B C 1
ATOM 3630 O O . LEU B 1 135 ? -10.195 7.082 0.304 1 95.81 135 LEU B O 1
ATOM 3634 N N . GLY B 1 136 ? -9.93 6.465 -1.889 1 94.31 136 GLY B N 1
ATOM 3635 C CA . GLY B 1 136 ? -8.5 6.266 -1.759 1 94.31 136 GLY B CA 1
ATOM 3636 C C . GLY B 1 136 ? -7.941 5.27 -2.76 1 94.31 136 GLY B C 1
ATOM 3637 O O . GLY B 1 136 ? -8.695 4.605 -3.471 1 94.31 136 GLY B O 1
ATOM 3638 N N . PRO B 1 137 ? -6.648 5.145 -2.752 1 91.94 137 PRO B N 1
ATOM 3639 C CA 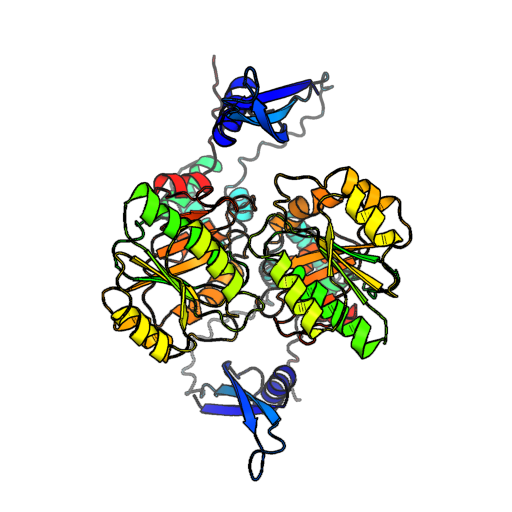. PRO B 1 137 ? -6 4.27 -3.732 1 91.94 137 PRO B CA 1
ATOM 3640 C C . PRO B 1 137 ? -6.203 2.789 -3.432 1 91.94 137 PRO B C 1
ATOM 3642 O O . PRO B 1 137 ? -6.867 2.439 -2.451 1 91.94 137 PRO B O 1
ATOM 3645 N N . THR B 1 138 ? -5.672 2.039 -4.375 1 89.62 138 THR B N 1
ATOM 3646 C CA . THR B 1 138 ? -5.812 0.592 -4.266 1 89.62 138 THR B CA 1
ATOM 3647 C C . THR B 1 138 ? -4.992 0.059 -3.092 1 89.62 138 THR B C 1
ATOM 3649 O O . THR B 1 138 ? -3.902 0.559 -2.811 1 89.62 138 THR B O 1
ATOM 3652 N N . GLY B 1 139 ? -5.551 -0.917 -2.373 1 89.94 139 GLY B N 1
ATOM 3653 C CA . GLY B 1 139 ? -4.785 -1.701 -1.418 1 89.94 139 GLY B CA 1
ATOM 3654 C C . GLY B 1 139 ? -4.547 -0.977 -0.107 1 89.94 139 GLY B C 1
ATOM 3655 O O . GLY B 1 139 ? -3.77 -1.439 0.731 1 89.94 139 GLY B O 1
ATOM 3656 N N . VAL B 1 140 ? -5.215 0.149 0.141 1 93.44 140 VAL B N 1
ATOM 3657 C CA . VAL B 1 140 ? -4.926 0.913 1.35 1 93.44 140 VAL B CA 1
ATOM 3658 C C . VAL B 1 140 ? -5.816 0.429 2.494 1 93.44 140 VAL B C 1
ATOM 3660 O O . VAL B 1 140 ? -5.645 0.847 3.641 1 93.44 140 VAL B O 1
ATOM 3663 N N . GLY B 1 141 ? -6.844 -0.443 2.186 1 93.31 141 GLY B N 1
ATOM 3664 C CA . GLY B 1 141 ? -7.652 -1.026 3.242 1 93.31 141 GLY B CA 1
ATOM 3665 C C . GLY B 1 141 ? -9.031 -0.403 3.35 1 93.31 141 GLY B C 1
ATOM 3666 O O . GLY B 1 141 ? -9.633 -0.392 4.426 1 93.31 141 GLY B O 1
ATOM 3667 N N . LYS B 1 142 ? -9.594 0.174 2.359 1 95.38 142 LYS B N 1
ATOM 3668 C CA . LYS B 1 142 ? -10.883 0.864 2.363 1 95.38 142 LYS B CA 1
ATOM 3669 C C . LYS B 1 142 ? -12 -0.065 2.822 1 95.38 142 LYS B C 1
ATOM 3671 O O . LYS B 1 142 ? -12.742 0.26 3.75 1 95.38 142 LYS B O 1
ATOM 3676 N N . THR B 1 143 ? -12.094 -1.212 2.191 1 95.06 143 THR B N 1
ATOM 3677 C CA . THR B 1 143 ? -13.188 -2.141 2.473 1 95.06 143 THR B CA 1
ATOM 3678 C C . THR B 1 143 ? -13.141 -2.605 3.924 1 95.06 143 THR B C 1
ATOM 3680 O O . THR B 1 143 ? -14.164 -2.623 4.609 1 95.06 143 THR B O 1
ATOM 3683 N N . THR B 1 144 ? -11.977 -2.971 4.391 1 93.88 144 THR B N 1
ATOM 3684 C CA . THR B 1 144 ? -11.82 -3.4 5.777 1 93.88 144 THR B CA 1
ATOM 3685 C C . THR B 1 144 ? -12.148 -2.264 6.738 1 93.88 144 THR B C 1
ATOM 3687 O O . THR B 1 144 ? -12.773 -2.484 7.781 1 93.88 144 THR B O 1
ATOM 3690 N N . THR B 1 145 ? -11.734 -1.073 6.355 1 96.19 145 THR B N 1
ATOM 3691 C CA . THR B 1 145 ? -11.992 0.097 7.188 1 96.19 145 THR B CA 1
ATOM 3692 C C . THR B 1 145 ? -13.492 0.403 7.23 1 96.19 145 THR B C 1
ATOM 3694 O O . THR B 1 145 ? -14.031 0.711 8.289 1 96.19 145 THR B O 1
ATOM 3697 N N . VAL B 1 146 ? -14.164 0.315 6.141 1 96.75 146 VAL B N 1
ATOM 3698 C CA . VAL B 1 146 ? -15.609 0.492 6.086 1 96.75 146 VAL B CA 1
ATOM 3699 C C . VAL B 1 146 ? -16.281 -0.467 7.062 1 96.75 146 VAL B C 1
ATOM 3701 O O . VAL B 1 146 ? -17.172 -0.068 7.816 1 96.75 146 VAL B O 1
ATOM 3704 N N . ALA B 1 147 ? -15.852 -1.715 7.043 1 96.19 147 ALA B N 1
ATOM 3705 C CA . ALA B 1 147 ? -16.422 -2.729 7.922 1 96.19 147 ALA B CA 1
ATOM 3706 C C . ALA B 1 147 ? -16.188 -2.381 9.391 1 96.19 147 ALA B C 1
ATOM 3708 O O . ALA B 1 147 ? -17.078 -2.549 10.227 1 96.19 147 ALA B O 1
ATOM 3709 N N . LYS B 1 148 ? -15.016 -1.895 9.695 1 95.69 148 LYS B N 1
ATOM 3710 C CA . LYS B 1 148 ? -14.695 -1.521 11.07 1 95.69 148 LYS B CA 1
ATOM 3711 C C . LYS B 1 148 ? -15.562 -0.359 11.547 1 95.69 148 LYS B C 1
ATOM 3713 O O . LYS B 1 148 ? -16.094 -0.385 12.656 1 95.69 148 LYS B O 1
ATOM 3718 N N . LEU B 1 149 ? -15.641 0.64 10.719 1 96.25 149 LEU B N 1
ATOM 3719 C CA . LEU B 1 149 ? -16.438 1.808 11.055 1 96.25 149 LEU B CA 1
ATOM 3720 C C . LEU B 1 149 ? -17.906 1.422 11.25 1 96.25 149 LEU B C 1
ATOM 3722 O O . LEU B 1 149 ? -18.562 1.903 12.18 1 96.25 149 LEU B O 1
ATOM 3726 N N . ALA B 1 150 ? -18.375 0.563 10.391 1 96.94 150 ALA B N 1
ATOM 3727 C CA . ALA B 1 150 ? -19.75 0.095 10.477 1 96.94 150 ALA B CA 1
ATOM 3728 C C . ALA B 1 150 ? -20 -0.685 11.766 1 96.94 150 ALA B C 1
ATOM 3730 O O . ALA B 1 150 ? -21.016 -0.508 12.43 1 96.94 150 ALA B O 1
ATOM 3731 N N . ALA B 1 151 ? -19.062 -1.53 12.07 1 95.94 151 ALA B N 1
ATOM 3732 C CA . ALA B 1 151 ? -19.156 -2.289 13.312 1 95.94 151 ALA B CA 1
ATOM 3733 C C . ALA B 1 151 ? -19.219 -1.357 14.516 1 95.94 151 ALA B C 1
ATOM 3735 O O . ALA B 1 151 ? -20.031 -1.571 15.43 1 95.94 151 ALA B O 1
ATOM 3736 N N . HIS B 1 152 ? -18.391 -0.35 14.5 1 93.56 152 HIS B N 1
ATOM 3737 C CA . HIS B 1 152 ? -18.391 0.635 15.57 1 93.56 152 HIS B CA 1
ATOM 3738 C C . HIS B 1 152 ? -19.734 1.34 15.68 1 93.56 152 HIS B C 1
ATOM 3740 O O . HIS B 1 152 ? -20.281 1.486 16.781 1 93.56 152 HIS B O 1
ATOM 3746 N N . ALA B 1 153 ? -20.266 1.787 14.586 1 94.56 153 ALA B N 1
ATOM 3747 C CA . ALA B 1 153 ? -21.562 2.473 14.57 1 94.56 153 ALA B CA 1
ATOM 3748 C C . ALA B 1 153 ? -22.672 1.569 15.094 1 94.56 153 ALA B C 1
ATOM 3750 O O . ALA B 1 153 ? -23.516 2.008 15.875 1 94.56 153 ALA B O 1
ATOM 3751 N N . ARG B 1 154 ? -22.609 0.351 14.711 1 95.12 154 ARG B N 1
ATOM 3752 C CA . ARG B 1 154 ? -23.656 -0.589 15.086 1 95.12 154 ARG B CA 1
ATOM 3753 C C . ARG B 1 154 ? -23.547 -0.981 16.547 1 95.12 154 ARG B C 1
ATOM 3755 O O . ARG B 1 154 ? -24.531 -0.891 17.297 1 95.12 154 ARG B O 1
ATOM 3762 N N . TYR B 1 155 ? -22.438 -1.351 16.969 1 93.56 155 TYR B N 1
ATOM 3763 C CA . TYR B 1 155 ? -22.297 -1.998 18.281 1 93.56 155 TYR B CA 1
ATOM 3764 C C . TYR B 1 155 ? -22 -0.975 19.359 1 93.56 155 TYR B C 1
ATOM 3766 O O . TYR B 1 155 ? -22.406 -1.152 20.516 1 93.56 155 TYR B O 1
ATOM 3774 N N . GLU B 1 156 ? -21.344 0.092 19.031 1 89.81 156 GLU B N 1
ATOM 3775 C CA . GLU B 1 156 ? -21 1.09 20.047 1 89.81 156 GLU B CA 1
ATOM 3776 C C . GLU B 1 156 ? -22.016 2.219 20.062 1 89.81 156 GLU B C 1
ATOM 3778 O O . GLU B 1 156 ? -22.297 2.791 21.125 1 89.81 156 GLU B O 1
ATOM 3783 N N . GLN B 1 157 ? -22.562 2.523 18.922 1 92.12 157 GLN B N 1
ATOM 3784 C CA . GLN B 1 157 ? -23.469 3.666 18.875 1 92.12 157 GLN B CA 1
ATOM 3785 C C . GLN B 1 157 ? -24.922 3.211 18.734 1 92.12 157 GLN B C 1
ATOM 3787 O O . GLN B 1 157 ? -25.844 4.027 18.812 1 92.12 157 GLN B O 1
ATOM 3792 N N . GLY B 1 158 ? -25.141 2.008 18.406 1 94.19 158 GLY B N 1
ATOM 3793 C CA . GLY B 1 158 ? -26.484 1.461 18.328 1 94.19 158 GLY B CA 1
ATOM 3794 C C . GLY B 1 158 ? -27.234 1.888 17.078 1 94.19 158 GLY B C 1
ATOM 3795 O O . GLY B 1 158 ? -28.469 1.908 17.078 1 94.19 158 GLY B O 1
ATOM 3796 N N . LYS B 1 159 ? -26.578 2.172 16.094 1 96.19 159 LYS B N 1
ATOM 3797 C CA . LYS B 1 159 ? -27.203 2.635 14.852 1 96.19 159 LYS B CA 1
ATOM 3798 C C . LYS B 1 159 ? -27.516 1.464 13.922 1 96.19 159 LYS B C 1
ATOM 3800 O O . LYS B 1 159 ? -26.75 0.497 13.852 1 96.19 159 LYS B O 1
ATOM 3805 N N . SER B 1 160 ? -28.594 1.635 13.273 1 97.69 160 SER B N 1
ATOM 3806 C CA . SER B 1 160 ? -28.797 0.743 12.141 1 97.69 160 SER B CA 1
ATOM 3807 C C . SER B 1 160 ? -27.922 1.142 10.961 1 97.69 160 SER B C 1
ATOM 3809 O O . SER B 1 160 ? -27.734 2.33 10.695 1 97.69 160 SER B O 1
ATOM 3811 N N . ILE B 1 161 ? -27.359 0.092 10.281 1 98.12 161 ILE B N 1
ATOM 3812 C CA . ILE B 1 161 ? -26.406 0.414 9.242 1 98.12 161 ILE B CA 1
ATOM 3813 C C . ILE B 1 161 ? -26.766 -0.32 7.953 1 98.12 161 ILE B C 1
ATOM 3815 O O . ILE B 1 161 ? -27.531 -1.293 7.98 1 98.12 161 ILE B O 1
ATOM 3819 N N . ALA B 1 162 ? -26.234 0.179 6.812 1 98.62 162 ALA B N 1
ATOM 3820 C CA . ALA B 1 162 ? -26.281 -0.473 5.508 1 98.62 162 ALA B CA 1
ATOM 3821 C C . ALA B 1 162 ? -25.016 -0.203 4.703 1 98.62 162 ALA B C 1
ATOM 3823 O O . ALA B 1 162 ? -24.359 0.826 4.891 1 98.62 162 ALA B O 1
ATOM 3824 N N . PHE B 1 163 ? -24.734 -1.184 3.832 1 98.56 163 PHE B N 1
ATOM 3825 C CA . PHE B 1 163 ? -23.594 -1.037 2.932 1 98.56 163 PHE B CA 1
ATOM 3826 C C . PHE B 1 163 ? -24.062 -0.764 1.508 1 98.56 163 PHE B C 1
ATOM 3828 O O . PHE B 1 163 ? -25.078 -1.313 1.065 1 98.56 163 PHE B O 1
ATOM 3835 N N . ILE B 1 164 ? -23.344 0.096 0.822 1 98.38 164 ILE B N 1
ATOM 3836 C CA . ILE B 1 164 ? -23.422 0.217 -0.629 1 98.38 164 ILE B CA 1
ATOM 3837 C C . ILE B 1 164 ? -22.016 0.135 -1.234 1 98.38 164 ILE B C 1
ATOM 3839 O O . ILE B 1 164 ? -21.109 0.854 -0.813 1 98.38 164 ILE B O 1
ATOM 3843 N N . THR B 1 165 ? -21.828 -0.761 -2.127 1 97.62 165 THR B N 1
ATOM 3844 C CA . THR B 1 165 ? -20.531 -0.84 -2.777 1 97.62 165 THR B CA 1
ATOM 3845 C C . THR B 1 165 ? -20.625 -0.351 -4.223 1 97.62 165 THR B C 1
ATOM 3847 O O . THR B 1 165 ? -21.594 -0.624 -4.918 1 97.62 165 THR B O 1
ATOM 3850 N N . LEU B 1 166 ? -19.594 0.399 -4.59 1 95.12 166 LEU B N 1
ATOM 3851 C CA . LEU B 1 166 ? -19.391 0.8 -5.977 1 95.12 166 LEU B CA 1
ATOM 3852 C C . LEU B 1 166 ? -18.266 -0.015 -6.613 1 95.12 166 LEU B C 1
ATOM 3854 O O . LEU B 1 166 ? -17.953 0.164 -7.793 1 95.12 166 LEU B O 1
ATOM 3858 N N . ASP B 1 167 ? -17.641 -0.858 -5.82 1 91.88 167 ASP B N 1
ATOM 3859 C CA . ASP B 1 167 ? -16.531 -1.663 -6.312 1 91.88 167 ASP B CA 1
ATOM 3860 C C . ASP B 1 167 ? -17.031 -2.908 -7.039 1 91.88 167 ASP B C 1
ATOM 3862 O O . ASP B 1 167 ? -17.031 -4.004 -6.473 1 91.88 167 ASP B O 1
ATOM 3866 N N . THR B 1 168 ? -17.359 -2.73 -8.289 1 89.12 168 THR B N 1
ATOM 3867 C CA . THR B 1 168 ? -17.953 -3.816 -9.062 1 89.12 168 THR B CA 1
ATOM 3868 C C . THR B 1 168 ? -16.953 -4.371 -10.07 1 89.12 168 THR B C 1
ATOM 3870 O O . THR B 1 168 ? -17.25 -5.316 -10.797 1 89.12 168 THR B O 1
ATOM 3873 N N . PHE B 1 169 ? -15.703 -3.84 -10.047 1 82.56 169 PHE B N 1
ATOM 3874 C CA . PHE B 1 169 ? -14.742 -4.242 -11.07 1 82.56 169 PHE B CA 1
ATOM 3875 C C . PHE B 1 169 ? -13.711 -5.195 -10.492 1 82.56 169 PHE B C 1
ATOM 3877 O O . PHE B 1 169 ? -13.281 -6.137 -11.164 1 82.56 169 PHE B O 1
ATOM 3884 N N . ARG B 1 170 ? -13.312 -4.918 -9.344 1 85.56 170 ARG B N 1
ATOM 3885 C CA . ARG B 1 170 ? -12.352 -5.816 -8.719 1 85.56 170 ARG B CA 1
ATOM 3886 C C . ARG B 1 170 ? -12.977 -7.184 -8.453 1 85.56 170 ARG B C 1
ATOM 3888 O O . ARG B 1 170 ? -14.109 -7.277 -7.977 1 85.56 170 ARG B O 1
ATOM 3895 N N . ILE B 1 171 ? -12.203 -8.203 -8.719 1 86 171 ILE B N 1
ATOM 3896 C CA . ILE B 1 171 ? -12.656 -9.578 -8.555 1 86 171 ILE B CA 1
ATOM 3897 C C . ILE B 1 171 ? -13.016 -9.844 -7.094 1 86 171 ILE B C 1
ATOM 3899 O O . ILE B 1 171 ? -12.219 -9.562 -6.195 1 86 171 ILE B O 1
ATOM 3903 N N . ALA B 1 172 ? -14.266 -10.289 -6.887 1 88.12 172 ALA B N 1
ATOM 3904 C CA . ALA B 1 172 ? -14.805 -10.742 -5.609 1 88.12 172 ALA B CA 1
ATOM 3905 C C . ALA B 1 172 ? -14.953 -9.578 -4.633 1 88.12 172 ALA B C 1
ATOM 3907 O O . ALA B 1 172 ? -15.055 -9.789 -3.42 1 88.12 172 ALA B O 1
ATOM 3908 N N . ALA B 1 173 ? -14.852 -8.328 -5.109 1 89.94 173 ALA B N 1
ATOM 3909 C CA . ALA B 1 173 ? -14.969 -7.164 -4.234 1 89.94 173 ALA B CA 1
ATOM 3910 C C . ALA B 1 173 ? -16.344 -7.109 -3.584 1 89.94 173 ALA B C 1
ATOM 3912 O O . ALA B 1 173 ? -16.469 -6.898 -2.373 1 89.94 173 ALA B O 1
ATOM 3913 N N . VAL B 1 174 ? -17.359 -7.387 -4.324 1 93.69 174 VAL B N 1
ATOM 3914 C CA . VAL B 1 174 ? -18.719 -7.367 -3.816 1 93.69 174 VAL B CA 1
ATOM 3915 C C . VAL B 1 174 ? -18.891 -8.453 -2.756 1 93.69 174 VAL B C 1
ATOM 3917 O O . VAL B 1 174 ? -19.469 -8.203 -1.688 1 93.69 174 VAL B O 1
ATOM 3920 N N . GLU B 1 175 ? -18.344 -9.594 -3.051 1 94.31 175 GLU B N 1
ATOM 3921 C CA . GLU B 1 175 ? -18.453 -10.711 -2.127 1 94.31 175 GLU B CA 1
ATOM 3922 C C . GLU B 1 175 ? -17.766 -10.406 -0.799 1 94.31 175 GLU B C 1
ATOM 3924 O O . GLU B 1 175 ? -18.219 -10.844 0.259 1 94.31 175 GLU B O 1
ATOM 3929 N N . GLN B 1 176 ? -16.734 -9.727 -0.924 1 93.69 176 GLN B N 1
ATOM 3930 C CA . GLN B 1 176 ? -16.016 -9.359 0.29 1 93.69 176 GLN B CA 1
ATOM 3931 C C . GLN B 1 176 ? -16.891 -8.516 1.214 1 93.69 176 GLN B C 1
ATOM 3933 O O . GLN B 1 176 ? -17.047 -8.844 2.391 1 93.69 176 GLN B O 1
ATOM 3938 N N . LEU B 1 177 ? -17.453 -7.523 0.672 1 96.06 177 LEU B N 1
ATOM 3939 C CA . LEU B 1 177 ? -18.297 -6.652 1.497 1 96.06 177 LEU B CA 1
ATOM 3940 C C . LEU B 1 177 ? -19.547 -7.379 1.955 1 96.06 177 LEU B C 1
ATOM 3942 O O . LEU B 1 177 ? -20.031 -7.152 3.068 1 96.06 177 LEU B O 1
ATOM 3946 N N . LYS B 1 178 ? -20.062 -8.227 1.142 1 96.62 178 LYS B N 1
ATOM 3947 C CA . LYS B 1 178 ? -21.25 -9.008 1.499 1 96.62 178 LYS B CA 1
ATOM 3948 C C . LYS B 1 178 ? -20.969 -9.898 2.705 1 96.62 178 LYS B C 1
ATOM 3950 O O . LYS B 1 178 ? -21.844 -10.086 3.564 1 96.62 178 LYS B O 1
ATOM 3955 N N . LYS B 1 179 ? -19.844 -10.477 2.725 1 95.44 179 LYS B N 1
ATOM 3956 C CA . LYS B 1 179 ? -19.484 -11.289 3.879 1 95.44 179 LYS B CA 1
ATOM 3957 C C . LYS B 1 179 ? -19.469 -10.453 5.16 1 95.44 179 LYS B C 1
ATOM 3959 O O . LYS B 1 179 ? -19.953 -10.906 6.203 1 95.44 179 LYS B O 1
ATOM 3964 N N . TYR B 1 180 ? -18.953 -9.258 5.09 1 95.31 180 TYR B N 1
ATOM 3965 C CA . TYR B 1 180 ? -19 -8.359 6.246 1 95.31 180 TYR B CA 1
ATOM 3966 C C . TYR B 1 180 ? -20.438 -8.023 6.609 1 95.31 180 TYR B C 1
ATOM 3968 O O . TYR B 1 180 ? -20.781 -7.918 7.789 1 95.31 180 TYR B O 1
ATOM 3976 N N . SER B 1 181 ? -21.219 -7.805 5.598 1 97.69 181 SER B N 1
ATOM 3977 C C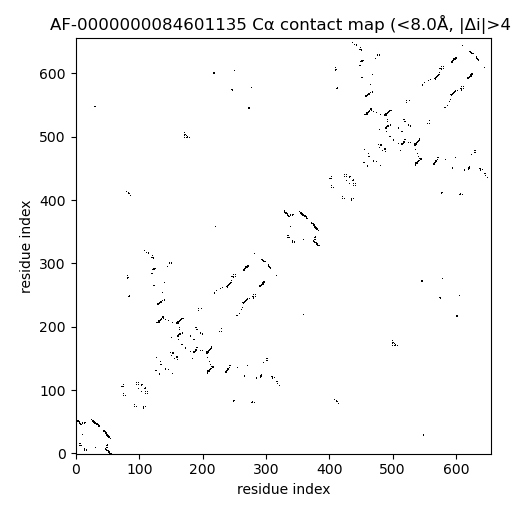A . SER B 1 181 ? -22.641 -7.516 5.828 1 97.69 181 SER B CA 1
ATOM 3978 C C . SER B 1 181 ? -23.312 -8.648 6.594 1 97.69 181 SER B C 1
ATOM 3980 O O . SER B 1 181 ? -24.141 -8.398 7.477 1 97.69 181 SER B O 1
ATOM 3982 N N . GLU B 1 182 ? -22.984 -9.867 6.23 1 97.12 182 GLU B N 1
ATOM 3983 C CA . GLU B 1 182 ? -23.531 -11.031 6.926 1 97.12 182 GLU B CA 1
ATOM 3984 C C . GLU B 1 182 ? -23.062 -11.062 8.383 1 97.12 182 GLU B C 1
ATOM 3986 O O . GLU B 1 182 ? -23.859 -11.328 9.281 1 97.12 182 GLU B O 1
ATOM 3991 N N . ILE B 1 183 ? -21.875 -10.781 8.594 1 93.81 183 ILE B N 1
ATOM 3992 C CA . ILE B 1 183 ? -21.297 -10.805 9.93 1 93.81 183 ILE B CA 1
ATOM 3993 C C . ILE B 1 183 ? -21.953 -9.727 10.789 1 93.81 183 ILE B C 1
ATOM 3995 O O . ILE B 1 183 ? -22.266 -9.961 11.961 1 93.81 183 ILE B O 1
ATOM 3999 N N . LEU B 1 184 ? -22.219 -8.617 10.195 1 96 184 LEU B N 1
ATOM 4000 C CA . LEU B 1 184 ? -22.734 -7.477 10.945 1 96 184 LEU B CA 1
ATOM 4001 C C . LEU B 1 184 ? -24.266 -7.449 10.898 1 96 184 LEU B C 1
ATOM 4003 O O . LEU B 1 184 ? -24.891 -6.578 11.508 1 96 184 LEU B O 1
ATOM 4007 N N . ASP B 1 185 ? -24.812 -8.352 10.141 1 96.56 185 ASP B N 1
ATOM 4008 C CA . ASP B 1 185 ? -26.25 -8.484 10.023 1 96.56 185 ASP B CA 1
ATOM 4009 C C . ASP B 1 185 ? -26.891 -7.18 9.531 1 96.56 185 ASP B C 1
ATOM 4011 O O . ASP B 1 185 ? -27.766 -6.625 10.188 1 96.56 185 ASP B O 1
ATOM 4015 N N . CYS B 1 186 ? -26.469 -6.742 8.422 1 97.75 186 CYS B N 1
ATOM 4016 C CA . CYS B 1 186 ? -27 -5.535 7.801 1 97.75 186 CYS B CA 1
ATOM 4017 C C . CYS B 1 186 ? -27.141 -5.707 6.289 1 97.75 186 CYS B C 1
ATOM 4019 O O . CYS B 1 186 ? -26.516 -6.605 5.711 1 97.75 186 CYS B O 1
ATOM 4021 N N . PRO B 1 187 ? -27.938 -4.918 5.637 1 98.25 187 PRO B N 1
ATOM 4022 C CA . PRO B 1 187 ? -28.094 -5.023 4.184 1 98.25 187 PRO B CA 1
ATOM 4023 C C . PRO B 1 187 ? -26.859 -4.539 3.426 1 98.25 187 PRO B C 1
ATOM 4025 O O . PRO B 1 187 ? -26.141 -3.658 3.902 1 98.25 187 PRO B O 1
ATOM 4028 N N . CYS B 1 188 ? -26.656 -5.152 2.299 1 98.31 188 CYS B N 1
ATOM 4029 C CA . CYS B 1 188 ? -25.594 -4.762 1.366 1 98.31 188 CYS B CA 1
ATOM 4030 C C . CYS B 1 188 ? -26.156 -4.59 -0.042 1 98.31 188 CYS B C 1
ATOM 4032 O O . CYS B 1 188 ? -26.75 -5.52 -0.599 1 98.31 188 CYS B O 1
ATOM 4034 N N . HIS B 1 189 ? -25.969 -3.439 -0.559 1 98.31 189 HIS B N 1
ATOM 4035 C CA . HIS B 1 189 ? -26.469 -3.111 -1.893 1 98.31 189 HIS B CA 1
ATOM 4036 C C . HIS B 1 189 ? -25.312 -2.836 -2.854 1 98.31 189 HIS B C 1
ATOM 4038 O O . HIS B 1 189 ? -24.219 -2.455 -2.426 1 98.31 189 HIS B O 1
ATOM 4044 N N . VAL B 1 190 ? -25.594 -3.051 -4.117 1 97.69 190 VAL B N 1
ATOM 4045 C CA . VAL B 1 190 ? -24.594 -2.82 -5.152 1 97.69 190 VAL B CA 1
ATOM 4046 C C . VAL B 1 190 ? -25.078 -1.713 -6.094 1 97.69 190 VAL B C 1
ATOM 4048 O O . VAL B 1 190 ? -26.219 -1.73 -6.555 1 97.69 190 VAL B O 1
ATOM 4051 N N . ALA B 1 191 ? -24.25 -0.725 -6.254 1 96.88 191 ALA B N 1
ATOM 4052 C CA . ALA B 1 191 ? -24.5 0.326 -7.238 1 96.88 191 ALA B CA 1
ATOM 4053 C C . ALA B 1 191 ? -23.469 0.263 -8.375 1 96.88 191 ALA B C 1
ATOM 4055 O O . ALA B 1 191 ? -22.266 0.165 -8.125 1 96.88 191 ALA B O 1
ATOM 4056 N N . TYR B 1 192 ? -23.906 0.392 -9.57 1 92.56 192 TYR B N 1
ATOM 4057 C CA . TYR B 1 192 ? -23.016 0.267 -10.711 1 92.56 192 TYR B CA 1
ATOM 4058 C C . TYR B 1 192 ? -22.562 1.638 -11.211 1 92.56 192 TYR B C 1
ATOM 4060 O O . TYR B 1 192 ? -21.609 1.745 -11.984 1 92.56 192 TYR B O 1
ATOM 4068 N N . ASP B 1 193 ? -23.297 2.645 -10.82 1 91.12 193 ASP B N 1
ATOM 4069 C CA . ASP B 1 193 ? -22.938 4.016 -11.172 1 91.12 193 ASP B CA 1
ATOM 4070 C C . ASP B 1 193 ? -23.516 5.008 -10.156 1 91.12 193 ASP B C 1
ATOM 4072 O O . ASP B 1 193 ? -24.156 4.609 -9.188 1 91.12 193 ASP B O 1
ATOM 4076 N N . ALA B 1 194 ? -23.219 6.227 -10.398 1 91.19 194 ALA B N 1
ATOM 4077 C CA . ALA B 1 194 ? -23.578 7.273 -9.438 1 91.19 194 ALA B CA 1
ATOM 4078 C C . ALA B 1 194 ? -25.094 7.449 -9.367 1 91.19 194 ALA B C 1
ATOM 4080 O O . ALA B 1 194 ? -25.641 7.781 -8.312 1 91.19 194 ALA B O 1
ATOM 4081 N N . SER B 1 195 ? -25.703 7.273 -10.477 1 93.19 195 SER B N 1
ATOM 4082 C CA . SER B 1 195 ? -27.156 7.398 -10.484 1 93.19 195 SER B CA 1
ATOM 4083 C C . SER B 1 195 ? -27.812 6.336 -9.602 1 93.19 195 SER B C 1
ATOM 4085 O O . SER B 1 195 ? -28.703 6.641 -8.812 1 93.19 195 SER B O 1
ATOM 4087 N N . GLU B 1 196 ? -27.359 5.184 -9.711 1 95.69 196 GLU B N 1
ATOM 4088 C CA . GLU B 1 196 ? -27.859 4.098 -8.867 1 95.69 196 GLU B CA 1
ATOM 4089 C C . GLU B 1 196 ? -27.5 4.34 -7.398 1 95.69 196 GLU B C 1
ATOM 4091 O O . GLU B 1 196 ? -28.312 4.043 -6.508 1 95.69 196 GLU B O 1
ATOM 4096 N N . LEU B 1 197 ? -26.328 4.859 -7.203 1 96.69 197 LEU B N 1
ATOM 4097 C CA . LEU B 1 197 ? -25.906 5.191 -5.848 1 96.69 197 LEU B CA 1
ATOM 4098 C C . LEU B 1 197 ? -26.859 6.195 -5.211 1 96.69 197 LEU B C 1
ATOM 4100 O O . LEU B 1 197 ? -27.312 6 -4.078 1 96.69 197 LEU B O 1
ATOM 4104 N N . THR B 1 198 ? -27.172 7.207 -5.922 1 95.44 198 THR B N 1
ATOM 4105 C CA . THR B 1 198 ? -28.078 8.242 -5.438 1 95.44 198 THR B CA 1
ATOM 4106 C C . THR B 1 198 ? -29.453 7.648 -5.117 1 95.44 198 THR B C 1
ATOM 4108 O O . THR B 1 198 ? -30.031 7.941 -4.066 1 95.44 198 THR B O 1
ATOM 4111 N N . ALA B 1 199 ? -29.906 6.816 -6.004 1 96.06 199 ALA B N 1
ATOM 4112 C CA . ALA B 1 199 ? -31.219 6.188 -5.82 1 96.06 199 ALA B CA 1
ATOM 4113 C C . ALA B 1 199 ? -31.219 5.289 -4.586 1 96.06 199 ALA B C 1
ATOM 4115 O O . ALA B 1 199 ? -32.156 5.32 -3.793 1 96.06 199 ALA B O 1
ATOM 4116 N N . LEU B 1 200 ? -30.203 4.559 -4.422 1 96.81 200 LEU B N 1
ATOM 4117 C CA . LEU B 1 200 ? -30.094 3.65 -3.285 1 96.81 200 LEU B CA 1
ATOM 4118 C C . LEU B 1 200 ? -30.031 4.426 -1.973 1 96.81 200 LEU B C 1
ATOM 4120 O O . LEU B 1 200 ? -30.672 4.039 -0.988 1 96.81 200 LEU B O 1
ATOM 4124 N N . CYS B 1 201 ? -29.281 5.523 -1.944 1 95.88 201 CYS B N 1
ATOM 4125 C CA . CYS B 1 201 ? -29.141 6.32 -0.731 1 95.88 201 CYS B CA 1
ATOM 4126 C C . CYS B 1 201 ? -30.469 6.922 -0.309 1 95.88 201 CYS B C 1
ATOM 4128 O O . CYS B 1 201 ? -30.688 7.195 0.873 1 95.88 201 CYS B O 1
ATOM 4130 N N . THR B 1 202 ? -31.328 7.125 -1.271 1 94.25 202 THR B N 1
ATOM 4131 C CA . THR B 1 202 ? -32.656 7.664 -0.984 1 94.25 202 THR B CA 1
ATOM 4132 C C . THR B 1 202 ? -33.594 6.562 -0.494 1 94.25 202 THR B C 1
ATOM 4134 O O . THR B 1 202 ? -34.406 6.789 0.4 1 94.25 202 THR B O 1
ATOM 4137 N N . LYS B 1 203 ? -33.406 5.391 -0.962 1 96.06 203 LYS B N 1
ATOM 4138 C CA . LYS B 1 203 ? -34.312 4.285 -0.722 1 96.06 203 LYS B CA 1
ATOM 4139 C C . LYS B 1 203 ? -33.969 3.535 0.558 1 96.06 203 LYS B C 1
ATOM 4141 O O . LYS B 1 203 ? -34.844 3.059 1.271 1 96.06 203 LYS B O 1
ATOM 4146 N N . VAL B 1 204 ? -32.719 3.383 0.829 1 96.56 204 VAL B N 1
ATOM 4147 C CA . VAL B 1 204 ? -32.25 2.572 1.944 1 96.56 204 VAL B CA 1
ATOM 4148 C C . VAL B 1 204 ? -32.594 3.256 3.266 1 96.56 204 VAL B C 1
ATOM 4150 O O . VAL B 1 204 ? -32.312 4.445 3.445 1 96.56 204 VAL B O 1
ATOM 4153 N N . ASN B 1 205 ? -33.25 2.545 4.109 1 94.81 205 ASN B N 1
ATOM 4154 C CA . ASN B 1 205 ? -33.594 3.035 5.438 1 94.81 205 ASN B CA 1
ATOM 4155 C C . ASN B 1 205 ? -32.594 2.561 6.492 1 94.81 205 ASN B C 1
ATOM 4157 O O . ASN B 1 205 ? -32.719 1.456 7.023 1 94.81 205 ASN B O 1
ATOM 4161 N N . ALA B 1 206 ? -31.719 3.334 6.875 1 97.25 206 ALA B N 1
ATOM 4162 C CA . ALA B 1 206 ? -30.703 3.084 7.891 1 97.25 206 ALA B CA 1
ATOM 4163 C C . ALA B 1 206 ? -30.234 4.387 8.523 1 97.25 206 ALA B C 1
ATOM 4165 O O . ALA B 1 206 ? -30.234 5.438 7.879 1 97.25 206 ALA B O 1
ATOM 4166 N N . ASP B 1 207 ? -29.875 4.293 9.766 1 97.19 207 ASP B N 1
ATOM 4167 C CA . ASP B 1 207 ? -29.312 5.461 10.445 1 97.19 207 ASP B CA 1
ATOM 4168 C C . ASP B 1 207 ? -28.016 5.922 9.789 1 97.19 207 ASP B C 1
ATOM 4170 O O . ASP B 1 207 ? -27.734 7.117 9.734 1 97.19 207 ASP B O 1
ATOM 4174 N N . MET B 1 208 ? -27.281 4.922 9.336 1 97.75 208 MET B N 1
ATOM 4175 C CA . MET B 1 208 ? -26.016 5.234 8.68 1 97.75 208 MET B CA 1
ATOM 4176 C C . MET B 1 208 ? -25.781 4.316 7.484 1 97.75 208 MET B C 1
ATOM 4178 O O . MET B 1 208 ? -26.047 3.117 7.555 1 97.75 208 MET B O 1
ATOM 4182 N N . ILE B 1 209 ? -25.297 4.934 6.371 1 98.5 209 ILE B N 1
ATOM 4183 C CA . ILE B 1 209 ? -24.938 4.211 5.152 1 98.5 209 ILE B CA 1
ATOM 4184 C C . ILE B 1 209 ? -23.438 4.332 4.891 1 98.5 209 ILE B C 1
ATOM 4186 O O . ILE B 1 209 ? -22.891 5.438 4.895 1 98.5 209 ILE B O 1
ATOM 4190 N N . PHE B 1 210 ? -22.812 3.219 4.73 1 98.44 210 PHE B N 1
ATOM 4191 C CA . PHE B 1 210 ? -21.391 3.184 4.418 1 98.44 210 PHE B CA 1
ATOM 4192 C C . PHE B 1 210 ? -21.172 2.82 2.953 1 98.44 210 PHE B C 1
ATOM 4194 O O . PHE B 1 210 ? -21.625 1.771 2.492 1 98.44 210 PHE B O 1
ATOM 4201 N N . ILE B 1 211 ? -20.453 3.682 2.279 1 98.12 211 ILE B N 1
ATOM 4202 C CA . ILE B 1 211 ? -20.203 3.486 0.858 1 98.12 211 ILE B CA 1
ATOM 4203 C C . ILE B 1 211 ? -18.75 3.062 0.651 1 98.12 211 ILE B C 1
ATOM 4205 O O . ILE B 1 211 ? -17.812 3.787 1.03 1 98.12 211 ILE B O 1
ATOM 4209 N N . ASP B 1 212 ? -18.547 1.939 0.032 1 97.06 212 ASP B N 1
ATOM 4210 C CA . ASP B 1 212 ? -17.234 1.427 -0.358 1 97.06 212 ASP B CA 1
ATOM 4211 C C . ASP B 1 212 ? -16.953 1.687 -1.838 1 97.06 212 ASP B C 1
ATOM 4213 O O . ASP B 1 212 ? -17.656 1.165 -2.705 1 97.06 212 ASP B O 1
ATOM 4217 N N . THR B 1 213 ? -15.984 2.451 -2.102 1 94.5 213 THR B N 1
ATOM 4218 C CA . THR B 1 213 ? -15.641 2.783 -3.48 1 94.5 213 THR B CA 1
ATOM 4219 C C . THR B 1 213 ? -14.453 1.958 -3.953 1 94.5 213 THR B C 1
ATOM 4221 O O . THR B 1 213 ? -13.664 1.47 -3.139 1 94.5 213 THR B O 1
ATOM 4224 N N . PRO B 1 214 ? -14.352 1.796 -5.246 1 90.44 214 PRO B N 1
ATOM 4225 C CA . PRO B 1 214 ? -13.172 1.099 -5.75 1 90.44 214 PRO B CA 1
ATOM 4226 C C . PRO B 1 214 ? -11.883 1.896 -5.547 1 90.44 214 PRO B C 1
ATOM 4228 O O . PRO B 1 214 ? -11.906 3.129 -5.551 1 90.44 214 PRO B O 1
ATOM 4231 N N . GLY B 1 215 ? -10.828 1.064 -5.262 1 84.69 215 GLY B N 1
ATOM 4232 C CA . GLY B 1 215 ? -9.539 1.734 -5.332 1 84.69 215 GLY B CA 1
ATOM 4233 C C . GLY B 1 215 ? -9.172 2.176 -6.734 1 84.69 215 GLY B C 1
ATOM 4234 O O . GLY B 1 215 ? -9.422 1.454 -7.703 1 84.69 215 GLY B O 1
ATOM 4235 N N . ASP B 1 216 ? -8.688 3.436 -6.879 1 79.12 216 ASP B N 1
ATOM 4236 C CA . ASP B 1 216 ? -8.344 3.967 -8.195 1 79.12 216 ASP B CA 1
ATOM 4237 C C . ASP B 1 216 ? -6.863 4.324 -8.273 1 79.12 216 ASP B C 1
ATOM 4239 O O . ASP B 1 216 ? -6.223 4.566 -7.246 1 79.12 216 ASP B O 1
ATOM 4243 N N . ASN B 1 217 ? -6.441 4.176 -9.523 1 75.88 217 ASN B N 1
ATOM 4244 C CA . ASN B 1 217 ? -5.129 4.742 -9.812 1 75.88 217 ASN B CA 1
ATOM 4245 C C . ASN B 1 217 ? -5.203 6.258 -9.984 1 75.88 217 ASN B C 1
ATOM 4247 O O . ASN B 1 217 ? -5.492 6.758 -11.07 1 75.88 217 ASN B O 1
ATOM 4251 N N . TYR B 1 218 ? -4.953 6.934 -8.922 1 71.38 218 TYR B N 1
ATOM 4252 C CA . TYR B 1 218 ? -5.215 8.367 -8.883 1 71.38 218 TYR B CA 1
ATOM 4253 C C . TYR B 1 218 ? -4.117 9.148 -9.594 1 71.38 218 TYR B C 1
ATOM 4255 O O . TYR B 1 218 ? -4.234 10.359 -9.789 1 71.38 218 TYR B O 1
ATOM 4263 N N . LEU B 1 219 ? -3.148 8.422 -10.039 1 73.56 219 LEU B N 1
ATOM 4264 C CA . LEU B 1 219 ? -2.16 9.117 -10.852 1 73.56 219 LEU B CA 1
ATOM 4265 C C . LEU B 1 219 ? -2.689 9.359 -12.266 1 73.56 219 LEU B C 1
ATOM 4267 O O . LEU B 1 219 ? -2.248 10.281 -12.953 1 73.56 219 LEU B O 1
ATOM 4271 N N . HIS B 1 220 ? -3.678 8.523 -12.625 1 70.69 220 HIS B N 1
ATOM 4272 C CA . HIS B 1 220 ? -4.117 8.594 -14.016 1 70.69 220 HIS B CA 1
ATOM 4273 C C . HIS B 1 220 ? -5.629 8.773 -14.109 1 70.69 220 HIS B C 1
ATOM 4275 O O . HIS B 1 220 ? -6.219 8.562 -15.172 1 70.69 220 HIS B O 1
ATOM 4281 N N . SER B 1 221 ? -6.16 9.008 -13.008 1 73.69 221 SER B N 1
ATOM 4282 C CA . SER B 1 221 ? -7.613 9.117 -13.039 1 73.69 221 SER B CA 1
ATOM 4283 C C . SER B 1 221 ? -8.102 10.258 -12.156 1 73.69 221 SER B C 1
ATOM 4285 O O . SER B 1 221 ? -7.395 10.688 -11.242 1 73.69 221 SER B O 1
ATOM 4287 N N . GLN B 1 222 ? -9.195 10.805 -12.695 1 82.12 222 GLN B N 1
ATOM 4288 C CA . GLN B 1 222 ? -9.961 11.742 -11.891 1 82.12 222 GLN B CA 1
ATOM 4289 C C . GLN B 1 222 ? -11.25 11.117 -11.383 1 82.12 222 GLN B C 1
ATOM 4291 O O . GLN B 1 222 ? -11.695 10.086 -11.906 1 82.12 222 GLN B O 1
ATOM 4296 N N . LEU B 1 223 ? -11.68 11.695 -10.297 1 87.19 223 LEU B N 1
ATOM 4297 C CA . LEU B 1 223 ?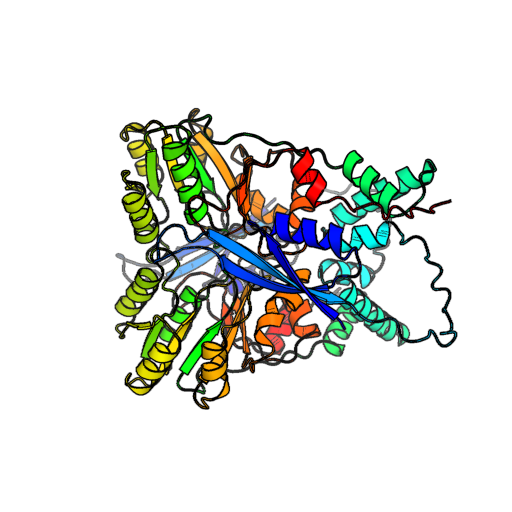 -13 11.266 -9.852 1 87.19 223 LEU B CA 1
ATOM 4298 C C . LEU B 1 223 ? -14.047 11.516 -10.93 1 87.19 223 LEU B C 1
ATOM 4300 O O . LEU B 1 223 ? -14.047 12.57 -11.562 1 87.19 223 LEU B O 1
ATOM 4304 N N . ALA B 1 224 ? -14.82 10.508 -11.164 1 86 224 ALA B N 1
ATOM 4305 C CA . ALA B 1 224 ? -15.867 10.664 -12.164 1 86 224 ALA B CA 1
ATOM 4306 C C . ALA B 1 224 ? -16.828 11.789 -11.789 1 86 224 ALA B C 1
ATOM 4308 O O . ALA B 1 224 ? -17.219 11.914 -10.625 1 86 224 ALA B O 1
ATOM 4309 N N . ASP B 1 225 ? -17.281 12.516 -12.797 1 88.88 225 ASP B N 1
ATOM 4310 C CA . ASP B 1 225 ? -18.109 13.703 -12.594 1 88.88 225 ASP B CA 1
ATOM 4311 C C . ASP B 1 225 ? -19.391 13.344 -11.836 1 88.88 225 ASP B C 1
ATOM 4313 O O . ASP B 1 225 ? -19.766 14.031 -10.883 1 88.88 225 ASP B O 1
ATOM 4317 N N . PRO B 1 226 ? -20.016 12.258 -12.203 1 89.94 226 PRO B N 1
ATOM 4318 C CA . PRO B 1 226 ? -21.25 11.93 -11.469 1 89.94 226 PRO B CA 1
ATOM 4319 C C . PRO B 1 226 ? -21 11.648 -9.992 1 89.94 226 PRO B C 1
ATOM 4321 O O . PRO B 1 226 ? -21.828 11.984 -9.141 1 89.94 226 PRO B O 1
ATOM 4324 N N . LEU B 1 227 ? -19.875 11.094 -9.703 1 91.56 227 LEU B N 1
ATOM 4325 C CA . LEU B 1 227 ? -19.516 10.836 -8.312 1 91.56 227 LEU B CA 1
ATOM 4326 C C . LEU B 1 227 ? -19.203 12.141 -7.586 1 91.56 227 LEU B C 1
ATOM 4328 O O . LEU B 1 227 ? -19.609 12.336 -6.438 1 91.56 227 LEU B O 1
ATOM 4332 N N . VAL B 1 228 ? -18.531 13.031 -8.273 1 94.19 228 VAL B N 1
ATOM 4333 C CA . VAL B 1 228 ? -18.219 14.344 -7.715 1 94.19 228 VAL B CA 1
ATOM 4334 C C . VAL B 1 228 ? -19.531 15.07 -7.367 1 94.19 228 VAL B C 1
ATOM 4336 O O . VAL B 1 228 ? -19.656 15.641 -6.281 1 94.19 228 VAL B O 1
ATOM 4339 N N . GLN B 1 229 ? -20.469 14.992 -8.266 1 94.06 229 GLN B N 1
ATOM 4340 C CA . GLN B 1 229 ? -21.75 15.633 -8.039 1 94.06 229 GLN B CA 1
ATOM 4341 C C . GLN B 1 229 ? -22.469 15.031 -6.832 1 94.06 229 GLN B C 1
ATOM 4343 O O . GLN B 1 229 ? -23.031 15.758 -6.008 1 94.06 229 GLN B O 1
ATOM 4348 N N . PHE B 1 230 ? -22.422 13.781 -6.727 1 94.25 230 PHE B N 1
ATOM 4349 C CA . PHE B 1 230 ? -23.016 13.094 -5.586 1 94.25 230 PHE B CA 1
ATOM 4350 C C . PHE B 1 230 ? -22.375 13.555 -4.281 1 94.25 230 PHE B C 1
ATOM 4352 O O . PHE B 1 230 ? -23.078 13.844 -3.311 1 94.25 230 PHE B O 1
ATOM 4359 N N . LEU B 1 231 ? -21.094 13.656 -4.273 1 93.81 231 LEU B N 1
ATOM 4360 C CA . LEU B 1 231 ? -20.344 13.953 -3.066 1 93.81 231 LEU B CA 1
ATOM 4361 C C . LEU B 1 231 ? -20.469 15.43 -2.697 1 93.81 231 LEU B C 1
ATOM 4363 O O . LEU B 1 231 ? -20.312 15.797 -1.531 1 93.81 231 LEU B O 1
ATOM 4367 N N . THR B 1 232 ? -20.766 16.328 -3.619 1 94.06 232 THR B N 1
ATOM 4368 C CA . THR B 1 232 ? -20.75 17.766 -3.363 1 94.06 232 THR B CA 1
ATOM 4369 C C . THR B 1 232 ? -22.172 18.297 -3.18 1 94.06 232 THR B C 1
ATOM 4371 O O . THR B 1 232 ? -22.375 19.297 -2.484 1 94.06 232 THR B O 1
ATOM 4374 N N . LYS B 1 233 ? -23.094 17.688 -3.713 1 91.31 233 LYS B N 1
ATOM 4375 C CA . LYS B 1 233 ? -24.453 18.234 -3.727 1 91.31 233 LYS B CA 1
ATOM 4376 C C . LYS B 1 233 ? -25.234 17.781 -2.506 1 91.31 233 LYS B C 1
ATOM 4378 O O . LYS B 1 233 ? -26.188 18.453 -2.086 1 91.31 233 LYS B O 1
ATOM 4383 N N . ARG B 1 234 ? -24.891 16.719 -1.961 1 91.5 234 ARG B N 1
ATOM 4384 C CA . ARG B 1 234 ? -25.625 16.188 -0.816 1 91.5 234 ARG B CA 1
ATOM 4385 C C . ARG B 1 234 ? -25.031 16.688 0.495 1 91.5 234 ARG B C 1
ATOM 4387 O O . ARG B 1 234 ? -23.812 16.672 0.674 1 91.5 234 ARG B O 1
ATOM 4394 N N . SER B 1 235 ? -25.938 17.078 1.367 1 92.12 235 SER B N 1
ATOM 4395 C CA . SER B 1 235 ? -25.484 17.609 2.646 1 92.12 235 SER B CA 1
ATOM 4396 C C . SER B 1 235 ? -25.297 16.5 3.676 1 92.12 235 SER B C 1
ATOM 4398 O O . SER B 1 235 ? -24.688 16.719 4.723 1 92.12 235 SER B O 1
ATOM 4400 N N . ASP B 1 236 ? -25.812 15.32 3.398 1 96.06 236 ASP B N 1
ATOM 4401 C CA . ASP B 1 236 ? -25.781 14.258 4.398 1 96.06 236 ASP B CA 1
ATOM 4402 C C . ASP B 1 236 ? -24.656 13.266 4.094 1 96.06 236 ASP B C 1
ATOM 4404 O O . ASP B 1 236 ? -24.688 12.125 4.562 1 96.06 236 ASP B O 1
ATOM 4408 N N . VAL B 1 237 ? -23.688 13.758 3.221 1 96.06 237 VAL B N 1
ATOM 4409 C CA . VAL B 1 237 ? -22.562 12.898 2.861 1 96.06 237 VAL B CA 1
ATOM 4410 C C . VAL B 1 237 ? -21.281 13.438 3.488 1 96.06 237 VAL B C 1
ATOM 4412 O O . VAL B 1 237 ? -21.016 14.641 3.432 1 96.06 237 VAL B O 1
ATOM 4415 N N . GLU B 1 238 ? -20.594 12.594 4.172 1 96.38 238 GLU B N 1
ATOM 4416 C CA . GLU B 1 238 ? -19.219 12.883 4.555 1 96.38 238 GLU B CA 1
ATOM 4417 C C . GLU B 1 238 ? -18.234 12.062 3.729 1 96.38 238 GLU B C 1
ATOM 4419 O O . GLU B 1 238 ? -18.453 10.867 3.488 1 96.38 238 GLU B O 1
ATOM 4424 N N . CYS B 1 239 ? -17.203 12.695 3.293 1 96.38 239 CYS B N 1
ATOM 4425 C CA . CYS B 1 239 ? -16.188 12.07 2.449 1 96.38 239 CYS B CA 1
ATOM 4426 C C . CYS B 1 239 ? -14.867 11.945 3.189 1 96.38 239 CYS B C 1
ATOM 4428 O O . CYS B 1 239 ? -14.32 12.938 3.666 1 96.38 239 CYS B O 1
ATOM 4430 N N . HIS B 1 240 ? -14.375 10.727 3.246 1 97.5 240 HIS B N 1
ATOM 4431 C CA . HIS B 1 240 ? -13.102 10.445 3.906 1 97.5 240 HIS B CA 1
ATOM 4432 C C . HIS B 1 240 ? -12.109 9.812 2.941 1 97.5 240 HIS B C 1
ATOM 4434 O O . HIS B 1 240 ? -12.438 8.859 2.24 1 97.5 240 HIS B O 1
ATOM 4440 N N . VAL B 1 241 ? -10.938 10.367 2.916 1 97.25 241 VAL B N 1
ATOM 4441 C CA . VAL B 1 241 ? -9.883 9.805 2.078 1 97.25 241 VAL B CA 1
ATOM 4442 C C . VAL B 1 241 ? -8.984 8.898 2.914 1 97.25 241 VAL B C 1
ATOM 4444 O O . VAL B 1 241 ? -8.461 9.32 3.951 1 97.25 241 VAL B O 1
ATOM 4447 N N . VAL B 1 242 ? -8.844 7.68 2.43 1 97.5 242 VAL B N 1
ATOM 4448 C CA . VAL B 1 242 ? -8.055 6.676 3.133 1 97.5 242 VAL B CA 1
ATOM 4449 C C . VAL B 1 242 ? -6.645 6.617 2.541 1 97.5 242 VAL B C 1
ATOM 4451 O O . VAL B 1 242 ? -6.484 6.484 1.325 1 97.5 242 VAL B O 1
ATOM 4454 N N . LEU B 1 243 ? -5.664 6.715 3.41 1 96.81 243 LEU B N 1
ATOM 4455 C CA . LEU B 1 243 ? -4.258 6.605 3.031 1 96.81 243 LEU B CA 1
ATOM 4456 C C . LEU B 1 243 ? -3.533 5.602 3.922 1 96.81 243 LEU B C 1
ATOM 4458 O O . LEU B 1 243 ? -3.822 5.504 5.117 1 96.81 243 LEU B O 1
ATOM 4462 N N . SER B 1 244 ? -2.6 4.891 3.301 1 95.56 244 SER B N 1
ATOM 4463 C CA . SER B 1 244 ? -1.762 3.982 4.078 1 95.56 244 SER B CA 1
ATOM 4464 C C . SER B 1 244 ? -0.493 4.676 4.562 1 95.56 244 SER B C 1
ATOM 4466 O O . SER B 1 244 ? 0.186 5.352 3.783 1 95.56 244 SER B O 1
ATOM 4468 N N . LEU B 1 245 ? -0.147 4.438 5.762 1 95.62 245 LEU B N 1
ATOM 4469 C CA . LEU B 1 245 ? 1.045 5.055 6.332 1 95.62 245 LEU B CA 1
ATOM 4470 C C . LEU B 1 245 ? 2.311 4.43 5.758 1 95.62 245 LEU B C 1
ATOM 4472 O O . LEU B 1 245 ? 3.41 4.961 5.941 1 95.62 245 LEU B O 1
ATOM 4476 N N . THR B 1 246 ? 2.16 3.443 4.996 1 92.5 246 THR B N 1
ATOM 4477 C CA . THR B 1 246 ? 3.307 2.799 4.367 1 92.5 246 THR B CA 1
ATOM 4478 C C . THR B 1 246 ? 3.66 3.49 3.051 1 92.5 246 THR B C 1
ATOM 4480 O O . THR B 1 246 ? 4.719 3.23 2.473 1 92.5 246 THR B O 1
ATOM 4483 N N . MET B 1 247 ? 2.846 4.359 2.607 1 92.31 247 MET B N 1
ATOM 4484 C CA . MET B 1 247 ? 3.037 5.023 1.32 1 92.31 247 MET B CA 1
ATOM 4485 C C . MET B 1 247 ? 4.156 6.055 1.4 1 92.31 247 MET B C 1
ATOM 4487 O O . MET B 1 247 ? 4.445 6.582 2.477 1 92.31 247 MET B O 1
ATOM 4491 N N . LYS B 1 248 ? 4.645 6.363 0.242 1 90.56 248 LYS B N 1
ATOM 4492 C CA . LYS B 1 248 ? 5.691 7.379 0.154 1 90.56 248 LYS B CA 1
ATOM 4493 C C . LYS B 1 248 ? 5.102 8.781 0.279 1 90.56 248 LYS B C 1
ATOM 4495 O O . LYS B 1 248 ? 4.035 9.07 -0.27 1 90.56 248 LYS B O 1
ATOM 4500 N N . SER B 1 249 ? 5.914 9.609 0.925 1 90.56 249 SER B N 1
ATOM 4501 C CA . SER B 1 249 ? 5.496 11 1.098 1 90.56 249 SER B CA 1
ATOM 4502 C C . SER B 1 249 ? 5.449 11.734 -0.238 1 90.56 249 SER B C 1
ATOM 4504 O O . SER B 1 249 ? 4.602 12.602 -0.444 1 90.56 249 SER B O 1
ATOM 4506 N N . SER B 1 250 ? 6.258 11.328 -1.123 1 88.25 250 SER B N 1
ATOM 4507 C CA . SER B 1 250 ? 6.391 12.039 -2.391 1 88.25 250 SER B CA 1
ATOM 4508 C C . SER B 1 250 ? 5.152 11.859 -3.26 1 88.25 250 SER B C 1
ATOM 4510 O O . SER B 1 250 ? 4.891 12.664 -4.156 1 88.25 250 SER B O 1
ATOM 4512 N N . ASP B 1 251 ? 4.43 10.875 -2.982 1 88.69 251 ASP B N 1
ATOM 4513 C CA . ASP B 1 251 ? 3.256 10.594 -3.799 1 88.69 251 ASP B CA 1
ATOM 4514 C C . ASP B 1 251 ? 2.023 11.312 -3.26 1 88.69 251 ASP B C 1
ATOM 4516 O O . ASP B 1 251 ? 0.981 11.352 -3.918 1 88.69 251 ASP B O 1
ATOM 4520 N N . LEU B 1 252 ? 2.119 11.93 -2.174 1 91.5 252 LEU B N 1
ATOM 4521 C CA . LEU B 1 252 ? 0.965 12.438 -1.445 1 91.5 252 LEU B CA 1
ATOM 4522 C C . LEU B 1 252 ? 0.215 13.477 -2.273 1 91.5 252 LEU B C 1
ATOM 4524 O O . LEU B 1 252 ? -1.003 13.383 -2.439 1 91.5 252 LEU B O 1
ATOM 4528 N N . GLU B 1 253 ? 0.934 14.445 -2.797 1 88.75 253 GLU B N 1
ATOM 4529 C CA . GLU B 1 253 ? 0.289 15.531 -3.533 1 88.75 253 GLU B CA 1
ATOM 4530 C C . GLU B 1 253 ? -0.422 15 -4.777 1 88.75 253 GLU B C 1
ATOM 4532 O O . GLU B 1 253 ? -1.555 15.398 -5.062 1 88.75 253 GLU B O 1
ATOM 4537 N N . GLU B 1 254 ? 0.26 14.141 -5.43 1 87.94 254 GLU B N 1
ATOM 4538 C CA . GLU B 1 254 ? -0.328 13.57 -6.637 1 87.94 254 GLU B CA 1
ATOM 4539 C C . GLU B 1 254 ? -1.545 12.711 -6.301 1 87.94 254 GLU B C 1
ATOM 4541 O O . GLU B 1 254 ? -2.518 12.68 -7.059 1 87.94 254 GLU B O 1
ATOM 4546 N N . LEU B 1 255 ? -1.482 12.047 -5.25 1 89 255 LEU B N 1
ATOM 4547 C CA . LEU B 1 255 ? -2.555 11.156 -4.82 1 89 255 LEU B CA 1
ATOM 4548 C C . LEU B 1 255 ? -3.801 11.953 -4.445 1 89 255 LEU B C 1
ATOM 4550 O O . LEU B 1 255 ? -4.926 11.469 -4.609 1 89 255 LEU B O 1
ATOM 4554 N N . LEU B 1 256 ? -3.643 13.211 -3.979 1 93.25 256 LEU B N 1
ATOM 4555 C CA . LEU B 1 256 ? -4.766 13.984 -3.459 1 93.25 256 LEU B CA 1
ATOM 4556 C C . LEU B 1 256 ? -5.348 14.891 -4.535 1 93.25 256 LEU B C 1
ATOM 4558 O O . LEU B 1 256 ? -6.449 15.422 -4.379 1 93.25 256 LEU B O 1
ATOM 4562 N N . LYS B 1 257 ? -4.68 15.047 -5.656 1 91.12 257 LYS B N 1
ATOM 4563 C CA . LYS B 1 257 ? -5.094 15.938 -6.734 1 91.12 257 LYS B CA 1
ATOM 4564 C C . LYS B 1 257 ? -6.492 15.586 -7.238 1 91.12 257 LYS B C 1
ATOM 4566 O O . LYS B 1 257 ? -7.332 16.469 -7.43 1 91.12 257 LYS B O 1
ATOM 4571 N N . PRO B 1 258 ? -6.77 14.32 -7.371 1 90.94 258 PRO B N 1
ATOM 4572 C CA . PRO B 1 258 ? -8.094 13.953 -7.887 1 90.94 258 PRO B CA 1
ATOM 4573 C C . PRO B 1 258 ? -9.227 14.359 -6.945 1 90.94 258 PRO B C 1
ATOM 4575 O O . PRO B 1 258 ? -10.383 14.406 -7.355 1 90.94 258 PRO B O 1
ATOM 4578 N N . PHE B 1 259 ? -8.938 14.656 -5.773 1 92.94 259 PHE B N 1
ATOM 4579 C CA . PHE B 1 259 ? -9.969 14.961 -4.789 1 92.94 259 PHE B CA 1
ATOM 4580 C C . PHE B 1 259 ? -10.164 16.469 -4.66 1 92.94 259 PHE B C 1
ATOM 4582 O O . PHE B 1 259 ? -10.961 16.922 -3.84 1 92.94 259 PHE B O 1
ATOM 4589 N N . SER B 1 260 ? -9.539 17.25 -5.441 1 91.56 260 SER B N 1
ATOM 4590 C CA . SER B 1 260 ? -9.57 18.719 -5.363 1 91.56 260 SER B CA 1
ATOM 4591 C C . SER B 1 260 ? -10.984 19.25 -5.578 1 91.56 260 SER B C 1
ATOM 4593 O O . SER B 1 260 ? -11.344 20.281 -5.027 1 91.56 260 SER B O 1
ATOM 4595 N N . PRO B 1 261 ? -11.836 18.5 -6.375 1 92.5 261 PRO B N 1
ATOM 4596 C CA . PRO B 1 261 ? -13.18 19.047 -6.609 1 92.5 261 PRO B CA 1
ATOM 4597 C C . PRO B 1 261 ? -14.125 18.797 -5.441 1 92.5 261 PRO B C 1
ATOM 4599 O O . PRO B 1 261 ? -15.242 19.328 -5.422 1 92.5 261 PRO B O 1
ATOM 4602 N N . ILE B 1 262 ? -13.727 18.016 -4.5 1 94 262 ILE B N 1
ATOM 4603 C CA . ILE B 1 262 ? -14.625 17.688 -3.396 1 94 262 ILE B CA 1
ATOM 4604 C C . ILE B 1 262 ? -14.039 18.203 -2.084 1 94 262 ILE B C 1
ATOM 4606 O O . ILE B 1 262 ? -12.859 18.562 -2.018 1 94 262 ILE B O 1
ATOM 4610 N N . THR B 1 263 ? -14.93 18.312 -1.118 1 94.44 263 THR B N 1
ATOM 4611 C CA . THR B 1 263 ? -14.484 18.625 0.236 1 94.44 263 THR B CA 1
ATOM 4612 C C . THR B 1 263 ? -14.156 17.344 0.999 1 94.44 263 THR B C 1
ATOM 4614 O O . THR B 1 263 ? -15.008 16.469 1.164 1 94.44 263 THR B O 1
ATOM 4617 N N . ILE B 1 264 ? -12.945 17.25 1.399 1 96.31 264 ILE B N 1
ATOM 4618 C CA . ILE B 1 264 ? -12.539 16.125 2.232 1 96.31 264 ILE B CA 1
ATOM 4619 C C . ILE B 1 264 ? -12.891 16.406 3.691 1 96.31 264 ILE B C 1
ATOM 4621 O O . ILE B 1 264 ? -12.352 17.328 4.297 1 96.31 264 ILE B O 1
ATOM 4625 N N . ASP B 1 265 ? -13.758 15.625 4.223 1 97.19 265 ASP B N 1
ATOM 4626 C CA . ASP B 1 265 ? -14.156 15.82 5.613 1 97.19 265 ASP B CA 1
ATOM 4627 C C . ASP B 1 265 ? -13.055 15.383 6.57 1 97.19 265 ASP B C 1
ATOM 4629 O O . ASP B 1 265 ? -12.859 15.992 7.625 1 97.19 265 ASP B O 1
ATOM 4633 N N . SER B 1 266 ? -12.383 14.312 6.207 1 97.88 266 SER B N 1
ATOM 4634 C CA . SER B 1 266 ? -11.25 13.891 7.023 1 97.88 266 SER B CA 1
ATOM 4635 C C . SER B 1 266 ? -10.398 12.852 6.297 1 97.88 266 SER B C 1
ATOM 4637 O O . SER B 1 266 ? -10.812 12.32 5.266 1 97.88 266 SER B O 1
ATOM 4639 N N . PHE B 1 267 ? -9.211 12.609 6.855 1 98.12 267 PHE B N 1
ATOM 4640 C CA . PHE B 1 267 ? -8.352 11.516 6.43 1 98.12 267 PHE B CA 1
ATOM 4641 C C . PHE B 1 267 ? -8.461 10.336 7.387 1 98.12 267 PHE B C 1
ATOM 4643 O O . PHE B 1 267 ? -8.57 10.523 8.602 1 98.12 267 PHE B O 1
ATOM 4650 N N . ILE B 1 268 ? -8.477 9.188 6.809 1 98.31 268 ILE B N 1
ATOM 4651 C CA . ILE B 1 268 ? -8.305 7.945 7.547 1 98.31 268 ILE B CA 1
ATOM 4652 C C . ILE B 1 268 ? -6.949 7.328 7.211 1 98.31 268 ILE B C 1
ATOM 4654 O O . ILE B 1 268 ? -6.633 7.109 6.039 1 98.31 268 ILE B O 1
ATOM 4658 N N . LEU B 1 269 ? -6.168 7.062 8.234 1 98.19 269 LEU B N 1
ATOM 4659 C CA . LEU B 1 269 ? -4.832 6.512 8.031 1 98.19 269 LEU B CA 1
ATOM 4660 C C . LEU B 1 269 ? -4.785 5.043 8.445 1 98.19 269 LEU B C 1
ATOM 4662 O O . LEU B 1 269 ? -5.266 4.68 9.523 1 98.19 269 LEU B O 1
ATOM 4666 N N . THR B 1 270 ? -4.207 4.273 7.543 1 97.19 270 THR B N 1
ATOM 4667 C CA . THR B 1 270 ? -4.238 2.836 7.801 1 97.19 270 THR B CA 1
ATOM 4668 C C . THR B 1 270 ? -2.822 2.271 7.891 1 97.19 270 THR B C 1
ATOM 4670 O O . THR B 1 270 ? -1.855 2.947 7.531 1 97.19 270 THR B O 1
ATOM 4673 N N . LYS B 1 271 ? -2.67 1.058 8.469 1 93.88 271 LYS B N 1
ATOM 4674 C CA . LYS B 1 271 ? -1.466 0.232 8.477 1 93.88 271 LYS B CA 1
ATOM 4675 C C . LYS B 1 271 ? -0.366 0.87 9.32 1 93.88 271 LYS B C 1
ATOM 4677 O O . LYS B 1 271 ? 0.81 0.821 8.961 1 93.88 271 LYS B O 1
ATOM 4682 N N . LYS B 1 272 ? -0.812 1.55 10.305 1 93.75 272 LYS B N 1
ATOM 4683 C CA . LYS B 1 272 ? 0.198 2.082 11.211 1 93.75 272 LYS B CA 1
ATOM 4684 C C . LYS B 1 272 ? 1.079 0.965 11.773 1 93.75 272 LYS B C 1
ATOM 4686 O O . LYS B 1 272 ? 2.26 1.182 12.055 1 93.75 272 LYS B O 1
ATOM 4691 N N . ASP B 1 273 ? 0.57 -0.201 11.867 1 91.31 273 ASP B N 1
ATOM 4692 C CA . ASP B 1 273 ? 1.264 -1.365 12.406 1 91.31 273 ASP B CA 1
ATOM 4693 C C . ASP B 1 273 ? 2.277 -1.916 11.406 1 91.31 273 ASP B C 1
ATOM 4695 O O . ASP B 1 273 ? 3.117 -2.746 11.758 1 91.31 273 ASP B O 1
ATOM 4699 N N . GLU B 1 274 ? 2.248 -1.43 10.219 1 90.12 274 GLU B N 1
ATOM 4700 C CA . GLU B 1 274 ? 3.078 -2.023 9.172 1 90.12 274 GLU B CA 1
ATOM 4701 C C . GLU B 1 274 ? 4.211 -1.083 8.766 1 90.12 274 GLU B C 1
ATOM 4703 O O . GLU B 1 274 ? 4.863 -1.295 7.742 1 90.12 274 GLU B O 1
ATOM 4708 N N . THR B 1 275 ? 4.418 -0.117 9.492 1 90.12 275 THR B N 1
ATOM 4709 C CA . THR B 1 275 ? 5.512 0.804 9.211 1 90.12 275 THR B CA 1
ATOM 4710 C C . THR B 1 275 ? 6.164 1.289 10.5 1 90.12 275 THR B C 1
ATOM 4712 O O . THR B 1 275 ? 5.52 1.319 11.555 1 90.12 275 THR B O 1
ATOM 4715 N N . ARG B 1 276 ? 7.402 1.679 10.328 1 85.06 276 ARG B N 1
ATOM 4716 C CA . ARG B 1 276 ? 8.133 2.16 11.492 1 85.06 276 ARG B CA 1
ATOM 4717 C C . ARG B 1 276 ? 8.352 3.668 11.422 1 85.06 276 ARG B C 1
ATOM 4719 O O . ARG B 1 276 ? 8.664 4.305 12.43 1 85.06 276 ARG B O 1
ATOM 4726 N N . THR B 1 277 ? 8.172 4.191 10.289 1 87.56 277 THR B N 1
ATOM 4727 C CA . THR B 1 277 ? 8.391 5.625 10.117 1 87.56 277 THR B CA 1
ATOM 4728 C C . THR B 1 277 ? 7.066 6.348 9.875 1 87.56 277 THR B C 1
ATOM 4730 O O . THR B 1 277 ? 6.121 5.758 9.352 1 87.56 277 THR B O 1
ATOM 4733 N N . MET B 1 278 ? 7.086 7.625 10.258 1 93.06 278 MET B N 1
ATOM 4734 C CA . MET B 1 278 ? 5.863 8.414 10.148 1 93.06 278 MET B CA 1
ATOM 4735 C C . MET B 1 278 ? 6.016 9.508 9.086 1 93.06 278 MET B C 1
ATOM 4737 O O . MET B 1 278 ? 5.52 10.617 9.258 1 93.06 278 MET B O 1
ATOM 4741 N N . SER B 1 279 ? 6.711 9.156 8.047 1 93.56 279 SER B N 1
ATOM 4742 C CA . SER B 1 279 ? 7 10.109 6.98 1 93.56 279 SER B CA 1
ATOM 4743 C C . SER B 1 279 ? 5.719 10.672 6.375 1 93.56 279 SER B C 1
ATOM 4745 O O . SER B 1 279 ? 5.543 11.891 6.305 1 93.56 279 SER B O 1
ATOM 4747 N N . LEU B 1 280 ? 4.844 9.789 6.02 1 94.94 280 LEU B N 1
ATOM 4748 C CA . LEU B 1 280 ? 3.609 10.227 5.379 1 94.94 280 LEU B CA 1
ATOM 4749 C C . LEU B 1 280 ? 2.773 11.078 6.324 1 94.94 280 LEU B C 1
ATOM 4751 O O . LEU B 1 280 ? 2.178 12.07 5.91 1 94.94 280 LEU B O 1
ATOM 4755 N N . LEU B 1 281 ? 2.711 10.664 7.539 1 97.12 281 LEU B N 1
ATOM 4756 C CA . LEU B 1 281 ? 1.965 11.438 8.523 1 97.12 281 LEU B CA 1
ATOM 4757 C C . LEU B 1 281 ? 2.521 12.852 8.641 1 97.12 281 LEU B C 1
ATOM 4759 O O . LEU B 1 281 ? 1.765 13.828 8.641 1 97.12 281 LEU B O 1
ATOM 4763 N N . THR B 1 282 ? 3.799 12.969 8.75 1 96.69 282 THR B N 1
ATOM 4764 C CA . THR B 1 282 ? 4.453 14.266 8.844 1 96.69 282 THR B CA 1
ATOM 4765 C C . THR B 1 282 ? 4.141 15.125 7.617 1 96.69 282 THR B C 1
ATOM 4767 O O . THR B 1 282 ? 3.762 16.281 7.746 1 96.69 282 THR B O 1
ATOM 4770 N N . GLU B 1 283 ? 4.309 14.477 6.48 1 96.12 283 GLU B N 1
ATOM 4771 C CA . GLU B 1 283 ? 4.047 15.172 5.223 1 96.12 283 GLU B CA 1
ATOM 4772 C C . GLU B 1 283 ? 2.6 15.648 5.148 1 96.12 283 GLU B C 1
ATOM 4774 O O . GLU B 1 283 ? 2.338 16.797 4.766 1 96.12 283 GLU B O 1
ATOM 4779 N N . LEU B 1 284 ? 1.698 14.812 5.5 1 97.44 284 LEU B N 1
ATOM 4780 C CA . LEU B 1 284 ? 0.268 15.086 5.441 1 97.44 284 LEU B CA 1
ATOM 4781 C C . LEU B 1 284 ? -0.1 16.234 6.371 1 97.44 284 LEU B C 1
ATOM 4783 O O . LEU B 1 284 ? -0.75 17.203 5.945 1 97.44 284 LEU B O 1
ATOM 4787 N N . LEU B 1 285 ? 0.335 16.203 7.609 1 97.12 285 LEU B N 1
ATOM 4788 C CA . LEU B 1 285 ? -0.022 17.203 8.609 1 97.12 285 LEU B CA 1
ATOM 4789 C C . LEU B 1 285 ? 0.639 18.547 8.297 1 97.12 285 LEU B C 1
ATOM 4791 O O . LEU B 1 285 ? 0.113 19.594 8.656 1 97.12 285 LEU B O 1
ATOM 4795 N N . TYR B 1 286 ? 1.764 18.547 7.676 1 96.94 286 TYR B N 1
ATOM 4796 C CA . TYR B 1 286 ? 2.463 19.75 7.277 1 96.94 286 TYR B CA 1
ATOM 4797 C C . TYR B 1 286 ? 1.745 20.438 6.121 1 96.94 286 TYR B C 1
ATOM 4799 O O . TYR B 1 286 ? 1.624 21.672 6.098 1 96.94 286 TYR B O 1
ATOM 4807 N N . LYS B 1 287 ? 1.187 19.656 5.199 1 96 287 LYS B N 1
ATOM 4808 C CA . LYS B 1 287 ? 0.717 20.203 3.934 1 96 287 LYS B CA 1
ATOM 4809 C C . LYS B 1 287 ? -0.796 20.406 3.945 1 96 287 LYS B C 1
ATOM 4811 O O . LYS B 1 287 ? -1.331 21.188 3.17 1 96 287 LYS B O 1
ATOM 4816 N N . ARG B 1 288 ? -1.464 19.625 4.73 1 95.88 288 ARG B N 1
ATOM 4817 C CA . ARG B 1 288 ? -2.922 19.609 4.66 1 95.88 288 ARG B CA 1
ATOM 4818 C C . ARG B 1 288 ? -3.537 20.062 5.98 1 95.88 288 ARG B C 1
ATOM 4820 O O . ARG B 1 288 ? -2.947 19.875 7.043 1 95.88 288 ARG B O 1
ATOM 4827 N N . LYS B 1 289 ? -4.707 20.625 5.871 1 94.94 289 LYS B N 1
ATOM 4828 C CA . LYS B 1 289 ? -5.383 21.156 7.055 1 94.94 289 LYS B CA 1
ATOM 4829 C C . LYS B 1 289 ? -6.578 20.281 7.438 1 94.94 289 LYS B C 1
ATOM 4831 O O . LYS B 1 289 ? -7.129 20.422 8.531 1 94.94 289 LYS B O 1
ATOM 4836 N N . GLU B 1 290 ? -7.039 19.422 6.504 1 96.75 290 GLU B N 1
ATOM 4837 C CA . GLU B 1 290 ? -8.164 18.547 6.812 1 96.75 290 GLU B CA 1
ATOM 4838 C C . GLU B 1 290 ? -7.863 17.672 8.031 1 96.75 290 GLU B C 1
ATOM 4840 O O . GLU B 1 290 ? -6.719 17.266 8.242 1 96.75 290 GLU B O 1
ATOM 4845 N N . PRO B 1 291 ? -8.836 17.375 8.828 1 97.88 291 PRO B N 1
ATOM 4846 C CA . PRO B 1 291 ? -8.609 16.609 10.055 1 97.88 291 PRO B CA 1
ATOM 4847 C C . PRO B 1 291 ? -8.391 15.125 9.789 1 97.88 291 PRO B C 1
ATOM 4849 O O . PRO B 1 291 ? -8.773 14.617 8.734 1 97.88 291 PRO B O 1
ATOM 4852 N N . VAL B 1 292 ? -7.762 14.445 10.734 1 98 292 VAL B N 1
ATOM 4853 C CA . VAL B 1 292 ? -7.668 12.992 10.789 1 98 292 VAL B CA 1
ATOM 4854 C C . VAL B 1 292 ? -8.781 12.438 11.664 1 98 292 VAL B C 1
ATOM 4856 O O . VAL B 1 292 ? -9.008 12.914 12.781 1 98 292 VAL B O 1
ATOM 4859 N N . SER B 1 293 ? -9.484 11.492 11.18 1 96.62 293 SER B N 1
ATOM 4860 C CA . SER B 1 293 ? -10.602 10.961 11.953 1 96.62 293 SER B CA 1
ATOM 4861 C C . SER B 1 293 ? -10.25 9.633 12.602 1 96.62 293 SER B C 1
ATOM 4863 O O . SER B 1 293 ? -10.641 9.367 13.742 1 96.62 293 SER B O 1
ATOM 4865 N N . CYS B 1 294 ? -9.547 8.781 11.859 1 96.06 294 CYS B N 1
ATOM 4866 C CA . CYS B 1 294 ? -9.289 7.43 12.344 1 96.06 294 CYS B CA 1
ATOM 4867 C C . CYS B 1 294 ? -7.949 6.91 11.836 1 96.06 294 CYS B C 1
ATOM 4869 O O . CYS B 1 294 ? -7.469 7.34 10.789 1 96.06 294 CYS B O 1
ATOM 4871 N N . VAL B 1 295 ? -7.352 6.031 12.68 1 96.62 295 VAL B N 1
ATOM 4872 C CA . VAL B 1 295 ? -6.129 5.32 12.328 1 96.62 295 VAL B CA 1
ATOM 4873 C C . VAL B 1 295 ? -6.297 3.828 12.602 1 96.62 295 VAL B C 1
ATOM 4875 O O . VAL B 1 295 ? -6.773 3.441 13.68 1 96.62 295 VAL B O 1
ATOM 4878 N N . THR B 1 296 ? -5.961 3.064 11.594 1 95.31 296 THR B N 1
ATOM 4879 C CA . THR B 1 296 ? -6.078 1.626 11.805 1 95.31 296 THR B CA 1
ATOM 4880 C C . THR B 1 296 ? -4.707 1.002 12.055 1 95.31 296 THR B C 1
ATOM 4882 O O . THR B 1 296 ? -3.705 1.451 11.492 1 95.31 296 THR B O 1
ATOM 4885 N N . THR B 1 297 ? -4.66 -0.105 12.898 1 90.25 297 THR B N 1
ATOM 4886 C CA . THR B 1 297 ? -3.41 -0.709 13.352 1 90.25 297 THR B CA 1
ATOM 4887 C C . THR B 1 297 ? -3.414 -2.215 13.094 1 90.25 297 THR B C 1
ATOM 4889 O O . THR B 1 297 ? -2.705 -2.965 13.766 1 90.25 297 THR B O 1
ATOM 4892 N N . GLY B 1 298 ? -4.195 -2.686 12.25 1 84.25 298 GLY B N 1
ATOM 4893 C CA . GLY B 1 298 ? -4.301 -4.105 11.945 1 84.25 298 GLY B CA 1
ATOM 4894 C C . GLY B 1 298 ? -5.535 -4.449 11.141 1 84.25 298 GLY B C 1
ATOM 4895 O O . GLY B 1 298 ? -6.227 -3.561 10.641 1 84.25 298 GLY B O 1
ATOM 4896 N N . GLN B 1 299 ? -5.82 -5.773 11.055 1 78.94 299 GLN B N 1
ATOM 4897 C CA . GLN B 1 299 ? -6.863 -6.215 10.133 1 78.94 299 GLN B CA 1
ATOM 4898 C C . GLN B 1 299 ? -8.078 -6.742 10.891 1 78.94 299 GLN B C 1
ATOM 4900 O O . GLN B 1 299 ? -9.102 -7.059 10.281 1 78.94 299 GLN B O 1
ATOM 4905 N N . HIS B 1 300 ? -8.07 -6.723 12.141 1 81.62 300 HIS B N 1
ATOM 4906 C CA . HIS B 1 300 ? -9.156 -7.328 12.898 1 81.62 300 HIS B CA 1
ATOM 4907 C C . HIS B 1 300 ? -10.359 -6.391 12.992 1 81.62 300 HIS B C 1
ATOM 4909 O O . HIS B 1 300 ? -10.219 -5.238 13.414 1 81.62 300 HIS B O 1
ATOM 4915 N N . VAL B 1 301 ? -11.484 -6.895 12.656 1 77.75 301 VAL B N 1
ATOM 4916 C CA . VAL B 1 301 ? -12.758 -6.191 12.766 1 77.75 301 VAL B CA 1
ATOM 4917 C C . VAL B 1 301 ? -13.523 -6.695 13.984 1 77.75 301 VAL B C 1
ATOM 4919 O O . VAL B 1 301 ? -13.727 -7.902 14.148 1 77.75 301 VAL B O 1
ATOM 4922 N N . PRO B 1 302 ? -13.922 -5.82 14.898 1 79.75 302 PRO B N 1
ATOM 4923 C CA . PRO B 1 302 ? -13.898 -4.363 14.781 1 79.75 302 PRO B CA 1
ATOM 4924 C C . PRO B 1 302 ? -12.664 -3.736 15.414 1 79.75 302 PRO B C 1
ATOM 4926 O O . PRO B 1 302 ? -12.523 -2.51 15.438 1 79.75 302 PRO B O 1
ATOM 4929 N N . ASN B 1 303 ? -11.797 -4.594 15.719 1 82.94 303 ASN B N 1
ATOM 4930 C CA . ASN B 1 303 ? -10.672 -4.09 16.5 1 82.94 303 ASN B CA 1
ATOM 4931 C C . ASN B 1 303 ? -9.625 -3.422 15.609 1 82.94 303 ASN B C 1
ATOM 4933 O O . ASN B 1 303 ? -9.852 -3.234 14.414 1 82.94 303 ASN B O 1
ATOM 4937 N N . ASP B 1 304 ? -8.664 -2.85 16.125 1 88 304 ASP B N 1
ATOM 4938 C CA . ASP B 1 304 ? -7.516 -2.26 15.453 1 88 304 ASP B CA 1
ATOM 4939 C C . ASP B 1 304 ? -7.879 -0.921 14.82 1 88 304 ASP B C 1
ATOM 4941 O O . ASP B 1 304 ? -7.527 -0.659 13.664 1 88 304 ASP B O 1
ATOM 4945 N N . LEU B 1 305 ? -8.742 -0.302 15.359 1 91.69 305 LEU B N 1
ATOM 4946 C CA . LEU B 1 305 ? -9.141 1.046 14.969 1 91.69 305 LEU B CA 1
ATOM 4947 C C . LEU B 1 305 ? -9.07 1.998 16.156 1 91.69 305 LEU B C 1
ATOM 4949 O O . LEU B 1 305 ? -9.492 1.649 17.266 1 91.69 305 LEU B O 1
ATOM 4953 N N . CYS B 1 306 ? -8.406 3.115 15.914 1 91.81 306 CYS B N 1
ATOM 4954 C CA . CYS B 1 306 ? -8.367 4.105 16.984 1 91.81 306 CYS B CA 1
ATOM 4955 C C . CYS B 1 306 ? -8.758 5.484 16.469 1 91.81 306 CYS B C 1
ATOM 4957 O O . CYS B 1 306 ? -8.688 5.746 15.266 1 91.81 306 CYS B O 1
ATOM 4959 N N . TYR B 1 307 ? -9.242 6.281 17.359 1 94.06 307 TYR B N 1
ATOM 4960 C CA . TYR B 1 307 ? -9.57 7.684 17.141 1 94.06 307 TYR B CA 1
ATOM 4961 C C . TYR B 1 307 ? -8.602 8.594 17.891 1 94.06 307 TYR B C 1
ATOM 4963 O O . TYR B 1 307 ? -8.875 9.016 19.016 1 94.06 307 TYR B O 1
ATOM 4971 N N . PRO B 1 308 ? -7.551 8.977 17.188 1 95.69 308 PRO B N 1
ATOM 4972 C CA . PRO B 1 308 ? -6.496 9.695 17.906 1 95.69 308 PRO B CA 1
ATOM 4973 C C . PRO B 1 308 ? -6.859 11.148 18.188 1 95.69 308 PRO B C 1
ATOM 4975 O O . PRO B 1 308 ? -7.574 11.773 17.406 1 95.69 308 PRO B O 1
ATOM 4978 N N . THR B 1 309 ? -6.328 11.609 19.312 1 96.19 309 THR B N 1
ATOM 4979 C CA . THR B 1 309 ? -6.352 13.039 19.594 1 96.19 309 THR B CA 1
ATOM 4980 C C . THR B 1 309 ? -5.195 13.75 18.875 1 96.19 309 THR B C 1
ATOM 4982 O O . THR B 1 309 ? -4.273 13.094 18.391 1 96.19 309 THR B O 1
ATOM 4985 N N . ALA B 1 310 ? -5.359 15.062 18.828 1 96.25 310 ALA B N 1
ATOM 4986 C CA . ALA B 1 310 ? -4.254 15.844 18.281 1 96.25 310 ALA B CA 1
ATOM 4987 C C . ALA B 1 310 ? -2.957 15.562 19.031 1 96.25 310 ALA B C 1
ATOM 4989 O O . ALA B 1 310 ? -1.891 15.453 18.422 1 96.25 310 ALA B O 1
ATOM 4990 N N . LYS B 1 311 ? -3.039 15.445 20.281 1 95.38 311 LYS B N 1
ATOM 4991 C CA . LYS B 1 311 ? -1.879 15.172 21.125 1 95.38 311 LYS B CA 1
ATOM 4992 C C . LYS B 1 311 ? -1.257 13.82 20.781 1 95.38 311 LYS B C 1
ATOM 4994 O O . LYS B 1 311 ? -0.032 13.688 20.734 1 95.38 311 LYS B O 1
ATOM 4999 N N . GLN B 1 312 ? -2.066 12.883 20.547 1 95.38 312 GLN B N 1
ATOM 5000 C CA . GLN B 1 312 ? -1.58 11.555 20.203 1 95.38 312 GLN B CA 1
ATOM 5001 C C . GLN B 1 312 ? -0.883 11.555 18.844 1 95.38 312 GLN B C 1
ATOM 5003 O O . GLN B 1 312 ? 0.178 10.945 18.688 1 95.38 312 GLN B O 1
ATOM 5008 N N . LEU B 1 313 ? -1.518 12.219 17.891 1 96.81 313 LEU B N 1
ATOM 5009 C CA . LEU B 1 313 ? -0.89 12.344 16.578 1 96.81 313 LEU B CA 1
ATOM 5010 C C . LEU B 1 313 ? 0.489 12.984 16.688 1 96.81 313 LEU B C 1
ATOM 5012 O O . LEU B 1 313 ? 1.456 12.492 16.109 1 96.81 313 LEU B O 1
ATOM 5016 N N . MET B 1 314 ? 0.592 14.031 17.484 1 95.81 314 MET B N 1
ATOM 5017 C CA . MET B 1 314 ? 1.869 14.703 17.703 1 95.81 314 MET B CA 1
ATOM 5018 C C . MET B 1 314 ? 2.855 13.789 18.406 1 95.81 314 MET B C 1
ATOM 5020 O O . MET B 1 314 ? 4.055 13.812 18.125 1 95.81 314 MET B O 1
ATOM 5024 N N . GLY B 1 315 ? 2.32 13.047 19.312 1 95.19 315 GLY B N 1
ATOM 5025 C CA . GLY B 1 315 ? 3.152 12.125 20.078 1 95.19 315 GLY B CA 1
ATOM 5026 C C . GLY B 1 315 ? 3.836 11.086 19.203 1 95.19 315 GLY B C 1
ATOM 5027 O O . GLY B 1 315 ? 4.938 10.633 19.516 1 95.19 315 GLY B O 1
ATOM 5028 N N . TRP B 1 316 ? 3.213 10.727 18.156 1 94.62 316 TRP B N 1
ATOM 5029 C CA . TRP B 1 316 ? 3.787 9.734 17.234 1 94.62 316 TRP B CA 1
ATOM 5030 C C . TRP B 1 316 ? 4.977 10.32 16.484 1 94.62 316 TRP B C 1
ATOM 5032 O O . TRP B 1 316 ? 5.797 9.578 15.938 1 94.62 316 TRP B O 1
ATOM 5042 N N . LEU B 1 317 ? 5.094 11.633 16.406 1 95.44 317 LEU B N 1
ATOM 5043 C CA . LEU B 1 317 ? 6.148 12.297 15.656 1 95.44 317 LEU B CA 1
ATOM 5044 C C . LEU B 1 317 ? 7.27 12.758 16.578 1 95.44 317 LEU B C 1
ATOM 5046 O O . LEU B 1 317 ? 8.406 12.938 16.141 1 95.44 317 LEU B O 1
ATOM 5050 N N . ARG B 1 318 ? 6.98 12.953 17.781 1 93.69 318 ARG B N 1
ATOM 5051 C CA . ARG B 1 318 ? 7.914 13.555 18.719 1 93.69 318 ARG B CA 1
ATOM 5052 C C . ARG B 1 318 ? 8.992 12.562 19.141 1 93.69 318 ARG B C 1
ATOM 5054 O O . ARG B 1 318 ? 8.812 11.352 19 1 93.69 318 ARG B O 1
ATOM 5061 N N . LEU B 1 319 ? 10.07 13.133 19.531 1 92.06 319 LEU B N 1
ATOM 5062 C CA . LEU B 1 319 ? 11.172 12.344 20.078 1 92.06 319 LEU B CA 1
ATOM 5063 C C . LEU B 1 319 ? 11.203 12.43 21.594 1 92.06 319 LEU B C 1
ATOM 5065 O O . LEU B 1 319 ? 10.867 13.469 22.172 1 92.06 319 LEU B O 1
ATOM 5069 N N . GLU B 1 320 ? 11.562 11.336 22.234 1 83.5 320 GLU B N 1
ATOM 5070 C CA . GLU B 1 320 ? 11.648 11.328 23.703 1 83.5 320 GLU B CA 1
ATOM 5071 C C . GLU B 1 320 ? 12.961 11.953 24.172 1 83.5 320 GLU B C 1
ATOM 5073 O O . GLU B 1 320 ? 14.008 11.758 23.547 1 83.5 320 GLU B O 1
ATOM 5078 N N . GLU B 1 321 ? 12.844 12.914 25.078 1 67.62 321 GLU B N 1
ATOM 5079 C CA . GLU B 1 321 ? 14.023 13.555 25.656 1 67.62 321 GLU B CA 1
ATOM 5080 C C . GLU B 1 321 ? 14.812 12.57 26.516 1 67.62 321 GLU B C 1
ATOM 5082 O O . GLU B 1 321 ? 14.227 11.719 27.188 1 67.62 321 GLU B O 1
ATOM 5087 N N . GLU B 1 322 ? 15.93 12.117 26.141 1 54.09 322 GLU B N 1
ATOM 5088 C CA . GLU B 1 322 ? 16.766 11.328 27.047 1 54.09 322 GLU B CA 1
ATOM 5089 C C . GLU B 1 322 ? 16.984 12.055 28.375 1 54.09 322 GLU B C 1
ATOM 5091 O O . GLU B 1 322 ? 17.375 13.219 28.391 1 54.09 322 GLU B O 1
ATOM 5096 N N . HIS B 1 323 ? 16.125 11.945 29.328 1 44.88 323 HIS B N 1
ATOM 5097 C CA . HIS B 1 323 ? 16.438 12.477 30.656 1 44.88 323 HIS B CA 1
ATOM 5098 C C . HIS B 1 323 ? 17.797 11.969 31.141 1 44.88 323 HIS B C 1
ATOM 5100 O O . HIS B 1 323 ? 18.016 10.758 31.219 1 44.88 323 HIS B O 1
ATOM 5106 N N . ASN B 1 324 ? 18.859 12.555 30.781 1 40.09 324 ASN B N 1
ATOM 5107 C CA . ASN B 1 324 ? 20.031 12.359 31.641 1 40.09 324 ASN B CA 1
ATOM 5108 C C . ASN B 1 324 ? 19.703 12.617 33.094 1 40.09 324 ASN B C 1
ATOM 5110 O O . ASN B 1 324 ? 19.422 13.75 33.5 1 40.09 324 ASN B O 1
ATOM 5114 N N . GLY B 1 325 ? 18.922 11.82 33.812 1 35.19 325 GLY B N 1
ATOM 5115 C CA . GLY B 1 325 ? 18.969 11.836 35.281 1 35.19 325 GLY B CA 1
ATOM 5116 C C . GLY B 1 325 ? 20.391 11.828 35.812 1 35.19 325 GLY B C 1
ATOM 5117 O O . GLY B 1 325 ? 21.078 10.812 35.75 1 35.19 325 GLY B O 1
ATOM 5118 N N . SER B 1 326 ? 21.141 12.812 35.656 1 32.25 326 SER B N 1
ATOM 5119 C CA . SER B 1 326 ? 22.172 12.992 36.688 1 32.25 326 SER B CA 1
ATOM 5120 C C . SER B 1 326 ? 21.562 12.914 38.094 1 32.25 326 SER B C 1
ATOM 5122 O O . SER B 1 326 ? 20.719 13.742 38.469 1 32.25 326 SER B O 1
ATOM 5124 N N . SER B 1 327 ? 21.188 11.75 38.562 1 30.2 327 SER B N 1
ATOM 5125 C CA . SER B 1 327 ? 21.266 11.641 40.031 1 30.2 327 SER B CA 1
ATOM 5126 C C . SER B 1 327 ? 22.531 12.32 40.562 1 30.2 327 SER B C 1
ATOM 5128 O O . SER B 1 327 ? 23.641 11.898 40.25 1 30.2 327 SER B O 1
ATOM 5130 N N . VAL B 1 328 ? 22.344 13.539 40.969 1 23.16 328 VAL B N 1
ATOM 5131 C CA . VAL B 1 328 ? 23.094 13.93 42.156 1 23.16 328 VAL B CA 1
ATOM 5132 C C . VAL B 1 328 ? 22.594 13.133 43.344 1 23.16 328 VAL B C 1
ATOM 5134 O O . VAL B 1 328 ? 21.391 12.898 43.5 1 23.16 328 VAL B O 1
#

Solvent-accessible surface area (backbone atoms only — not comparable to full-atom values): 35706 Å² total; per-residue (Å²): 101,52,75,48,81,36,75,21,74,38,60,69,51,20,51,52,46,40,46,70,74,62,33,92,64,51,41,80,73,44,65,44,76,41,74,48,73,42,72,93,85,55,70,62,38,65,24,20,34,35,34,27,38,33,77,69,80,69,82,71,63,85,58,81,65,65,72,62,62,76,56,62,56,51,43,59,60,59,56,59,68,38,58,43,41,72,70,55,45,50,52,52,50,52,46,31,48,53,45,40,73,72,65,52,68,56,25,61,57,38,45,44,51,32,47,60,71,62,43,74,65,42,53,49,78,82,75,86,40,38,28,41,35,46,43,40,48,61,56,42,47,62,64,62,48,51,50,23,53,48,43,44,40,35,73,75,66,65,39,48,52,33,40,36,34,50,26,79,76,55,78,49,40,55,55,31,54,44,52,50,21,60,75,68,68,36,56,66,44,81,25,92,45,49,69,48,40,55,52,46,66,70,66,57,86,49,63,29,37,40,37,38,52,52,55,43,55,37,73,71,40,66,67,51,64,60,49,50,49,55,60,62,70,41,88,48,50,39,35,28,42,40,42,38,39,40,36,38,32,75,44,46,65,54,56,49,53,43,48,67,90,47,74,63,62,22,34,32,38,18,42,52,58,58,39,89,58,59,17,28,56,53,43,46,42,60,74,44,78,63,19,38,29,38,39,25,50,58,86,50,76,59,50,45,63,44,70,59,48,44,66,52,58,50,54,72,72,49,73,82,76,78,76,78,73,76,75,126,101,50,75,47,80,38,73,21,74,38,61,68,53,19,49,52,46,40,45,71,74,64,34,90,65,51,40,80,73,45,70,46,75,40,74,46,73,45,72,93,85,55,71,62,38,66,23,20,36,34,33,28,39,33,76,69,80,72,85,73,61,87,58,82,66,67,71,62,60,73,57,62,57,51,44,60,62,60,56,58,69,39,58,44,41,71,69,55,46,52,52,51,50,52,47,32,48,55,45,40,74,72,66,53,68,57,26,61,58,38,44,44,50,33,46,60,72,62,41,74,64,41,52,49,78,81,74,86,38,38,29,41,36,46,42,42,47,62,56,41,48,62,66,62,47,52,50,24,52,48,42,44,39,35,74,75,67,66,39,48,52,33,40,36,34,51,28,78,76,56,79,48,40,55,55,32,53,43,52,50,21,61,76,68,68,35,55,66,43,81,24,91,45,48,69,48,41,55,52,45,66,70,66,58,87,50,63,28,36,40,35,37,51,54,53,42,54,38,73,67,38,65,66,52,63,61,50,50,49,56,61,62,70,42,85,48,50,38,36,30,40,41,40,38,38,40,36,37,34,75,45,47,65,53,58,48,52,43,49,68,90,48,74,63,62,22,35,31,40,18,44,52,56,58,40,88,58,60,19,27,57,52,43,45,42,60,73,43,78,63,20,38,30,37,38,27,51,57,86,49,77,59,49,44,62,44,71,58,48,45,66,51,58,50,55,72,70,49,73,82,73,75,74,78,72,72,77,123

pLDDT: mean 84.03, std 18.2, range [21.31, 98.62]

InterPro domains:
  IPR000897 Signal recognition particle, SRP54 subunit, GTPase domain [PF00448] (131-314)
  IPR000897 Signal recognition particle, SRP54 subunit, GTPase domain [SM00962] (129-315)
  IPR003593 AAA+ ATPase domain [SM00382] (128-269)
  IPR027417 P-loop containing nucleoside triphosphate hydrolase [G3DSA:3.40.50.300] (124-305)
  IPR027417 P-loop containing nucleoside triphosphate hydrolase [SSF52540] (125-314)
  IPR047040 Flagellar biosynthesis protein FlhF, GTPase domain [cd17873] (130-317)

Secondary structure (DSSP, 8-state):
-EEEEEEESSHHHHHHHHHHHT-TTPEEEEEEEEEE--BTTB--EEEEEEEEEE--------------------HHHHHHHT---HHHHHHHHHHHHHHHHTT--SHHHHHHHHHHHH----B--S-SSSEEEEE-BTTS-HHHHHHHHHHIIIIIT---EEEEE---SSTTHHHHHHHHHHHHT--EEE-SSHHHHHHHHHH---SEEEEEPPPB-TTS----HHHHHHHHH-TTEEEEEEEETTB-GGGHHHHHGGGTTS---EEEEE-GGG-S--HHHHHHHHH--SPEEEEE-SS-SSSSEE---HHHHHHTTPPP--------/-EEEEEEESSHHHHHHHHHHHT-TTPEEEEEEEEEE--BTTB--EEEEEEEEEE--------------------HHHHHHHT---HHHHHHHHHHHHHHHHTT--SHHHHHHHHHHHH----B--S-SSSEEEEE-BTTS-HHHHHHHHHHIIIIIT---EEEEE---SSTTHHHHHHHHHHHHT--EEE-SSHHHHHHHHHH---SEEEEEPPPB-TTS----HHHHHHHHH-TTEEEEEEEETTB-GGGHHHHHGGGTTS---EEEEE-GGG-S--HHHHHHHHH--SPEEEEE-SS-SSSSEE---HHHHHHTTPPP--------